Protein AF-A0AAD6WXB7-F1 (afdb_monomer)

pLDDT: mean 74.42, std 23.86, range [28.73, 98.44]

Mean predicted aligned error: 18.91 Å

Sequence (520 aa):
MPKKQAEGVPPKKRGNCSDIVGRRAEHLLAEVDGYCAASTAGATRTWYPEFFQRYWSAFPWNIPLTEDPTEATLAATPADASLTTEEKAKKKKIVEETEAKIKRWLNYQRAHAGNGVNPWSRWLAAELKSPEDERRPRRLLDYQVYMQDEEKNAAVNAALAERYPEKVGASDSIKWHAMIARELLAAEPEEVKDEFRLKGEEEYEEAMEEFRKIDSKGARGEDFDENARAEARARLVATVKPLLLSIRRLTGYQVTLLVGGVINGKVEVRSVHGGTVDGKNEDGPDGEDFTRWDPEGYKPVMKQFMRYIAAANGTPQAVADTSASAASASTSASAAGAGAIPPVAPVAPPPPSLHPLMPPTPAPPLSQPLAVSPPLPPRASSATPPPCDELLNARVGAATADAPAVDGAGGSEIEVDGQGGGDMEVDGQGGGDTEVSARETTPVEFRGLGIGPPLQRALLALTPGSRQLRIRRLERMSAYERTREDNMARNREILASCQVTDEGGGVDEGCAKGHEEEAG

Organism: NCBI:txid1745969

Secondary structure (DSSP, 8-state):
-PPPPPTTS---------S--HHHHHHHHHHHHHHHHHHHTT-HHHHHHHHHHHHHHHS-TTS-TTSPPPHHHHHTPPPGGG--HHHHHHHHHHHHHHHHHHHHHHHHHHHHHHTS--HHHHHHHHHTS-TTTS---PPPPHHHHHHHSHHHHHHHHHHHHHH--S---HHHHHHHHHHHHHHHHHHS-HHHHHHHHHHHHHHHHHHHHHHHHHHHT-SSSTT--HHHHHHHHHHHHHHHHHHHHHHHHHH----EEEEEEEETTEEEEEEEE-S-TT---TT-STT--HHHH-HHHHHHHHHHHHHHHHHHTT-TTGGGT-TTTGGG------------PPPPPPPPPPPPP-PPPPPPPPPPPPPPPPPPPPPPPP-----PPPP--------------------------------PPP--PPP-------------------TTS---HHHHHHHHHS-HHHHHHHHHHHHHS-HHHHHHHHHHHHHHHHHHHTT---TT----------------

Foldseek 3Di:
DDDDDDPPDDPDPPDCPALADDPRVVLLVVCLVVCLLCVVVVNNVVVLVVSVVVVCLLDPLVDDNNDDDDPVNNVVRDDPVPDDPVRVVVSVVSSVVVSVSSVVVSVVVSVVVVPPPLLCVVLCVVVVCPPVNVPQQDQDDLLVLLCVDPVSVVVLVVVCCVVPVDDDPPVVSVVSSSVSSVVVLVPDDPVVSVVSVVVSVVVSVVSNVVVVVVVVVDPPDDPDDVVSVVSNVVCVQVPCLVVQLVVCVVPVDWDKDWDWAQDPNAIDIDIHTVAQPPPPPVDDPRRDGPCVVCVPVVLVVVLVVSCVRCVVVVNNPNSVPCSPPPSPPPDPPDDDDDDDDDDDDDDDDDDDDDDDDDDDDDDDDDDDDDDDDDDDDDDDDDDDDDDDDDDDDYDDDDDDDDDDDDDDDDDDDDDDDDDDDDDDDDDDDDDDDDDDDDDDDDPDDPPPLPADPLVVVVLVPDDPVVSVVVSVVSVPDDPVVRVVSNVVSVVVVVCVVVPVDVVPDDPDPPDDDDDDDDDD

Radius of gyration: 35.31 Å; Cα contacts (8 Å, |Δi|>4): 243; chains: 1; bounding box: 88×90×95 Å

Solvent-accessible surface area (backbone atoms only — not comparable to full-atom values): 34005 Å² total; per-residue (Å²): 132,85,80,82,74,70,91,84,67,77,79,71,80,70,69,89,72,66,64,57,41,65,65,60,37,53,55,52,59,73,42,46,63,59,49,49,51,28,53,74,71,71,39,45,80,67,47,50,60,60,49,49,55,56,46,52,72,76,45,60,81,91,54,58,62,75,54,68,87,47,75,70,57,63,72,66,56,77,57,81,88,76,54,50,75,69,52,50,54,51,49,52,53,49,47,54,55,48,51,55,50,51,52,53,50,52,51,50,47,47,58,49,64,67,52,52,76,52,62,52,55,63,50,48,57,58,62,70,39,40,78,77,68,59,52,70,72,70,68,60,53,49,46,56,49,42,52,68,38,69,70,52,28,51,50,40,52,51,54,44,48,68,78,48,73,62,89,65,54,77,77,54,42,57,56,52,50,54,52,47,28,44,52,53,55,68,71,46,57,70,71,59,50,51,50,33,46,48,50,30,47,50,57,35,51,53,47,42,50,53,49,48,52,52,60,72,66,37,91,69,75,79,82,66,51,70,64,50,49,51,50,35,61,71,45,40,58,76,61,48,34,61,54,32,36,49,50,23,72,73,70,72,48,92,42,71,48,79,49,68,47,74,56,96,89,38,84,47,76,49,78,42,54,36,45,50,87,75,78,70,65,89,84,60,90,89,31,65,37,65,62,75,70,38,55,74,68,40,50,59,55,52,53,53,51,52,48,50,47,28,53,75,69,75,40,74,75,61,66,80,77,52,82,83,65,75,85,75,69,78,74,75,88,68,91,86,87,77,82,90,74,83,88,76,81,89,78,82,82,80,82,87,81,87,76,83,86,77,82,86,81,85,83,86,83,87,79,80,88,82,84,85,80,82,86,84,83,86,82,87,84,87,82,85,83,84,89,83,82,87,85,87,84,89,83,89,84,88,91,87,89,88,84,84,89,83,88,85,86,87,87,87,83,90,87,86,84,88,78,87,80,82,87,77,89,75,90,85,81,81,94,70,96,71,86,82,73,90,70,85,77,72,86,82,76,74,81,85,71,83,65,48,70,48,35,52,53,58,44,68,73,41,56,73,68,60,27,51,55,50,49,62,48,54,72,73,44,54,73,67,57,43,52,51,52,23,50,52,36,41,50,51,53,50,40,61,72,66,66,62,66,80,85,85,69,88,75,82,83,76,76,89,73,85,79,86,81,83,88,134

Structure (mmCIF, N/CA/C/O backbone):
data_AF-A0AAD6WXB7-F1
#
_entry.id   AF-A0AAD6WXB7-F1
#
loop_
_atom_site.group_PDB
_atom_site.id
_atom_site.type_symbol
_atom_site.label_atom_id
_atom_site.label_alt_id
_atom_site.label_comp_id
_atom_site.label_asym_id
_atom_site.label_entity_id
_atom_site.label_seq_id
_atom_site.pdbx_PDB_ins_code
_atom_site.Cartn_x
_atom_site.Cartn_y
_atom_site.Cartn_z
_atom_site.occupancy
_atom_site.B_iso_or_equiv
_atom_site.auth_seq_id
_atom_site.auth_comp_id
_atom_site.auth_asym_id
_atom_site.auth_atom_id
_atom_site.pdbx_PDB_model_num
ATOM 1 N N . MET A 1 1 ? -16.695 -34.970 -0.998 1.00 32.47 1 MET A N 1
ATOM 2 C CA . MET A 1 1 ? -15.417 -35.698 -1.177 1.00 32.47 1 MET A CA 1
ATOM 3 C C . MET A 1 1 ? -14.324 -34.677 -1.489 1.00 32.47 1 MET A C 1
ATOM 5 O O . MET A 1 1 ? -14.364 -34.102 -2.572 1.00 32.47 1 MET A O 1
ATOM 9 N N . PRO A 1 2 ? -13.422 -34.354 -0.548 1.00 39.56 2 PRO A N 1
ATOM 10 C CA . PRO A 1 2 ? -12.332 -33.414 -0.803 1.00 39.56 2 PRO A CA 1
ATOM 11 C C . PRO A 1 2 ? -11.358 -34.012 -1.829 1.00 39.56 2 PRO A C 1
ATOM 13 O O . PRO A 1 2 ? -10.866 -35.125 -1.651 1.00 39.56 2 PRO A O 1
ATOM 16 N N . LYS A 1 3 ? -11.108 -33.291 -2.928 1.00 45.50 3 LYS A N 1
ATOM 17 C CA . LYS A 1 3 ? -10.135 -33.688 -3.956 1.00 45.50 3 LYS A CA 1
ATOM 18 C C . LYS A 1 3 ? -8.733 -33.683 -3.335 1.00 45.50 3 LYS A C 1
ATOM 20 O O . LYS A 1 3 ? -8.285 -32.639 -2.863 1.00 45.50 3 LYS A O 1
ATOM 25 N N . LYS A 1 4 ? -8.055 -34.838 -3.331 1.00 53.69 4 LYS A N 1
ATOM 26 C CA . LYS A 1 4 ? -6.622 -34.939 -3.012 1.00 53.69 4 LYS A CA 1
ATOM 27 C C . LYS A 1 4 ? -5.864 -34.002 -3.956 1.00 53.69 4 LYS A C 1
ATOM 29 O O . LYS A 1 4 ? -5.944 -34.169 -5.170 1.00 53.69 4 LYS A O 1
ATOM 34 N N . GLN A 1 5 ? -5.192 -32.997 -3.402 1.00 48.84 5 GLN A N 1
ATOM 35 C CA . GLN A 1 5 ? -4.272 -32.158 -4.166 1.00 48.84 5 GLN A CA 1
ATOM 36 C C . GLN A 1 5 ? -3.079 -33.014 -4.611 1.00 48.84 5 GLN A C 1
ATOM 38 O O . GLN A 1 5 ? -2.638 -33.882 -3.858 1.00 48.84 5 GLN A O 1
ATOM 43 N N . ALA A 1 6 ? -2.613 -32.796 -5.842 1.00 60.16 6 ALA A N 1
ATOM 44 C CA . ALA A 1 6 ? -1.456 -33.482 -6.402 1.00 60.16 6 ALA A CA 1
ATOM 45 C C . ALA A 1 6 ? -0.204 -33.198 -5.554 1.00 60.16 6 ALA A C 1
ATOM 47 O O . ALA A 1 6 ? 0.068 -32.045 -5.209 1.00 60.16 6 ALA A O 1
ATOM 48 N N . GLU A 1 7 ? 0.534 -34.253 -5.203 1.00 54.84 7 GLU A N 1
ATOM 49 C CA . GLU A 1 7 ? 1.826 -34.154 -4.521 1.00 54.84 7 GLU A CA 1
ATOM 50 C C . GLU A 1 7 ? 2.804 -33.361 -5.401 1.00 54.84 7 GLU A C 1
ATOM 52 O O . GLU A 1 7 ? 3.082 -33.761 -6.527 1.00 54.84 7 GLU A O 1
ATOM 57 N N . GLY A 1 8 ? 3.300 -32.221 -4.907 1.00 72.06 8 GLY A N 1
ATOM 58 C CA . GLY A 1 8 ? 4.375 -31.455 -5.556 1.00 72.06 8 GLY A CA 1
ATOM 59 C C . GLY A 1 8 ? 4.089 -29.976 -5.823 1.00 72.06 8 GLY A C 1
ATOM 60 O O . GLY A 1 8 ? 5.031 -29.219 -6.038 1.00 72.06 8 GLY A O 1
ATOM 61 N N . VAL A 1 9 ? 2.835 -29.517 -5.748 1.00 59.12 9 VAL A N 1
ATOM 62 C CA . VAL A 1 9 ? 2.541 -28.076 -5.845 1.00 59.12 9 VAL A CA 1
ATOM 63 C C . VAL A 1 9 ? 2.716 -27.447 -4.457 1.00 59.12 9 VAL A C 1
ATOM 65 O O . VAL A 1 9 ? 2.014 -27.863 -3.528 1.00 59.12 9 VAL A O 1
ATOM 68 N N . PRO A 1 10 ? 3.620 -26.462 -4.267 1.00 61.06 10 PRO A N 1
ATOM 69 C CA . PRO A 1 10 ? 3.745 -25.775 -2.988 1.00 61.06 10 PRO A CA 1
ATOM 70 C C . PRO A 1 10 ? 2.376 -25.193 -2.615 1.00 61.06 10 PRO A C 1
ATOM 72 O O . PRO A 1 10 ? 1.716 -24.600 -3.475 1.00 61.06 10 PRO A O 1
ATOM 75 N N . PRO A 1 11 ? 1.899 -25.389 -1.371 1.00 60.59 11 PRO A N 1
ATOM 76 C CA . PRO A 1 11 ? 0.558 -24.986 -0.984 1.00 60.59 11 PRO A CA 1
ATOM 77 C C . PRO A 1 11 ? 0.413 -23.491 -1.243 1.00 60.59 11 PRO A C 1
ATOM 79 O O . PRO A 1 11 ? 1.043 -22.671 -0.574 1.00 60.59 11 PRO A O 1
ATOM 82 N N . LYS A 1 12 ? -0.404 -23.143 -2.247 1.00 59.62 12 LYS A N 1
ATOM 83 C CA . LYS A 1 12 ? -0.762 -21.759 -2.562 1.00 59.62 12 LYS A CA 1
ATOM 84 C C . LYS A 1 12 ? -1.171 -21.130 -1.238 1.00 59.62 12 LYS A C 1
ATOM 86 O O . LYS A 1 12 ? -2.080 -21.672 -0.604 1.00 59.62 12 LYS A O 1
ATOM 91 N N . LYS A 1 13 ? -0.454 -20.082 -0.796 1.00 59.47 13 LYS A N 1
ATOM 92 C CA . LYS A 1 13 ? -0.730 -19.343 0.449 1.00 59.47 13 LYS A CA 1
ATOM 93 C C . LYS A 1 13 ? -2.234 -19.122 0.467 1.00 59.47 13 LYS A C 1
ATOM 95 O O . LYS A 1 13 ? -2.740 -18.330 -0.328 1.00 59.47 13 LYS A O 1
ATOM 100 N N . ARG A 1 14 ? -2.960 -19.920 1.259 1.00 51.50 14 ARG A N 1
ATOM 101 C CA . ARG A 1 14 ? -4.409 -19.781 1.327 1.00 51.50 14 ARG A CA 1
ATOM 102 C C . ARG A 1 14 ? -4.585 -18.361 1.828 1.00 51.50 14 ARG A C 1
ATOM 104 O O . ARG A 1 14 ? -4.055 -18.031 2.890 1.00 51.50 14 ARG A O 1
ATOM 111 N N . GLY A 1 15 ? -5.228 -17.510 1.021 1.00 59.44 15 GLY A N 1
ATOM 112 C CA . GLY A 1 15 ? -5.707 -16.224 1.513 1.00 59.44 15 GLY A CA 1
ATOM 113 C C . GLY A 1 15 ? -6.370 -16.492 2.857 1.00 59.44 15 GLY A C 1
ATOM 114 O O . GLY A 1 15 ? -6.921 -17.579 3.033 1.00 59.44 15 GLY A O 1
ATOM 115 N N . ASN A 1 16 ? -6.194 -15.591 3.819 1.00 66.94 16 ASN A N 1
ATOM 116 C CA . ASN A 1 16 ? -6.593 -15.782 5.210 1.00 66.94 16 ASN A CA 1
ATOM 117 C C . ASN A 1 16 ? -8.130 -15.912 5.313 1.00 66.94 16 ASN A C 1
ATOM 119 O O . ASN A 1 16 ? -8.818 -14.990 5.735 1.00 66.94 16 ASN A O 1
ATOM 123 N N . CYS A 1 17 ? -8.681 -17.028 4.835 1.00 63.69 17 CYS A N 1
ATOM 124 C CA . CYS A 1 17 ? -10.083 -17.379 4.880 1.00 63.69 17 CYS A CA 1
ATOM 125 C C . CYS A 1 17 ? -10.345 -17.702 6.336 1.00 63.69 17 CYS A C 1
ATOM 127 O O . CYS A 1 17 ? -9.863 -18.711 6.850 1.00 63.69 17 CYS A O 1
ATOM 129 N N . SER A 1 18 ? -11.026 -16.793 7.016 1.00 80.19 18 SER A N 1
ATOM 130 C CA . SER A 1 18 ? -11.319 -16.972 8.421 1.00 80.19 18 SER A CA 1
ATOM 131 C C . SER A 1 18 ? -12.194 -18.201 8.621 1.00 80.19 18 SER A C 1
ATOM 133 O O . SER A 1 18 ? -13.233 -18.313 7.979 1.00 80.19 18 SER A O 1
ATOM 135 N N . ASP A 1 19 ? -11.829 -19.056 9.576 1.00 90.81 19 ASP A N 1
ATOM 136 C CA . ASP A 1 19 ? -12.651 -20.189 10.038 1.00 90.81 19 ASP A CA 1
ATOM 137 C C . ASP A 1 19 ? -14.009 -19.750 10.637 1.00 90.81 19 ASP A C 1
ATOM 139 O O . ASP A 1 19 ? -14.795 -20.587 11.068 1.00 90.81 19 ASP A O 1
ATOM 143 N N . ILE A 1 20 ? -14.257 -18.439 10.731 1.00 93.38 20 ILE A N 1
ATOM 144 C CA . ILE A 1 20 ? -15.435 -17.829 11.342 1.00 93.38 20 ILE A CA 1
ATOM 145 C C . ILE A 1 20 ? -16.541 -17.742 10.295 1.00 93.38 20 ILE A C 1
ATOM 147 O O . ILE A 1 20 ? -16.416 -17.004 9.317 1.00 93.38 20 ILE A O 1
ATOM 151 N N . VAL A 1 21 ? -17.621 -18.483 10.515 1.00 94.06 21 VAL A N 1
ATOM 152 C CA . VAL A 1 21 ? -18.776 -18.560 9.611 1.00 94.06 21 VAL A CA 1
ATOM 153 C C . VAL A 1 21 ? -20.078 -18.267 10.363 1.00 94.06 21 VAL A C 1
ATOM 155 O O . VAL A 1 21 ? -20.086 -18.182 11.592 1.00 94.06 21 VAL A O 1
ATOM 158 N N . GLY A 1 22 ? -21.169 -18.076 9.617 1.00 94.75 22 GLY A N 1
ATOM 159 C CA . GLY A 1 22 ? -22.526 -18.064 10.166 1.00 94.75 22 GLY A CA 1
ATOM 160 C C . GLY A 1 22 ? -22.833 -16.919 11.136 1.00 94.75 22 GLY A C 1
ATOM 161 O O . GLY A 1 22 ? -22.370 -15.790 10.953 1.00 94.75 22 GLY A O 1
ATOM 162 N N . ARG A 1 23 ? -23.593 -17.216 12.197 1.00 95.75 23 ARG A N 1
ATOM 163 C CA . ARG A 1 23 ? -24.025 -16.239 13.218 1.00 95.75 23 ARG A CA 1
ATOM 164 C C . ARG A 1 23 ? -22.853 -15.579 13.934 1.00 95.75 23 ARG A C 1
ATOM 166 O O . ARG A 1 23 ? -22.944 -14.415 14.322 1.00 95.75 23 ARG A O 1
ATOM 173 N N . ARG A 1 24 ? -21.737 -16.299 14.109 1.00 96.06 24 ARG A N 1
ATOM 174 C CA . ARG A 1 24 ? -20.505 -15.711 14.665 1.00 96.06 24 ARG A CA 1
ATOM 175 C C . ARG A 1 24 ? -19.976 -14.616 13.747 1.00 96.06 24 ARG A C 1
ATOM 177 O O . ARG A 1 24 ? -19.645 -13.541 14.234 1.00 96.06 24 ARG A O 1
ATOM 184 N N . ALA A 1 25 ? -19.911 -14.871 12.440 1.00 95.25 25 ALA A N 1
ATOM 185 C CA . ALA A 1 25 ? -19.443 -13.882 11.472 1.00 95.25 25 ALA A CA 1
ATOM 186 C C . ALA A 1 25 ? -20.367 -12.653 11.423 1.00 95.25 25 ALA A C 1
ATOM 188 O O . ALA A 1 25 ? -19.870 -11.532 11.441 1.00 95.25 25 ALA A O 1
ATOM 189 N N . GLU A 1 26 ? -21.689 -12.849 11.445 1.00 95.81 26 GLU A N 1
ATOM 190 C CA . GLU A 1 26 ? -22.674 -11.756 11.502 1.00 95.81 26 GLU A CA 1
ATOM 191 C C . GLU A 1 26 ? -22.506 -10.888 12.757 1.00 95.81 26 GLU A C 1
ATOM 193 O O . GLU A 1 26 ? -22.468 -9.662 12.664 1.00 95.81 26 GLU A O 1
ATOM 198 N N . HIS A 1 27 ? -22.339 -11.516 13.925 1.00 96.44 27 HIS A N 1
ATOM 199 C CA . HIS A 1 27 ? -22.103 -10.797 15.175 1.00 96.44 27 HIS A CA 1
ATOM 200 C C . HIS A 1 27 ? -20.791 -10.007 15.145 1.00 96.44 27 HIS A C 1
ATOM 202 O O . HIS A 1 27 ? -20.757 -8.854 15.564 1.00 96.44 27 HIS A O 1
ATOM 208 N N . LEU A 1 28 ? -19.711 -10.602 14.624 1.00 96.56 28 LEU A N 1
ATOM 209 C CA . LEU A 1 28 ? -18.445 -9.887 14.493 1.00 96.56 28 LEU A CA 1
ATOM 210 C C . LEU A 1 28 ? -18.544 -8.717 13.510 1.00 96.56 28 LEU A C 1
ATOM 212 O O . LEU A 1 28 ? -17.987 -7.664 13.798 1.00 96.56 28 LEU A O 1
ATOM 216 N N . LEU A 1 29 ? -19.252 -8.879 12.384 1.00 94.38 29 LEU A N 1
ATOM 217 C CA . LEU A 1 29 ? -19.485 -7.809 11.408 1.00 94.38 29 LEU A CA 1
ATOM 218 C C . LEU A 1 29 ? -20.243 -6.630 12.028 1.00 94.38 29 LEU A C 1
ATOM 220 O O . LEU A 1 29 ? -19.854 -5.488 11.800 1.00 94.38 29 LEU A O 1
ATOM 224 N N . ALA A 1 30 ? -21.256 -6.893 12.858 1.00 96.62 30 ALA A N 1
ATOM 225 C CA . ALA A 1 30 ? -21.998 -5.849 13.571 1.00 96.62 30 ALA A CA 1
ATOM 226 C C . ALA A 1 30 ? -21.127 -5.044 14.557 1.00 96.62 30 ALA A C 1
ATOM 228 O O . ALA A 1 30 ? -21.436 -3.897 14.869 1.00 96.62 30 ALA A O 1
ATOM 229 N N . GLU A 1 31 ? -20.025 -5.626 15.033 1.00 97.56 31 GLU A N 1
ATOM 230 C CA . GLU A 1 31 ? -19.101 -5.001 15.986 1.00 97.56 31 GLU A CA 1
ATOM 231 C C . GLU A 1 31 ? -17.878 -4.350 15.307 1.00 97.56 31 GLU A C 1
ATOM 233 O O . GLU A 1 31 ? -17.086 -3.690 15.986 1.00 97.56 31 GLU A O 1
ATOM 238 N N . VAL A 1 32 ? -17.714 -4.481 13.979 1.00 95.12 32 VAL A N 1
ATOM 239 C CA . VAL A 1 32 ? -16.577 -3.893 13.238 1.00 95.12 32 VAL A CA 1
ATOM 240 C C . VAL A 1 32 ? -16.531 -2.374 13.398 1.00 95.12 32 VAL A C 1
ATOM 242 O O . VAL A 1 32 ? -15.456 -1.829 13.646 1.00 95.12 32 VAL A O 1
ATOM 245 N N . ASP A 1 33 ? -17.668 -1.683 13.312 1.00 92.56 33 ASP A N 1
ATOM 246 C CA . ASP A 1 33 ? -17.712 -0.221 13.444 1.00 92.56 33 ASP A CA 1
ATOM 247 C C . ASP A 1 33 ? -17.303 0.232 14.852 1.00 92.56 33 ASP A C 1
ATOM 249 O O . ASP A 1 33 ? -16.493 1.152 15.009 1.00 92.56 33 ASP A O 1
ATOM 253 N N . GLY A 1 34 ? -17.789 -0.471 15.882 1.00 95.56 34 GLY A N 1
ATOM 254 C CA . GLY A 1 34 ? -17.409 -0.233 17.275 1.00 95.56 34 GLY A CA 1
ATOM 255 C C . GLY A 1 34 ? -15.914 -0.457 17.506 1.00 95.56 34 GLY A C 1
ATOM 256 O O . GLY A 1 34 ? -15.245 0.370 18.132 1.00 95.56 34 GLY A O 1
ATOM 257 N N . TYR A 1 35 ? -15.365 -1.527 16.928 1.00 96.94 35 TYR A N 1
ATOM 258 C CA . TYR A 1 35 ? -13.935 -1.814 16.962 1.00 96.94 35 TYR A CA 1
ATOM 259 C C . TYR A 1 35 ? -13.100 -0.730 16.258 1.00 96.94 35 TYR A C 1
ATOM 261 O O . TYR A 1 35 ? -12.104 -0.253 16.807 1.00 96.94 35 TYR A O 1
ATOM 269 N N . CYS A 1 36 ? -13.504 -0.302 15.059 1.00 91.81 36 CYS A N 1
ATOM 270 C CA . CYS A 1 36 ? -12.833 0.750 14.295 1.00 91.81 36 CYS A CA 1
ATOM 271 C C . CYS A 1 36 ? -12.825 2.091 15.044 1.00 91.81 36 CYS A C 1
ATOM 273 O O . CYS A 1 36 ? -11.791 2.772 15.075 1.00 91.81 36 CYS A O 1
ATOM 275 N N . ALA A 1 37 ? -13.938 2.451 15.690 1.00 90.19 37 ALA A N 1
ATOM 276 C CA . ALA A 1 37 ? -14.040 3.646 16.522 1.00 90.19 37 ALA A CA 1
ATOM 277 C C . ALA A 1 37 ? -13.115 3.561 17.747 1.00 90.19 37 ALA A C 1
ATOM 279 O O . ALA A 1 37 ? -12.289 4.453 17.960 1.00 90.19 37 ALA A O 1
ATOM 280 N N . ALA A 1 38 ? -13.171 2.454 18.498 1.00 95.75 38 ALA A N 1
ATOM 281 C CA . ALA A 1 38 ? -12.306 2.226 19.654 1.00 95.75 38 ALA A CA 1
ATOM 282 C C . ALA A 1 38 ? -10.823 2.237 19.267 1.00 95.75 38 ALA A C 1
ATOM 284 O O . ALA A 1 38 ? -9.990 2.797 19.979 1.00 95.75 38 ALA A O 1
ATOM 285 N N . SER A 1 39 ? -10.477 1.661 18.114 1.00 93.81 39 SER A N 1
ATOM 286 C CA . SER A 1 39 ? -9.098 1.628 17.650 1.00 93.81 39 SER A CA 1
ATOM 287 C C . SER A 1 39 ? -8.573 2.975 17.179 1.00 93.81 39 SER A C 1
ATOM 289 O O . SER A 1 39 ? -7.393 3.247 17.391 1.00 93.81 39 SER A O 1
ATOM 291 N N . THR A 1 40 ? -9.413 3.805 16.567 1.00 83.19 40 THR A N 1
ATOM 292 C CA . THR A 1 40 ? -9.057 5.186 16.211 1.00 83.19 40 THR A CA 1
ATOM 293 C C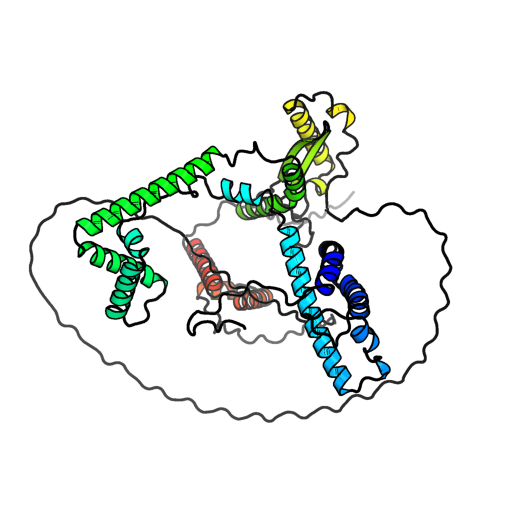 . THR A 1 40 ? -8.867 6.046 17.464 1.00 83.19 40 THR A C 1
ATOM 295 O O . THR A 1 40 ? -7.961 6.870 17.507 1.00 83.19 40 THR A O 1
ATOM 298 N N . ALA A 1 41 ? -9.657 5.804 18.514 1.00 87.81 41 ALA A N 1
ATOM 299 C CA . ALA A 1 41 ? -9.550 6.502 19.796 1.00 87.81 41 ALA A CA 1
ATOM 300 C C . ALA A 1 41 ? -8.429 5.978 20.721 1.00 87.81 41 ALA A C 1
ATOM 302 O O . ALA A 1 41 ? -8.231 6.524 21.803 1.00 87.81 41 ALA A O 1
ATOM 303 N N . GLY A 1 42 ? -7.724 4.900 20.355 1.00 92.25 42 GLY A N 1
ATOM 304 C CA . GLY A 1 42 ? -6.747 4.249 21.241 1.00 92.25 42 GLY A CA 1
ATOM 305 C C . GLY A 1 42 ? -7.369 3.536 22.455 1.00 92.25 42 GLY A C 1
ATOM 306 O O . GLY A 1 42 ? -6.670 3.225 23.415 1.00 92.25 42 GLY A O 1
ATOM 307 N N . ALA A 1 43 ? -8.672 3.247 22.416 1.00 96.81 43 ALA A N 1
ATOM 308 C CA . ALA A 1 43 ? -9.462 2.661 23.501 1.00 96.81 43 ALA A CA 1
ATOM 309 C C . ALA A 1 43 ? -9.725 1.148 23.327 1.00 96.81 43 ALA A C 1
ATOM 311 O O . ALA A 1 43 ? -10.650 0.587 23.913 1.00 96.81 43 ALA A O 1
ATOM 312 N N . THR A 1 44 ? -8.918 0.439 22.529 1.00 96.50 44 THR A N 1
ATOM 313 C CA . THR A 1 44 ? -9.101 -1.010 22.292 1.00 96.50 44 THR A CA 1
ATOM 314 C C . THR A 1 44 ? -8.977 -1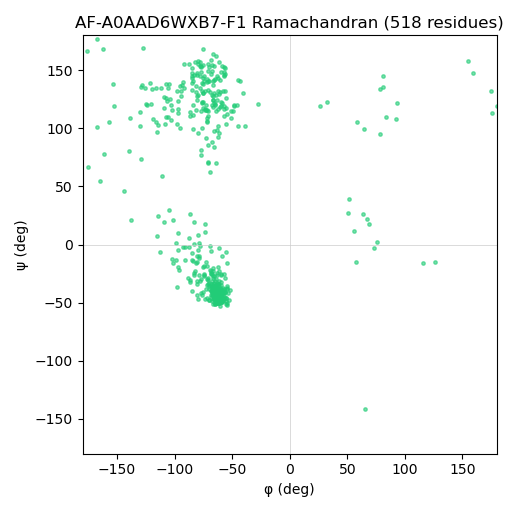.838 23.570 1.00 96.50 44 THR A C 1
ATOM 316 O O . THR A 1 44 ? -9.648 -2.860 23.712 1.00 96.50 44 THR A O 1
ATOM 319 N N . ARG A 1 45 ? -8.152 -1.388 24.526 1.00 96.12 45 ARG A N 1
ATOM 320 C CA . ARG A 1 45 ? -7.908 -2.079 25.800 1.00 96.12 45 ARG A CA 1
ATOM 321 C C . ARG A 1 45 ? -9.159 -2.176 26.676 1.00 96.12 45 ARG A C 1
ATOM 323 O O . ARG A 1 45 ? -9.332 -3.193 27.337 1.00 96.12 45 ARG A O 1
ATOM 330 N N . THR A 1 46 ? -10.010 -1.151 26.683 1.00 97.44 46 THR A N 1
ATOM 331 C CA . THR A 1 46 ? -11.282 -1.149 27.428 1.00 97.44 46 THR A CA 1
ATOM 332 C C . THR A 1 46 ? -12.414 -1.768 26.618 1.00 97.44 46 THR A C 1
ATOM 334 O O . THR A 1 46 ? -13.281 -2.420 27.186 1.00 97.44 46 THR A O 1
ATOM 337 N N . TRP A 1 47 ? -12.365 -1.641 25.290 1.00 97.81 47 TRP A N 1
ATOM 338 C CA . TRP A 1 47 ? -13.376 -2.199 24.395 1.00 97.81 47 TRP A CA 1
ATOM 339 C C . TRP A 1 47 ? -13.372 -3.736 24.356 1.00 97.81 47 TRP A C 1
ATOM 341 O O . TRP A 1 47 ? -14.432 -4.355 24.411 1.00 97.81 47 TRP A O 1
ATOM 351 N N . TYR A 1 48 ? -12.194 -4.377 24.297 1.00 98.06 48 TYR A N 1
ATOM 352 C CA . TYR A 1 48 ? -12.112 -5.840 24.185 1.00 98.06 48 TYR A CA 1
ATOM 353 C C . TYR A 1 48 ? -12.790 -6.598 25.339 1.00 98.06 48 TYR A C 1
ATOM 355 O O . TYR A 1 48 ? -13.524 -7.536 25.036 1.00 98.06 48 TYR A O 1
ATOM 363 N N . PRO A 1 49 ? -12.596 -6.246 26.626 1.00 97.88 49 PRO A N 1
ATOM 364 C CA . PRO A 1 49 ? -13.309 -6.894 27.727 1.00 97.88 49 PRO A CA 1
ATOM 365 C C . PRO A 1 49 ? -14.838 -6.849 27.586 1.00 97.88 49 PRO A C 1
ATOM 367 O O . PRO A 1 49 ? -15.491 -7.880 27.731 1.00 97.88 49 PRO A O 1
ATOM 370 N N . GLU A 1 50 ? -15.406 -5.688 27.246 1.00 97.88 50 GLU A N 1
ATOM 371 C CA . GLU A 1 50 ? -16.857 -5.515 27.066 1.00 97.88 50 GLU A CA 1
ATOM 372 C C . GLU A 1 50 ? -17.378 -6.290 25.851 1.00 97.88 50 GLU A C 1
ATOM 374 O O . GLU A 1 50 ? -18.441 -6.914 25.892 1.00 97.88 50 GLU A O 1
ATOM 379 N N . PHE A 1 51 ? -16.615 -6.279 24.757 1.00 98.06 51 PHE A N 1
ATOM 380 C CA . PHE A 1 51 ? -16.908 -7.061 23.564 1.00 98.06 51 PHE A CA 1
ATOM 381 C C . PHE A 1 51 ? -16.872 -8.567 23.856 1.00 98.06 51 PHE A C 1
ATOM 383 O O . PHE A 1 51 ? -17.844 -9.261 23.566 1.00 98.06 51 PHE A O 1
ATOM 390 N N . PHE A 1 52 ? -15.810 -9.086 24.482 1.00 98.06 52 PHE A N 1
ATOM 391 C CA . PHE A 1 52 ? -15.694 -10.518 24.765 1.00 98.06 52 PHE A CA 1
ATOM 392 C C . PHE A 1 52 ? -16.713 -10.994 25.797 1.00 98.06 52 PHE A C 1
ATOM 394 O O . PHE A 1 52 ? -17.204 -12.113 25.681 1.00 98.06 52 PHE A O 1
ATOM 401 N N . GLN A 1 53 ? -17.116 -10.150 26.750 1.00 97.12 53 GLN A N 1
ATOM 402 C CA . GLN A 1 53 ? -18.221 -10.471 27.651 1.00 97.12 53 GLN A CA 1
ATOM 403 C C . GLN A 1 53 ? -19.534 -10.708 26.882 1.00 97.12 53 GLN A C 1
ATOM 405 O O . GLN A 1 53 ? -20.232 -11.686 27.153 1.00 97.12 53 GLN A O 1
ATOM 410 N N . ARG A 1 54 ? -19.859 -9.846 25.906 1.00 97.38 54 ARG A N 1
ATOM 411 C CA . ARG A 1 54 ? -21.038 -9.999 25.029 1.00 97.38 54 ARG A CA 1
ATOM 412 C C . ARG A 1 54 ? -20.884 -11.163 24.044 1.00 97.38 54 ARG A C 1
ATOM 414 O O . ARG A 1 54 ? -21.846 -11.871 23.769 1.00 97.38 54 ARG A O 1
ATOM 421 N N . TYR A 1 55 ? -19.672 -11.401 23.548 1.00 97.25 55 TYR A N 1
ATOM 422 C CA . TYR A 1 55 ? -19.380 -12.513 22.649 1.00 97.25 55 TYR A CA 1
ATOM 423 C C . TYR A 1 55 ? -19.577 -13.861 23.347 1.00 97.25 55 TYR A C 1
ATOM 425 O O . TYR A 1 55 ? -20.297 -14.723 22.851 1.00 97.25 55 TYR A O 1
ATOM 433 N N . TRP A 1 56 ? -18.977 -14.044 24.525 1.00 96.19 56 TRP A N 1
ATOM 434 C CA . TRP A 1 56 ? -19.037 -15.305 25.263 1.00 96.19 56 TRP A CA 1
ATOM 435 C C . TRP A 1 56 ? -20.417 -15.588 25.873 1.00 96.19 56 TRP A C 1
ATOM 437 O O . TRP A 1 56 ? -20.708 -16.745 26.172 1.00 96.19 56 TRP A O 1
ATOM 447 N N . SER A 1 57 ? -21.286 -14.579 26.020 1.00 94.06 57 SER A N 1
ATOM 448 C CA . SER A 1 57 ? -22.692 -14.800 26.387 1.00 94.06 57 SER A CA 1
ATOM 449 C C . SER A 1 57 ? -23.541 -15.302 25.213 1.00 94.06 57 SER A C 1
ATOM 451 O O . SER A 1 57 ? -24.483 -16.062 25.431 1.00 94.06 57 SER A O 1
ATOM 453 N N . ALA A 1 58 ? -23.195 -14.927 23.977 1.00 95.31 58 ALA A N 1
ATOM 454 C CA . ALA A 1 58 ? -23.865 -15.394 22.763 1.00 95.31 58 ALA A CA 1
ATOM 455 C C . ALA A 1 58 ? -23.295 -16.722 22.229 1.00 95.31 58 ALA A C 1
ATOM 457 O O . ALA A 1 58 ? -24.028 -17.526 21.651 1.00 95.31 58 ALA A O 1
ATOM 458 N N . PHE A 1 59 ? -21.994 -16.961 22.417 1.00 96.38 59 PHE A N 1
ATOM 459 C CA . PHE A 1 59 ? -21.270 -18.078 21.816 1.00 96.38 59 PHE A CA 1
ATOM 460 C C . PHE A 1 59 ? -20.458 -18.858 22.857 1.00 96.38 59 PHE A C 1
ATOM 462 O O . PHE A 1 59 ? -19.360 -18.436 23.212 1.00 96.38 59 PHE A O 1
ATOM 469 N N . PRO A 1 60 ? -20.936 -20.027 23.315 1.00 96.00 60 PRO A N 1
ATOM 470 C CA . PRO A 1 60 ? -20.196 -20.880 24.239 1.00 96.00 60 PRO A CA 1
ATOM 471 C C . PRO A 1 60 ? -18.804 -21.295 23.728 1.00 96.00 60 PRO A C 1
ATOM 473 O O . PRO A 1 60 ? -18.600 -21.551 22.537 1.00 96.00 60 PRO A O 1
ATOM 476 N N . TRP A 1 61 ? -17.843 -21.403 24.653 1.00 96.00 61 TRP A N 1
ATOM 477 C CA . TRP A 1 61 ? -16.436 -21.737 24.372 1.00 96.00 61 TRP A CA 1
ATOM 478 C C . TRP A 1 61 ? -16.212 -23.172 23.887 1.00 96.00 61 TRP A C 1
ATOM 480 O O . TRP A 1 61 ? -15.200 -23.457 23.255 1.00 96.00 61 TRP A O 1
ATOM 490 N N . ASN A 1 62 ? -17.134 -24.082 24.192 1.00 94.81 62 ASN A N 1
ATOM 491 C CA . ASN A 1 62 ? -17.061 -25.491 23.811 1.00 94.81 62 ASN A CA 1
ATOM 492 C C . ASN A 1 62 ? -17.470 -25.745 22.350 1.00 94.81 62 ASN A C 1
ATOM 494 O O . ASN A 1 62 ? -17.279 -26.857 21.863 1.00 94.81 62 ASN A O 1
ATOM 498 N N . ILE A 1 63 ? -18.018 -24.744 21.655 1.00 95.06 63 ILE A N 1
ATOM 499 C CA . ILE A 1 63 ? -18.431 -24.850 20.254 1.00 95.06 63 ILE A CA 1
ATOM 500 C C . ILE A 1 63 ? -17.306 -24.290 19.362 1.00 95.06 63 ILE A C 1
ATOM 502 O O . ILE A 1 63 ? -16.924 -23.129 19.547 1.00 95.06 63 ILE A O 1
ATOM 506 N N . PRO A 1 64 ? -16.776 -25.064 18.394 1.00 95.12 64 PRO A N 1
ATOM 507 C CA . PRO A 1 64 ? -15.752 -24.593 17.459 1.00 95.12 64 PRO A CA 1
ATOM 508 C C . PRO A 1 64 ? -16.186 -23.358 16.653 1.00 95.12 64 PRO A C 1
ATOM 510 O O . PRO A 1 64 ? -17.364 -23.174 16.365 1.00 95.12 64 PRO A O 1
ATOM 513 N N . LEU A 1 65 ? -15.228 -22.532 16.213 1.00 95.00 65 LEU A N 1
ATOM 514 C CA . LEU A 1 65 ? -15.504 -21.339 15.385 1.00 95.00 65 LEU A CA 1
ATOM 515 C C . LEU A 1 65 ? -16.157 -21.655 14.027 1.00 95.00 65 LEU A C 1
ATOM 517 O O . LEU A 1 65 ? -16.800 -20.780 13.453 1.00 95.00 65 LEU A O 1
ATOM 521 N N . THR A 1 66 ? -15.987 -22.885 13.538 1.00 94.75 66 THR A N 1
ATOM 522 C CA . THR A 1 66 ? -16.530 -23.379 12.266 1.00 94.75 66 THR A CA 1
ATOM 523 C C . THR A 1 66 ? -17.998 -23.796 12.347 1.00 94.75 66 THR A C 1
ATOM 525 O O . THR A 1 66 ? -18.590 -24.096 11.313 1.00 94.75 66 THR A O 1
ATOM 528 N N . GLU A 1 67 ? -18.574 -23.868 13.550 1.00 94.44 67 GLU A N 1
ATOM 529 C CA . GLU A 1 67 ? -19.941 -24.334 13.789 1.00 94.44 67 GLU A CA 1
ATOM 530 C C . GLU A 1 67 ? -20.780 -23.253 14.481 1.00 94.44 67 GLU A C 1
ATOM 532 O O . GLU A 1 67 ? -20.329 -22.561 15.402 1.00 94.44 67 GLU A O 1
ATOM 537 N N . ASP A 1 68 ? -22.030 -23.121 14.037 1.00 92.00 68 ASP A N 1
ATOM 538 C CA . ASP A 1 68 ? -22.989 -22.201 14.638 1.00 92.00 68 ASP A CA 1
ATOM 539 C C . ASP A 1 68 ? -23.672 -22.825 15.861 1.00 92.00 68 ASP A C 1
ATOM 541 O O . ASP A 1 68 ? -24.043 -24.004 15.836 1.00 92.00 68 ASP A O 1
ATOM 545 N N . PRO A 1 69 ? -23.905 -22.042 16.930 1.00 91.88 69 PRO A N 1
ATOM 546 C CA . PRO A 1 69 ? -24.647 -22.525 18.082 1.00 91.88 69 PRO A CA 1
ATOM 547 C C . PRO A 1 69 ? -26.109 -22.793 17.705 1.00 91.88 69 PRO A C 1
ATOM 549 O O . PRO A 1 69 ? -26.837 -21.908 17.250 1.00 91.88 69 PRO A O 1
ATOM 552 N N . THR A 1 70 ? -26.560 -24.019 17.954 1.00 92.38 70 THR A N 1
ATOM 553 C CA . THR A 1 70 ? -27.984 -24.377 17.953 1.00 92.38 70 THR A CA 1
ATOM 554 C C . THR A 1 70 ? -28.583 -24.142 19.341 1.00 92.38 70 THR A C 1
ATOM 556 O O . THR A 1 70 ? -27.872 -24.200 20.347 1.00 92.38 70 THR A O 1
ATOM 559 N N . GLU A 1 71 ? -29.897 -23.924 19.436 1.00 90.38 71 GLU A N 1
ATOM 560 C CA . GLU A 1 71 ? -30.585 -23.730 20.728 1.00 90.38 71 GLU A CA 1
ATOM 561 C C . GLU A 1 71 ? -30.329 -24.889 21.707 1.00 90.38 71 GLU A C 1
ATOM 563 O O . GLU A 1 71 ? -30.115 -24.667 22.898 1.00 90.38 71 GLU A O 1
ATOM 568 N N . ALA A 1 72 ? -30.237 -26.118 21.188 1.00 90.94 72 ALA A N 1
ATOM 569 C CA . ALA A 1 72 ? -29.880 -27.297 21.971 1.00 90.94 72 ALA A CA 1
ATOM 570 C C . ALA A 1 72 ? -28.460 -27.207 22.561 1.00 90.94 72 ALA A C 1
ATOM 572 O O . ALA A 1 72 ? -28.258 -27.522 23.732 1.00 90.94 72 ALA A O 1
ATOM 573 N N . THR A 1 73 ? -27.474 -26.743 21.782 1.00 88.44 73 THR A N 1
ATOM 574 C CA . THR A 1 73 ? -26.090 -26.578 22.267 1.00 88.44 73 THR A CA 1
ATOM 575 C C . THR A 1 73 ? -25.944 -25.440 23.277 1.00 88.44 73 THR A C 1
ATOM 577 O O . THR A 1 73 ? -25.166 -25.562 24.222 1.00 88.44 73 THR A O 1
ATOM 580 N N . LEU A 1 74 ? -26.732 -24.369 23.133 1.00 88.44 74 LEU A N 1
ATOM 581 C CA . LEU A 1 74 ? -26.777 -23.277 24.109 1.00 88.44 74 LEU A CA 1
ATOM 582 C C . LEU A 1 74 ? -27.322 -23.775 25.455 1.00 88.44 74 LEU A C 1
ATOM 584 O O . LEU A 1 74 ? -26.707 -23.529 26.490 1.00 88.44 74 LEU A O 1
ATOM 588 N N . ALA A 1 75 ? -28.412 -24.550 25.438 1.00 89.56 75 ALA A N 1
ATOM 589 C CA . ALA A 1 75 ? -29.000 -25.133 26.645 1.00 89.56 75 ALA A CA 1
ATOM 590 C C . ALA A 1 75 ? -28.097 -26.183 27.323 1.00 89.56 75 ALA A C 1
ATOM 592 O O . ALA A 1 75 ? -28.151 -26.351 28.539 1.00 89.56 75 ALA A O 1
ATOM 593 N N . ALA A 1 76 ? -27.255 -26.878 26.552 1.00 88.75 76 ALA A N 1
ATOM 594 C CA . ALA A 1 76 ? -26.350 -27.913 27.050 1.00 88.75 76 ALA A CA 1
ATOM 595 C C . ALA A 1 76 ? -25.025 -27.373 27.622 1.00 88.75 76 ALA A C 1
ATOM 597 O O . ALA A 1 76 ? -24.178 -28.162 28.042 1.00 88.75 76 ALA A O 1
ATOM 598 N N . THR A 1 77 ? -24.807 -26.054 27.626 1.00 87.62 77 THR A N 1
ATOM 599 C CA . THR A 1 77 ? -23.548 -25.475 28.109 1.00 87.62 77 THR A CA 1
ATOM 600 C C . THR A 1 77 ? -23.477 -25.580 29.640 1.00 87.62 77 THR A C 1
ATOM 602 O O . THR A 1 77 ? -24.303 -24.975 30.326 1.00 87.62 77 THR A O 1
ATOM 605 N N . PRO A 1 78 ? -22.518 -26.339 30.208 1.00 86.44 78 PRO A N 1
ATOM 606 C CA . PRO A 1 78 ? -22.409 -26.496 31.654 1.00 86.44 78 PRO A CA 1
ATOM 607 C C . PRO A 1 78 ? -22.043 -25.165 32.322 1.00 86.44 78 PRO A C 1
ATOM 609 O O . PRO A 1 78 ? -21.230 -24.397 31.804 1.00 86.44 78 PRO A O 1
ATOM 612 N N . ALA A 1 79 ? -22.631 -24.902 33.490 1.00 89.62 79 ALA A N 1
ATOM 613 C CA . ALA A 1 79 ? -22.312 -23.719 34.279 1.00 89.62 79 ALA A CA 1
ATOM 614 C C . ALA A 1 79 ? -20.844 -23.751 34.741 1.00 89.62 79 ALA A C 1
ATOM 616 O O . ALA A 1 79 ? -20.320 -24.798 35.115 1.00 89.62 79 ALA A O 1
ATOM 617 N N . ASP A 1 80 ? -20.186 -22.592 34.809 1.00 88.38 80 ASP A N 1
ATOM 618 C CA . ASP A 1 80 ? -18.763 -22.505 35.181 1.00 88.38 80 ASP A CA 1
ATOM 619 C C . ASP A 1 80 ? -18.431 -23.113 36.554 1.00 88.38 80 ASP A C 1
ATOM 621 O O . ASP A 1 80 ? -17.305 -23.560 36.795 1.00 88.38 80 ASP A O 1
ATOM 625 N N . ALA A 1 81 ? -19.421 -23.164 37.447 1.00 90.62 81 ALA A N 1
ATOM 626 C CA . ALA A 1 81 ? -19.300 -23.769 38.766 1.00 90.62 81 ALA A CA 1
ATOM 627 C C . ALA A 1 81 ? -19.119 -25.299 38.725 1.00 90.62 81 ALA A C 1
ATOM 629 O O . ALA A 1 81 ? -18.530 -25.848 39.653 1.00 90.62 81 ALA A O 1
ATOM 630 N N . SER A 1 82 ? -19.585 -25.985 37.673 1.00 91.25 82 SER A N 1
ATOM 631 C CA . SER A 1 82 ? -19.513 -27.450 37.563 1.00 91.25 82 SER A CA 1
ATOM 632 C C . SER A 1 82 ? -18.273 -27.963 36.829 1.00 91.25 82 SER A C 1
ATOM 634 O O . SER A 1 82 ? -18.107 -29.172 36.711 1.00 91.25 82 SER A O 1
ATOM 636 N N . LEU A 1 83 ? -17.409 -27.074 36.327 1.00 92.75 83 LEU A N 1
ATOM 637 C CA . LEU A 1 83 ? -16.219 -27.468 35.573 1.00 92.75 83 LEU A CA 1
ATOM 638 C C . LEU A 1 83 ? -15.130 -28.016 36.502 1.00 92.75 83 LEU A C 1
ATOM 640 O O . LEU A 1 83 ? -14.728 -27.372 37.480 1.00 92.75 83 LEU A O 1
ATOM 644 N N . THR A 1 84 ? -14.595 -29.177 36.140 1.00 95.94 84 THR A N 1
ATOM 645 C CA . THR A 1 84 ? -13.398 -29.754 36.761 1.00 95.94 84 THR A CA 1
ATOM 646 C C . THR A 1 84 ? -12.168 -28.868 36.517 1.00 95.94 84 THR A C 1
ATOM 648 O O . THR A 1 84 ? -12.145 -28.013 35.628 1.00 95.94 84 THR A O 1
ATOM 651 N N . THR A 1 85 ? -11.102 -29.049 37.300 1.00 95.88 85 THR A N 1
ATOM 652 C CA . THR A 1 85 ? -9.834 -28.312 37.128 1.00 95.88 85 THR A CA 1
ATOM 653 C C . THR A 1 85 ? -9.223 -28.501 35.738 1.00 95.88 85 THR A C 1
ATOM 655 O O . THR A 1 85 ? -8.713 -27.540 35.162 1.00 95.88 85 THR A O 1
ATOM 658 N N . GLU A 1 86 ? -9.321 -29.704 35.168 1.00 95.38 86 GLU A N 1
ATOM 659 C CA . GLU A 1 86 ? -8.849 -29.986 33.808 1.00 95.38 86 GLU A CA 1
ATOM 660 C C . GLU A 1 86 ? -9.678 -29.257 32.745 1.00 95.38 86 GLU A C 1
ATOM 662 O O . GLU A 1 86 ? -9.130 -28.697 31.793 1.00 95.38 86 GLU A O 1
ATOM 667 N N . GLU A 1 87 ? -10.999 -29.211 32.914 1.00 94.81 87 GLU A N 1
ATOM 668 C CA . GLU A 1 87 ? -11.883 -28.491 31.998 1.00 94.81 87 GLU A CA 1
ATOM 669 C C . GLU A 1 87 ? -11.683 -26.980 32.082 1.00 94.81 87 GLU A C 1
ATOM 671 O O . GLU A 1 87 ? -11.695 -26.314 31.050 1.00 94.81 87 GLU A O 1
ATOM 676 N N . LYS A 1 88 ? -11.408 -26.430 33.272 1.00 95.19 88 LYS A N 1
ATOM 677 C CA . LYS A 1 88 ? -11.048 -25.011 33.432 1.00 95.19 88 LYS A CA 1
ATOM 678 C C . LYS A 1 88 ? -9.770 -24.657 32.666 1.00 95.19 88 LYS A C 1
ATOM 680 O O . LYS A 1 88 ? -9.719 -23.604 32.030 1.00 95.19 88 LYS A O 1
ATOM 685 N N . ALA A 1 89 ? -8.765 -25.535 32.672 1.00 95.88 89 ALA A N 1
ATOM 686 C CA . ALA A 1 89 ? -7.536 -25.336 31.902 1.00 95.88 89 ALA A CA 1
ATOM 687 C C . ALA A 1 89 ? -7.787 -25.401 30.383 1.00 95.88 89 ALA A C 1
ATOM 689 O O . ALA A 1 89 ? -7.295 -24.549 29.640 1.00 95.88 89 ALA A O 1
ATOM 690 N N . LYS A 1 90 ? -8.605 -26.360 29.921 1.00 94.94 90 LYS A N 1
ATOM 691 C CA . LYS A 1 90 ? -9.019 -26.459 28.508 1.00 94.94 90 LYS A CA 1
ATOM 692 C C . LYS A 1 90 ? -9.819 -25.234 28.066 1.00 94.94 90 LYS A C 1
ATOM 694 O O . LYS A 1 90 ? -9.507 -24.662 27.025 1.00 94.94 90 LYS A O 1
ATOM 699 N N . LYS A 1 91 ? -10.787 -24.797 28.882 1.00 95.62 91 LYS A N 1
ATOM 700 C CA . LYS A 1 91 ? -11.574 -23.580 28.657 1.00 95.62 91 LYS A CA 1
ATOM 701 C C . LYS A 1 91 ? -10.660 -22.377 28.476 1.00 95.62 91 LYS A C 1
ATOM 703 O O . LYS A 1 91 ? -10.780 -21.684 27.474 1.00 95.62 91 LYS A O 1
ATOM 708 N N . LYS A 1 92 ? -9.723 -22.157 29.407 1.00 96.56 92 LYS A N 1
ATOM 709 C CA . LYS A 1 92 ? -8.782 -21.030 29.344 1.00 96.56 92 LYS A CA 1
ATOM 710 C C . LYS A 1 92 ? -8.005 -21.013 28.023 1.00 96.56 92 LYS A C 1
ATOM 712 O O . LYS A 1 92 ? -7.997 -19.992 27.346 1.00 96.56 92 LYS A O 1
ATOM 717 N N . LYS A 1 93 ? -7.433 -22.154 27.623 1.00 97.12 93 LYS A N 1
ATOM 718 C CA . LYS A 1 93 ? -6.670 -22.271 26.373 1.00 97.12 93 LYS A CA 1
ATOM 719 C C . LYS A 1 93 ? -7.525 -21.980 25.133 1.00 97.12 93 LYS A C 1
ATOM 721 O O . LYS A 1 93 ? -7.105 -21.226 24.263 1.00 97.12 93 LYS A O 1
ATOM 726 N N . ILE A 1 94 ? -8.729 -22.552 25.059 1.00 95.94 94 ILE A N 1
ATOM 727 C CA . ILE A 1 94 ? -9.638 -22.354 23.917 1.00 95.94 94 ILE A CA 1
ATOM 728 C C . ILE A 1 94 ? -10.100 -20.898 23.830 1.00 95.94 94 ILE A C 1
ATOM 730 O O . ILE A 1 94 ? -10.155 -20.341 22.732 1.00 95.94 94 ILE A O 1
ATOM 734 N N . VAL A 1 95 ? -10.410 -20.277 24.971 1.00 96.50 95 VAL A N 1
ATOM 735 C CA . VAL A 1 95 ? -10.778 -18.859 25.044 1.00 96.50 95 VAL A CA 1
ATOM 736 C C . VAL A 1 95 ? -9.627 -17.998 24.531 1.00 96.50 95 VAL A C 1
ATOM 738 O O . VAL A 1 95 ? -9.832 -17.254 23.580 1.00 96.50 95 VAL A O 1
ATOM 741 N N . GLU A 1 96 ? -8.408 -18.163 25.050 1.00 97.12 96 GLU A N 1
ATOM 742 C CA . GLU A 1 96 ? -7.230 -17.395 24.613 1.00 97.12 96 GLU A CA 1
ATOM 743 C C . GLU A 1 96 ? -6.962 -17.533 23.101 1.00 97.12 96 GLU A C 1
ATOM 745 O O . GLU A 1 96 ? -6.769 -16.535 22.400 1.00 97.12 96 GLU A O 1
ATOM 750 N N . GLU A 1 97 ? -7.010 -18.757 22.563 1.00 95.94 97 GLU A N 1
ATOM 751 C CA . GLU A 1 97 ? -6.827 -19.013 21.128 1.00 95.94 97 GLU A CA 1
ATOM 752 C C . GLU A 1 97 ? -7.936 -18.376 20.275 1.00 95.94 97 GLU A C 1
ATOM 754 O O . GLU A 1 97 ? -7.665 -17.803 19.211 1.00 95.94 97 GLU A O 1
ATOM 759 N N . THR A 1 98 ? -9.184 -18.450 20.740 1.00 96.31 98 THR A N 1
ATOM 760 C CA . THR A 1 98 ? -10.349 -17.884 20.050 1.00 96.31 98 THR A CA 1
ATOM 761 C C . THR A 1 98 ? -10.310 -16.361 20.059 1.00 96.31 98 THR A C 1
ATOM 763 O O . THR A 1 98 ? -10.476 -15.741 19.008 1.00 96.31 98 THR A O 1
ATOM 766 N N . GLU A 1 99 ? -10.005 -15.746 21.201 1.00 97.19 99 GLU A N 1
ATOM 767 C CA . GLU A 1 99 ? -9.838 -14.299 21.316 1.00 97.19 99 GLU A CA 1
ATOM 768 C C . GLU A 1 99 ? -8.718 -13.800 20.399 1.00 97.19 99 GLU A C 1
ATOM 770 O O . GLU A 1 99 ? -8.904 -12.820 19.679 1.00 97.19 99 GLU A O 1
ATOM 775 N N . ALA A 1 100 ? -7.579 -14.497 20.338 1.00 96.25 100 ALA A N 1
ATOM 776 C CA . ALA A 1 100 ? -6.486 -14.152 19.430 1.00 96.25 100 ALA A CA 1
ATOM 777 C C . ALA A 1 100 ? -6.885 -14.267 17.945 1.00 96.25 100 ALA A C 1
ATOM 779 O O . ALA A 1 100 ? -6.473 -13.447 17.116 1.00 96.25 100 ALA A O 1
ATOM 780 N N . LYS A 1 101 ? -7.691 -15.271 17.573 1.00 95.25 101 LYS A N 1
ATOM 781 C CA . LYS A 1 101 ? -8.249 -15.389 16.214 1.00 95.25 101 LYS A CA 1
ATOM 782 C C . LYS A 1 101 ? -9.210 -14.239 15.897 1.00 95.25 101 LYS A C 1
ATOM 784 O O . LYS A 1 101 ? -9.068 -13.630 14.839 1.00 95.25 101 LYS A O 1
ATOM 789 N N . ILE A 1 102 ? -10.117 -13.894 16.811 1.00 96.38 102 ILE A N 1
ATOM 790 C CA . ILE A 1 102 ? -11.082 -12.798 16.631 1.00 96.38 102 ILE A CA 1
ATOM 791 C C . ILE A 1 102 ? -10.371 -11.443 16.550 1.00 96.38 102 ILE A C 1
ATOM 793 O O . ILE A 1 102 ? -10.665 -10.662 15.653 1.00 96.38 102 ILE A O 1
ATOM 797 N N . LYS A 1 103 ? -9.371 -11.181 17.404 1.00 96.62 103 LYS A N 1
ATOM 798 C CA . LYS A 1 103 ? -8.540 -9.963 17.339 1.00 96.62 103 LYS A CA 1
ATOM 799 C C . LYS A 1 103 ? -7.855 -9.813 15.979 1.00 96.62 103 LYS A C 1
ATOM 801 O O . LYS A 1 103 ? -7.887 -8.739 15.386 1.00 96.62 103 LYS A O 1
ATOM 806 N N . ARG A 1 104 ? -7.258 -10.893 15.453 1.00 95.31 104 ARG A N 1
ATOM 807 C CA . ARG A 1 104 ? -6.658 -10.899 14.105 1.00 95.31 104 ARG A CA 1
ATOM 808 C C . ARG A 1 104 ? -7.697 -10.654 13.014 1.00 95.31 104 ARG A C 1
ATOM 810 O O . ARG A 1 104 ? -7.414 -9.912 12.080 1.00 95.31 104 ARG A O 1
ATOM 817 N N . TRP A 1 105 ? -8.884 -11.241 13.146 1.00 95.12 105 TRP A N 1
ATOM 818 C CA . TRP A 1 105 ? -9.989 -11.034 12.214 1.00 95.12 105 TRP A CA 1
ATOM 819 C C . TRP A 1 105 ? -10.489 -9.585 12.218 1.00 95.12 105 TRP A C 1
ATOM 821 O O . TRP A 1 105 ? -10.605 -8.992 11.155 1.00 95.12 105 TRP A O 1
ATOM 831 N N . LEU A 1 106 ? -10.705 -8.981 13.389 1.00 95.62 106 LEU A N 1
ATOM 832 C CA . LEU A 1 106 ? -11.123 -7.581 13.522 1.00 95.62 106 LEU A CA 1
ATOM 833 C C . LEU A 1 106 ? -10.058 -6.617 12.984 1.00 95.62 106 LEU A C 1
ATOM 835 O O . LEU A 1 106 ? -10.388 -5.685 12.259 1.00 95.62 106 LEU A O 1
ATOM 839 N N . ASN A 1 107 ? -8.775 -6.874 13.258 1.00 93.75 107 ASN A N 1
ATOM 840 C CA . ASN A 1 107 ? -7.665 -6.125 12.658 1.00 93.75 107 ASN A CA 1
ATOM 841 C C . ASN A 1 107 ? -7.663 -6.227 11.127 1.00 93.75 107 ASN A C 1
ATOM 843 O O . ASN A 1 107 ? -7.491 -5.221 10.442 1.00 93.75 107 ASN A O 1
ATOM 847 N N . TYR A 1 108 ? -7.871 -7.433 10.592 1.00 91.94 108 TYR A N 1
ATOM 848 C CA . TYR A 1 108 ? -7.991 -7.660 9.155 1.00 91.94 108 TYR A CA 1
ATOM 849 C C . TYR A 1 108 ? -9.186 -6.895 8.577 1.00 91.94 108 TYR A C 1
ATOM 851 O O . TYR A 1 108 ? -9.022 -6.165 7.604 1.00 91.94 108 TYR A O 1
ATOM 859 N N . GLN A 1 109 ? -10.359 -6.977 9.210 1.00 92.38 109 GLN A N 1
ATOM 860 C CA . GLN A 1 109 ? -11.533 -6.219 8.788 1.00 92.38 109 GLN A CA 1
ATOM 861 C C . GLN A 1 109 ? -11.302 -4.720 8.865 1.00 92.38 109 GLN A C 1
ATOM 863 O O . GLN A 1 109 ? -11.672 -4.028 7.938 1.00 92.38 109 GLN A O 1
ATOM 868 N N . ARG A 1 110 ? -10.637 -4.196 9.895 1.00 90.38 110 ARG A N 1
ATOM 869 C CA . ARG A 1 110 ? -10.282 -2.773 9.969 1.00 90.38 110 ARG A CA 1
ATOM 870 C C . ARG A 1 110 ? -9.351 -2.362 8.831 1.00 90.38 110 ARG A C 1
ATOM 872 O O . ARG A 1 110 ? -9.582 -1.333 8.199 1.00 90.38 110 ARG A O 1
ATOM 879 N N . ALA A 1 111 ? -8.320 -3.163 8.555 1.00 84.25 111 ALA A N 1
ATOM 880 C CA . ALA A 1 111 ? -7.424 -2.924 7.429 1.00 84.25 111 ALA A CA 1
ATOM 881 C C . ALA A 1 111 ? -8.202 -2.923 6.102 1.00 84.25 111 ALA A C 1
ATOM 883 O O . ALA A 1 111 ? -7.979 -2.058 5.264 1.00 84.25 111 ALA A O 1
ATOM 884 N N . HIS A 1 112 ? -9.170 -3.829 5.939 1.00 81.62 112 HIS A N 1
ATOM 885 C CA . HIS A 1 112 ? -9.980 -3.940 4.726 1.00 81.62 112 HIS A CA 1
ATOM 886 C C . HIS A 1 112 ? -11.145 -2.943 4.624 1.00 81.62 112 HIS A C 1
ATOM 888 O O . HIS A 1 112 ? -11.447 -2.487 3.527 1.00 81.62 112 HIS A O 1
ATOM 894 N N . ALA A 1 113 ? -11.744 -2.535 5.738 1.00 76.06 113 ALA A N 1
ATOM 895 C CA . ALA A 1 113 ? -12.755 -1.486 5.820 1.00 76.06 113 ALA A CA 1
ATOM 896 C C . ALA A 1 113 ? -12.129 -0.123 5.490 1.00 76.06 113 ALA A C 1
ATOM 898 O O . ALA A 1 113 ? -12.719 0.681 4.773 1.00 76.06 113 ALA A O 1
ATOM 899 N N . GLY A 1 114 ? -10.876 0.100 5.911 1.00 62.19 114 GLY A N 1
ATOM 900 C CA . GLY A 1 114 ? -10.061 1.224 5.443 1.00 62.19 114 GLY A CA 1
ATOM 901 C C . GLY A 1 114 ? -9.694 1.137 3.955 1.00 62.19 114 GLY A C 1
ATOM 902 O O . GLY A 1 114 ? -9.550 2.175 3.301 1.00 62.19 114 GLY A O 1
ATOM 903 N N . ASN A 1 115 ? -9.624 -0.081 3.406 1.00 53.78 115 ASN A N 1
ATOM 904 C CA . ASN A 1 115 ? -9.379 -0.363 1.988 1.00 53.78 115 ASN A CA 1
ATOM 905 C C . ASN A 1 115 ? -10.637 -0.288 1.107 1.00 53.78 115 ASN A C 1
ATOM 907 O O . ASN A 1 115 ? -10.601 -0.791 -0.018 1.00 53.78 115 ASN A O 1
ATOM 911 N N . GLY A 1 116 ? -11.725 0.369 1.538 1.00 61.72 116 GLY A N 1
ATOM 912 C CA . GLY A 1 116 ? -12.633 0.971 0.555 1.00 61.72 116 GLY A CA 1
ATOM 913 C C . GLY A 1 116 ? -11.762 1.715 -0.457 1.00 61.72 116 GLY A C 1
ATOM 914 O O . GLY A 1 116 ? -10.926 2.511 -0.009 1.00 61.72 116 GLY A O 1
ATOM 915 N N . VAL A 1 117 ? -11.850 1.320 -1.741 1.00 64.75 117 VAL A N 1
ATOM 916 C CA . VAL A 1 117 ? -10.903 1.663 -2.820 1.00 64.75 117 VAL A CA 1
ATOM 917 C C . VAL A 1 117 ? -10.479 3.100 -2.614 1.00 64.75 117 VAL A C 1
ATOM 919 O O . VAL A 1 117 ? -11.284 3.996 -2.839 1.00 64.75 117 VAL A O 1
ATOM 922 N N . ASN A 1 118 ? -9.271 3.318 -2.073 1.00 68.69 118 ASN A N 1
ATOM 923 C CA . ASN A 1 118 ? -8.855 4.669 -1.729 1.00 68.69 118 ASN A CA 1
ATOM 924 C C . ASN A 1 118 ? -8.969 5.459 -3.036 1.00 68.69 118 ASN A C 1
ATOM 926 O O . ASN A 1 118 ? -8.275 5.088 -3.988 1.00 68.69 118 ASN A O 1
ATOM 930 N N . PRO A 1 119 ? -9.838 6.478 -3.131 1.00 73.50 119 PRO A N 1
ATOM 931 C CA . PRO A 1 119 ? -10.073 7.161 -4.399 1.00 73.50 119 PRO A CA 1
ATOM 932 C C . PRO A 1 119 ? -8.772 7.775 -4.927 1.00 73.50 119 PRO A C 1
ATOM 934 O O . PRO A 1 119 ? -8.565 7.875 -6.133 1.00 73.50 119 PRO A O 1
ATOM 937 N N . TRP A 1 120 ? -7.836 8.068 -4.019 1.00 76.88 120 TRP A N 1
ATOM 938 C CA . TRP A 1 120 ? -6.491 8.503 -4.346 1.00 76.88 120 TRP A CA 1
ATOM 939 C C . TRP A 1 120 ? -5.581 7.394 -4.855 1.00 76.88 120 TRP A C 1
ATOM 941 O O . TRP A 1 120 ? -4.665 7.704 -5.589 1.00 76.88 120 TRP A O 1
ATOM 951 N N . SER A 1 121 ? -5.773 6.122 -4.502 1.00 74.81 121 SER A N 1
ATOM 952 C CA . SER A 1 121 ? -4.853 5.048 -4.914 1.00 74.81 121 SER A CA 1
ATOM 953 C C . SER A 1 121 ? -4.772 4.894 -6.430 1.00 74.81 121 SER A C 1
ATOM 955 O O . SER A 1 121 ? -3.674 4.752 -6.953 1.00 74.81 121 SER A O 1
ATOM 957 N N . ARG A 1 122 ? -5.905 4.992 -7.138 1.00 70.38 122 ARG A N 1
ATOM 958 C CA . ARG A 1 122 ? -5.936 4.944 -8.605 1.00 70.38 122 ARG A CA 1
ATOM 959 C C . ARG A 1 122 ? -5.244 6.161 -9.215 1.00 70.38 122 ARG A C 1
ATOM 961 O O . ARG A 1 122 ? -4.455 5.996 -10.133 1.00 70.38 122 ARG A O 1
ATOM 968 N N . TRP A 1 123 ? -5.514 7.353 -8.681 1.00 76.00 123 TRP A N 1
ATOM 969 C CA . TRP A 1 123 ? -4.887 8.588 -9.152 1.00 76.00 123 TRP A CA 1
ATOM 970 C C . TRP A 1 123 ? -3.384 8.619 -8.853 1.00 76.00 123 TRP A C 1
ATOM 972 O O . TRP A 1 123 ? -2.588 8.791 -9.757 1.00 76.00 123 TRP A O 1
ATOM 982 N N . LEU A 1 124 ? -2.977 8.358 -7.610 1.00 77.75 124 LEU A N 1
ATOM 983 C CA . LEU A 1 124 ? -1.577 8.279 -7.193 1.00 77.75 124 LEU A CA 1
ATOM 984 C C . LEU A 1 124 ? -0.823 7.210 -7.984 1.00 77.75 124 LEU A C 1
ATOM 986 O O . LEU A 1 124 ? 0.303 7.454 -8.390 1.00 77.75 124 LEU A O 1
ATOM 990 N N . ALA A 1 125 ? -1.419 6.038 -8.218 1.00 72.19 125 ALA A N 1
ATOM 991 C CA . ALA A 1 125 ? -0.780 5.002 -9.020 1.00 72.19 125 ALA A CA 1
ATOM 992 C C . ALA A 1 125 ? -0.599 5.417 -10.484 1.00 72.19 125 ALA A C 1
ATOM 994 O O . ALA A 1 125 ? 0.390 4.995 -11.062 1.00 72.19 125 ALA A O 1
A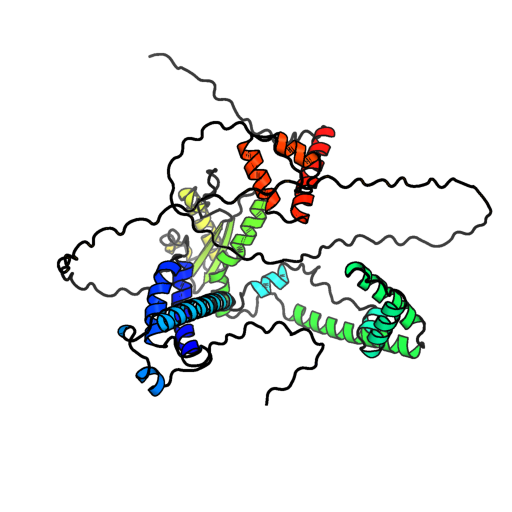TOM 995 N N . ALA A 1 126 ? -1.513 6.208 -11.049 1.00 69.69 126 ALA A N 1
ATOM 996 C CA . ALA A 1 126 ? -1.409 6.710 -12.419 1.00 69.69 126 ALA A CA 1
ATOM 997 C C . ALA A 1 126 ? -0.474 7.930 -12.543 1.00 69.69 126 ALA A C 1
ATOM 999 O O . ALA A 1 126 ? 0.186 8.090 -13.557 1.00 69.69 126 ALA A O 1
ATOM 1000 N N . GLU A 1 127 ? -0.421 8.796 -11.526 1.00 71.31 127 GLU A N 1
ATOM 1001 C CA . GLU A 1 127 ? 0.264 10.094 -11.610 1.00 71.31 127 GLU A CA 1
ATOM 1002 C C . GLU A 1 127 ? 1.682 10.074 -11.008 1.00 71.31 127 GLU A C 1
ATOM 1004 O O . GLU A 1 127 ? 2.575 10.756 -11.504 1.00 71.31 127 GLU A O 1
ATOM 1009 N N . LEU A 1 128 ? 1.909 9.324 -9.914 1.00 69.31 128 LEU A N 1
ATOM 1010 C CA . LEU A 1 128 ? 3.243 9.196 -9.294 1.00 69.31 128 LEU A CA 1
ATOM 1011 C C . LEU A 1 128 ? 4.105 8.142 -9.971 1.00 69.31 128 LEU A C 1
ATOM 1013 O O . LEU A 1 128 ? 5.330 8.237 -9.905 1.00 69.31 128 LEU A O 1
ATOM 1017 N N . LYS A 1 129 ? 3.494 7.133 -10.597 1.00 65.00 129 LYS A N 1
ATOM 1018 C CA . LYS A 1 129 ? 4.217 6.384 -11.616 1.00 65.00 129 LYS A CA 1
ATOM 1019 C C . LYS A 1 129 ? 4.306 7.356 -12.772 1.00 65.00 129 LYS A C 1
ATOM 1021 O O . LYS A 1 129 ? 3.284 7.677 -13.362 1.00 65.00 129 LYS A O 1
ATOM 1026 N N . SER A 1 130 ? 5.491 7.924 -12.980 1.00 50.22 130 SER A N 1
ATOM 1027 C CA . SER A 1 130 ? 5.721 8.892 -14.046 1.00 50.22 130 SER A CA 1
ATOM 1028 C C . SER A 1 130 ? 5.030 8.401 -15.327 1.00 50.22 130 SER A C 1
ATOM 1030 O O . SER A 1 130 ? 5.100 7.203 -15.609 1.00 50.22 130 SER A O 1
ATOM 1032 N N . PRO A 1 131 ? 4.405 9.263 -16.142 1.00 54.25 131 PRO A N 1
ATOM 1033 C CA . PRO A 1 131 ? 3.983 8.867 -17.483 1.00 54.25 131 PRO A CA 1
ATOM 1034 C C . PRO A 1 131 ? 5.147 8.300 -18.326 1.00 54.25 131 PRO A C 1
ATOM 1036 O O . PRO A 1 131 ? 4.918 7.632 -19.329 1.00 54.25 131 PRO A O 1
ATOM 1039 N N . GLU A 1 132 ? 6.403 8.521 -17.916 1.00 53.88 132 GLU A N 1
ATOM 1040 C CA . GLU A 1 132 ? 7.581 7.850 -18.483 1.00 53.88 132 GLU A CA 1
ATOM 1041 C C . GLU A 1 132 ? 7.788 6.409 -17.955 1.00 53.88 132 GLU A C 1
ATOM 1043 O O . GLU A 1 132 ? 8.357 5.571 -18.662 1.00 53.88 132 GLU A O 1
ATOM 1048 N N . ASP A 1 133 ? 7.300 6.102 -16.747 1.00 53.00 133 ASP A N 1
ATOM 1049 C CA . ASP A 1 133 ? 7.394 4.804 -16.060 1.00 53.00 133 ASP A CA 1
ATOM 1050 C C . ASP A 1 133 ? 6.165 3.904 -16.232 1.00 53.00 133 ASP A C 1
ATOM 1052 O O . ASP A 1 133 ? 6.310 2.678 -16.186 1.00 53.00 133 ASP A O 1
ATOM 1056 N N . GLU A 1 134 ? 4.990 4.449 -16.568 1.00 57.12 134 GLU A N 1
ATOM 1057 C CA . GLU A 1 134 ? 4.009 3.720 -17.387 1.00 57.12 134 GLU A CA 1
ATOM 1058 C C . GLU A 1 134 ? 4.572 3.601 -18.806 1.00 57.12 134 GLU A C 1
ATOM 1060 O O . GLU A 1 134 ? 4.064 4.151 -19.781 1.00 57.12 134 GLU A O 1
ATOM 1065 N N . ARG A 1 135 ? 5.713 2.907 -18.898 1.00 63.88 135 ARG A N 1
ATOM 1066 C CA . ARG A 1 135 ? 6.460 2.660 -20.118 1.00 63.88 135 ARG A CA 1
ATOM 1067 C C . ARG A 1 135 ? 5.455 2.113 -21.108 1.00 63.88 135 ARG A C 1
ATOM 1069 O O . ARG A 1 135 ? 5.017 0.973 -20.942 1.00 63.88 135 ARG A O 1
ATOM 1076 N N . ARG A 1 136 ? 5.123 2.927 -22.120 1.00 82.75 136 ARG A N 1
ATOM 1077 C CA . ARG A 1 136 ? 4.469 2.498 -23.359 1.00 82.75 136 ARG A CA 1
ATOM 1078 C C . ARG A 1 136 ? 4.859 1.038 -23.591 1.00 82.75 136 ARG A C 1
ATOM 1080 O O . ARG A 1 136 ? 6.080 0.803 -23.615 1.00 82.75 136 ARG A O 1
ATOM 1087 N N . PRO A 1 137 ? 3.888 0.099 -23.673 1.00 90.38 137 PRO A N 1
ATOM 1088 C CA . PRO A 1 137 ? 4.174 -1.325 -23.758 1.00 90.38 137 PRO A CA 1
ATOM 1089 C C . PRO A 1 137 ? 5.365 -1.542 -24.675 1.00 90.38 137 PRO A C 1
ATOM 1091 O O . PRO A 1 137 ? 5.448 -0.907 -25.728 1.00 90.38 137 PRO A O 1
ATOM 1094 N N . ARG A 1 138 ? 6.354 -2.311 -24.221 1.00 92.25 138 ARG A N 1
ATOM 1095 C CA . ARG A 1 138 ? 7.552 -2.603 -25.010 1.00 92.25 138 ARG A CA 1
ATOM 1096 C C . ARG A 1 138 ? 7.314 -3.907 -25.744 1.00 92.25 138 ARG A C 1
ATOM 1098 O O . ARG A 1 138 ? 6.803 -4.851 -25.150 1.00 92.25 138 ARG A O 1
ATOM 1105 N N . ARG A 1 139 ? 7.708 -3.963 -27.015 1.00 94.69 139 ARG A N 1
ATOM 1106 C CA . ARG A 1 139 ? 7.685 -5.215 -27.771 1.00 94.69 139 ARG A CA 1
ATOM 1107 C C . ARG A 1 139 ? 8.645 -6.188 -27.097 1.00 94.69 139 ARG A C 1
ATOM 1109 O O . ARG A 1 139 ? 9.810 -5.843 -26.881 1.00 94.69 139 ARG A O 1
ATOM 1116 N N . LEU A 1 140 ? 8.139 -7.363 -26.735 1.00 95.19 140 LEU A N 1
ATOM 1117 C CA . LEU A 1 140 ? 8.969 -8.444 -26.225 1.00 95.19 140 LEU A CA 1
ATOM 1118 C C . LEU A 1 140 ? 9.911 -8.913 -27.334 1.00 95.19 140 LEU A C 1
ATOM 1120 O O . LEU A 1 140 ? 9.551 -8.936 -28.509 1.00 95.19 140 LEU A O 1
ATOM 1124 N N . LEU A 1 141 ? 11.139 -9.256 -26.959 1.00 97.19 141 LEU A N 1
ATOM 1125 C CA . LEU A 1 141 ? 12.088 -9.851 -27.895 1.00 97.19 141 LEU A CA 1
ATOM 1126 C C . LEU A 1 141 ? 11.631 -11.275 -28.227 1.00 97.19 141 LEU A C 1
ATOM 1128 O O . LEU A 1 141 ? 11.087 -11.957 -27.362 1.00 97.19 141 LEU A O 1
ATOM 1132 N N . ASP A 1 142 ? 11.918 -11.754 -29.435 1.00 98.06 142 ASP A N 1
ATOM 1133 C CA . ASP A 1 142 ? 11.407 -13.043 -29.927 1.00 98.06 142 ASP A CA 1
ATOM 1134 C C . ASP A 1 142 ? 11.737 -14.217 -28.982 1.00 98.06 142 ASP A C 1
ATOM 1136 O O . ASP A 1 142 ? 10.894 -15.068 -28.713 1.00 98.06 142 ASP A O 1
ATOM 1140 N N . TYR A 1 143 ? 12.929 -14.223 -28.368 1.00 97.75 143 TYR A N 1
ATOM 1141 C CA . TYR A 1 143 ? 13.306 -15.252 -27.387 1.00 97.75 143 TYR A CA 1
ATOM 1142 C C . TYR A 1 143 ? 12.515 -15.170 -26.070 1.00 97.75 143 TYR A C 1
ATOM 1144 O O . TYR A 1 143 ? 12.416 -16.163 -25.356 1.00 97.75 143 TYR A O 1
ATOM 1152 N N . GLN A 1 144 ? 11.982 -13.999 -25.708 1.00 97.62 144 GLN A N 1
ATOM 1153 C CA . GLN A 1 144 ? 11.132 -13.841 -24.525 1.00 97.62 144 GLN A CA 1
ATOM 1154 C C . GLN A 1 144 ? 9.744 -14.416 -24.793 1.00 97.62 144 GLN A C 1
ATOM 1156 O O . GLN A 1 144 ? 9.219 -15.112 -23.931 1.00 97.62 144 GLN A O 1
ATOM 1161 N N . VAL A 1 145 ? 9.196 -14.186 -25.991 1.00 97.88 145 VAL A N 1
ATOM 1162 C CA . VAL A 1 145 ? 7.942 -14.810 -26.445 1.00 97.88 145 VAL A CA 1
ATOM 1163 C C . VAL A 1 145 ? 8.123 -16.330 -26.544 1.00 97.88 145 VAL A C 1
ATOM 1165 O O . VAL A 1 145 ? 7.288 -17.087 -26.058 1.00 97.88 145 VAL A O 1
ATOM 1168 N N . TYR A 1 146 ? 9.272 -16.788 -27.054 1.00 97.81 146 TYR A N 1
ATOM 1169 C CA . TYR A 1 146 ? 9.656 -18.205 -27.071 1.00 97.81 146 TYR A CA 1
ATOM 1170 C C . TYR A 1 146 ? 9.658 -18.837 -25.670 1.00 97.81 146 TYR A C 1
ATOM 1172 O O . TYR A 1 146 ? 9.187 -19.952 -25.492 1.00 97.81 146 TYR A O 1
ATOM 1180 N N . MET A 1 147 ? 10.142 -18.125 -24.647 1.00 97.12 147 MET A N 1
ATOM 1181 C CA . MET A 1 147 ? 10.142 -18.610 -23.259 1.00 97.12 147 MET A CA 1
ATOM 1182 C C . MET A 1 147 ? 8.762 -18.627 -22.586 1.00 97.12 147 MET A C 1
ATOM 1184 O O . MET A 1 147 ? 8.631 -19.218 -21.514 1.00 97.12 147 MET A O 1
ATOM 1188 N N . GLN A 1 148 ? 7.754 -17.956 -23.144 1.00 97.12 148 GLN A N 1
ATOM 1189 C CA . GLN A 1 148 ? 6.392 -17.996 -22.602 1.00 97.12 148 GLN A CA 1
ATOM 1190 C C . GLN A 1 148 ? 5.619 -19.234 -23.060 1.00 97.12 148 GLN A C 1
ATOM 1192 O O . GLN A 1 148 ? 4.676 -19.642 -22.385 1.00 97.12 148 GLN A O 1
ATOM 1197 N N . ASP A 1 149 ? 6.020 -19.838 -24.179 1.00 97.69 149 ASP A N 1
ATOM 1198 C CA . ASP A 1 149 ? 5.443 -21.090 -24.652 1.00 97.69 149 ASP A CA 1
ATOM 1199 C C . ASP A 1 149 ? 5.826 -22.261 -23.731 1.00 97.69 149 ASP A C 1
ATOM 1201 O O . ASP A 1 149 ? 6.992 -22.422 -23.366 1.00 97.69 149 ASP A O 1
ATOM 1205 N N . GLU A 1 150 ? 4.848 -23.076 -23.326 1.00 97.31 150 GLU A N 1
ATOM 1206 C CA . GLU A 1 150 ? 5.053 -24.122 -22.316 1.00 97.31 150 GLU A CA 1
ATOM 1207 C C . GLU A 1 150 ? 6.054 -25.192 -22.774 1.00 97.31 150 GLU A C 1
ATOM 1209 O O . GLU A 1 150 ? 6.912 -25.613 -21.990 1.00 97.31 150 GLU A O 1
ATOM 1214 N N . GLU A 1 151 ? 5.983 -25.608 -24.041 1.00 97.56 151 GLU A N 1
ATOM 1215 C CA . GLU A 1 151 ? 6.845 -26.657 -24.587 1.00 97.56 151 GLU A CA 1
ATOM 1216 C C . GLU A 1 151 ? 8.277 -26.147 -24.749 1.00 97.56 151 GLU A C 1
ATOM 1218 O O . GLU A 1 151 ? 9.242 -26.798 -24.331 1.00 97.56 151 GLU A O 1
ATOM 1223 N N . LYS A 1 152 ? 8.425 -24.941 -25.304 1.00 97.62 152 LYS A N 1
ATOM 1224 C CA . LYS A 1 152 ? 9.739 -24.324 -25.507 1.00 97.62 152 LYS A CA 1
ATOM 1225 C C . LYS A 1 152 ? 10.399 -23.946 -24.184 1.00 97.62 152 LYS A C 1
ATOM 1227 O O . LYS A 1 152 ? 11.591 -24.193 -23.999 1.00 97.62 152 LYS A O 1
ATOM 1232 N N . ASN A 1 153 ? 9.638 -23.443 -23.215 1.00 97.25 153 ASN A N 1
ATOM 1233 C CA . ASN A 1 153 ? 10.147 -23.170 -21.875 1.00 97.25 153 ASN A CA 1
ATOM 1234 C C . ASN A 1 153 ? 10.605 -24.454 -21.169 1.00 97.25 153 ASN A C 1
ATOM 1236 O O . ASN A 1 153 ? 11.653 -24.462 -20.521 1.00 97.25 153 ASN A O 1
ATOM 1240 N N . ALA A 1 154 ? 9.877 -25.567 -21.310 1.00 97.81 154 ALA A N 1
ATOM 1241 C CA . ALA A 1 154 ? 10.315 -26.856 -20.776 1.00 97.81 154 ALA A CA 1
ATOM 1242 C C . ALA A 1 154 ? 11.662 -27.297 -21.381 1.00 97.81 154 ALA A C 1
ATOM 1244 O O . ALA A 1 154 ? 12.543 -27.744 -20.642 1.00 97.81 154 ALA A O 1
ATOM 1245 N N . ALA A 1 155 ? 11.867 -27.091 -22.687 1.00 97.88 155 ALA A N 1
ATOM 1246 C CA . ALA A 1 155 ? 13.143 -27.362 -23.353 1.00 97.88 155 ALA A CA 1
ATOM 1247 C C . ALA A 1 155 ? 14.281 -26.451 -22.853 1.00 97.88 155 ALA A C 1
ATOM 1249 O O . ALA A 1 155 ? 15.378 -26.937 -22.574 1.00 97.88 155 ALA A O 1
ATOM 1250 N N . VAL A 1 156 ? 14.021 -25.151 -22.660 1.00 97.56 156 VAL A N 1
ATOM 1251 C CA . VAL A 1 156 ? 14.992 -24.206 -22.075 1.00 97.56 156 VAL A CA 1
ATOM 1252 C C . VAL A 1 156 ? 15.378 -24.629 -20.653 1.00 97.56 156 VAL A C 1
ATOM 1254 O O . VAL A 1 156 ? 16.562 -24.643 -20.320 1.00 97.56 156 VAL A O 1
ATOM 1257 N N . ASN A 1 157 ? 14.405 -25.005 -19.817 1.00 96.12 157 ASN A N 1
ATOM 1258 C CA . ASN A 1 157 ? 14.647 -25.492 -18.454 1.00 96.12 157 ASN A CA 1
ATOM 1259 C C . ASN A 1 157 ? 15.474 -26.785 -18.443 1.00 96.12 157 ASN A C 1
ATOM 1261 O O . ASN A 1 157 ? 16.395 -26.917 -17.637 1.00 96.12 157 ASN A O 1
ATOM 1265 N N . ALA A 1 158 ? 15.169 -27.725 -19.342 1.00 97.06 158 ALA A N 1
ATOM 1266 C CA . ALA A 1 158 ? 15.920 -28.969 -19.477 1.00 97.06 158 ALA A CA 1
ATOM 1267 C C . ALA A 1 158 ? 17.378 -28.701 -19.886 1.00 97.06 158 ALA A C 1
ATOM 1269 O O . ALA A 1 158 ? 18.297 -29.201 -19.239 1.00 97.06 158 ALA A O 1
ATOM 1270 N N . ALA A 1 159 ? 17.594 -27.844 -20.888 1.00 97.25 159 ALA A N 1
ATOM 1271 C CA . ALA A 1 159 ? 18.930 -27.449 -21.331 1.00 97.25 159 ALA A CA 1
ATOM 1272 C C . ALA A 1 159 ? 19.706 -26.674 -20.250 1.00 97.25 159 ALA A C 1
ATOM 1274 O O . ALA A 1 159 ? 20.922 -26.834 -20.124 1.00 97.25 159 ALA A O 1
ATOM 1275 N N . LEU A 1 160 ? 19.024 -25.856 -19.439 1.00 96.44 160 LEU A N 1
ATOM 1276 C CA . LEU A 1 160 ? 19.646 -25.178 -18.301 1.00 96.44 160 LEU A CA 1
ATOM 1277 C C . LEU A 1 160 ? 20.104 -26.183 -17.241 1.00 96.44 160 LEU A C 1
ATOM 1279 O O . LEU A 1 160 ? 21.247 -26.103 -16.797 1.00 96.44 160 LEU A O 1
ATOM 1283 N N . ALA A 1 161 ? 19.242 -27.132 -16.868 1.00 95.56 161 ALA A N 1
ATOM 1284 C CA . ALA A 1 161 ? 19.563 -28.166 -15.887 1.00 95.56 161 ALA A CA 1
ATOM 1285 C C . ALA A 1 161 ? 20.712 -29.079 -16.350 1.00 95.56 161 ALA A C 1
ATOM 1287 O O . ALA A 1 161 ? 21.516 -29.518 -15.530 1.00 95.56 161 ALA A O 1
ATOM 1288 N N . GLU A 1 162 ? 20.808 -29.339 -17.656 1.00 96.56 162 GLU A N 1
ATOM 1289 C CA . GLU A 1 162 ? 21.898 -30.114 -18.251 1.00 96.56 162 GLU A CA 1
ATOM 1290 C C . GLU A 1 162 ? 23.235 -29.359 -18.221 1.00 96.56 162 GLU A C 1
ATOM 1292 O O . GLU A 1 162 ? 24.252 -29.913 -17.803 1.00 96.56 162 GLU A O 1
ATOM 1297 N N . ARG A 1 163 ? 23.252 -28.087 -18.642 1.00 96.75 163 ARG A N 1
ATOM 1298 C CA . ARG A 1 163 ? 24.490 -27.293 -18.744 1.00 96.75 163 ARG A CA 1
ATOM 1299 C C . ARG A 1 163 ? 24.986 -26.760 -17.403 1.00 96.75 163 ARG A C 1
ATOM 1301 O O . ARG A 1 163 ? 26.191 -26.592 -17.222 1.00 96.75 163 ARG A O 1
ATOM 1308 N N . TYR A 1 164 ? 24.069 -26.483 -16.481 1.00 94.12 164 TYR A N 1
ATOM 1309 C CA . TYR A 1 164 ? 24.352 -25.897 -15.174 1.00 94.12 164 TYR A CA 1
ATOM 1310 C C . TYR A 1 164 ? 23.690 -26.739 -14.073 1.00 94.12 164 TYR A C 1
ATOM 1312 O O . TYR A 1 164 ? 22.686 -26.328 -13.491 1.00 94.12 164 TYR A O 1
ATOM 1320 N N . PRO A 1 165 ? 24.241 -27.932 -13.774 1.00 88.56 165 PRO A N 1
ATOM 1321 C CA . PRO A 1 165 ? 23.681 -28.824 -12.758 1.00 88.56 165 PRO A CA 1
ATOM 1322 C C . PRO A 1 165 ? 23.849 -28.279 -11.330 1.00 88.56 165 PRO A C 1
ATOM 1324 O O . PRO A 1 165 ? 23.122 -28.672 -10.415 1.00 88.56 165 PRO A O 1
ATOM 1327 N N . GLU A 1 166 ? 24.808 -27.374 -11.116 1.00 91.00 166 GLU A N 1
ATOM 1328 C CA . GLU A 1 166 ? 24.956 -26.655 -9.853 1.00 91.00 166 GLU A CA 1
ATOM 1329 C C . GLU A 1 166 ? 23.888 -25.565 -9.729 1.00 91.00 166 GLU A C 1
ATOM 1331 O O . GLU A 1 166 ? 23.530 -24.915 -10.708 1.00 91.00 166 GLU A O 1
ATOM 1336 N N . LYS A 1 167 ? 23.373 -25.348 -8.510 1.00 80.25 167 LYS A N 1
ATOM 1337 C CA . LYS A 1 167 ? 22.338 -24.340 -8.246 1.00 80.25 167 LYS A CA 1
ATOM 1338 C C . LYS A 1 167 ? 22.854 -22.945 -8.589 1.00 80.25 167 LYS A C 1
ATOM 1340 O O . LYS A 1 167 ? 23.485 -22.286 -7.765 1.00 80.25 167 LYS A O 1
ATOM 1345 N N . VAL A 1 168 ? 22.533 -22.498 -9.795 1.00 83.62 168 VAL A N 1
ATOM 1346 C CA . VAL A 1 168 ? 22.718 -21.124 -10.239 1.00 83.62 168 VAL A CA 1
ATOM 1347 C C . VAL A 1 168 ? 21.939 -20.209 -9.291 1.00 83.62 168 VAL A C 1
ATOM 1349 O O . VAL A 1 168 ? 20.780 -20.478 -8.964 1.00 83.62 168 VAL A O 1
ATOM 1352 N N . GLY A 1 169 ? 22.574 -19.136 -8.814 1.00 88.25 169 GLY A N 1
ATOM 1353 C CA . GLY A 1 169 ? 21.889 -18.134 -8.000 1.00 88.25 169 GLY A CA 1
ATOM 1354 C C . GLY A 1 169 ? 20.686 -17.549 -8.748 1.00 88.25 169 GLY A C 1
ATOM 1355 O O . GLY A 1 169 ? 20.716 -17.422 -9.970 1.00 88.25 169 GLY A O 1
ATOM 1356 N N . ALA A 1 170 ? 19.630 -17.166 -8.023 1.00 84.25 170 ALA A N 1
ATOM 1357 C CA . ALA A 1 170 ? 18.394 -16.658 -8.631 1.00 84.25 170 ALA A CA 1
ATOM 1358 C C . ALA A 1 170 ? 18.647 -15.513 -9.637 1.00 84.25 170 ALA A C 1
ATOM 1360 O O . ALA A 1 170 ? 18.061 -15.513 -10.715 1.00 84.25 170 ALA A O 1
ATOM 1361 N N . SER A 1 171 ? 19.592 -14.614 -9.333 1.00 82.88 171 SER A N 1
ATOM 1362 C CA . SER A 1 171 ? 19.998 -13.513 -10.222 1.00 82.88 171 SER A CA 1
ATOM 1363 C C . SER A 1 171 ? 20.600 -14.002 -11.550 1.00 82.88 171 SER A C 1
ATOM 1365 O O . SER A 1 171 ? 20.189 -13.573 -12.627 1.00 82.88 171 SER A O 1
ATOM 1367 N N . ASP A 1 172 ? 21.526 -14.963 -11.497 1.00 91.38 172 ASP A N 1
ATOM 1368 C CA . ASP A 1 172 ? 22.197 -15.475 -12.696 1.00 91.38 172 ASP A CA 1
ATOM 1369 C C . ASP A 1 172 ? 21.285 -16.389 -13.523 1.00 91.38 172 ASP A C 1
ATOM 1371 O O . ASP A 1 172 ? 21.446 -16.481 -14.741 1.00 91.38 172 ASP A O 1
ATOM 1375 N N . SER A 1 173 ? 20.296 -17.032 -12.889 1.00 90.00 173 SER A N 1
ATOM 1376 C CA . SER A 1 173 ? 19.374 -17.950 -13.566 1.00 90.00 173 SER A CA 1
ATOM 1377 C C . SER A 1 173 ? 18.647 -17.279 -14.734 1.00 90.00 173 SER A C 1
ATOM 1379 O O . SER A 1 173 ? 18.584 -17.848 -15.821 1.00 90.00 173 SER A O 1
ATOM 1381 N N . ILE A 1 174 ? 18.209 -16.026 -14.565 1.00 92.75 174 ILE A N 1
ATOM 1382 C CA . ILE A 1 174 ? 17.502 -15.255 -15.597 1.00 92.75 174 ILE A CA 1
ATOM 1383 C C . ILE A 1 174 ? 18.411 -15.013 -16.807 1.00 92.75 174 ILE A C 1
ATOM 1385 O O . ILE A 1 174 ? 17.993 -15.172 -17.956 1.00 92.75 174 ILE A O 1
ATOM 1389 N N . LYS A 1 175 ? 19.677 -14.661 -16.557 1.00 95.12 175 LYS A N 1
ATOM 1390 C CA . LYS A 1 175 ? 20.667 -14.422 -17.611 1.00 95.12 175 LYS A CA 1
ATOM 1391 C C . LYS A 1 175 ? 20.933 -15.693 -18.417 1.00 95.12 175 LYS A C 1
ATOM 1393 O O . LYS A 1 175 ? 20.957 -15.634 -19.647 1.00 95.12 175 LYS A O 1
ATOM 1398 N N . TRP A 1 176 ? 21.109 -16.831 -17.745 1.00 95.94 176 TRP A N 1
ATOM 1399 C CA . TRP A 1 176 ? 21.357 -18.109 -18.416 1.00 95.94 176 TRP A CA 1
ATOM 1400 C C . TRP A 1 176 ? 20.126 -18.627 -19.160 1.00 95.94 176 TRP A C 1
ATOM 1402 O O . TRP A 1 176 ? 20.266 -19.091 -20.288 1.00 95.94 176 TRP A O 1
ATOM 1412 N N . HIS A 1 177 ? 18.924 -18.456 -18.602 1.00 96.00 177 HIS A N 1
ATOM 1413 C CA . HIS A 1 177 ? 17.667 -18.729 -19.301 1.00 96.00 177 HIS A CA 1
ATOM 1414 C C . HIS A 1 177 ? 17.566 -17.956 -20.615 1.00 96.00 177 HIS A C 1
ATOM 1416 O O . HIS A 1 177 ? 17.335 -18.553 -21.664 1.00 96.00 177 HIS A O 1
ATOM 1422 N N . ALA A 1 178 ? 17.793 -16.640 -20.574 1.00 97.06 178 ALA A N 1
ATOM 1423 C CA . ALA A 1 178 ? 17.739 -15.802 -21.765 1.00 97.06 178 ALA A CA 1
ATOM 1424 C C . ALA A 1 178 ? 18.795 -16.208 -22.807 1.00 97.06 178 ALA A C 1
ATOM 1426 O O . ALA A 1 178 ? 18.517 -16.189 -24.003 1.00 97.06 178 ALA A O 1
ATOM 1427 N N . MET A 1 179 ? 19.999 -16.587 -22.369 1.00 97.56 179 MET A N 1
ATOM 1428 C CA . MET A 1 179 ? 21.058 -17.057 -23.265 1.00 97.56 179 MET A CA 1
ATOM 1429 C C . MET A 1 179 ? 20.678 -18.376 -23.954 1.00 97.56 179 MET A C 1
ATOM 1431 O O . MET A 1 179 ? 20.739 -18.457 -25.177 1.00 97.56 179 MET A O 1
ATOM 1435 N N . ILE A 1 180 ? 20.229 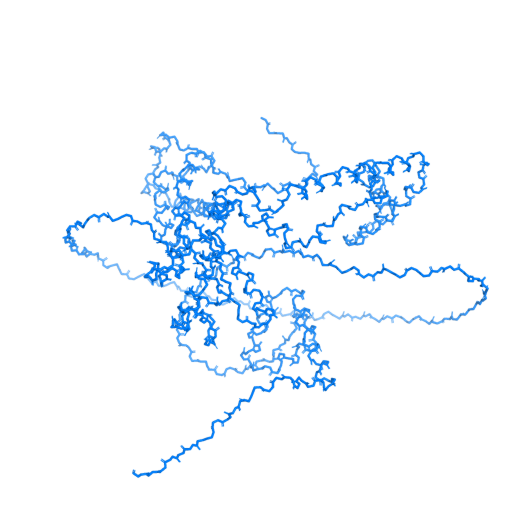-19.376 -23.190 1.00 98.06 180 ILE A N 1
ATOM 1436 C CA . ILE A 1 180 ? 19.824 -20.685 -23.723 1.00 98.06 180 ILE A CA 1
ATOM 1437 C C . ILE A 1 180 ? 18.614 -20.545 -24.647 1.00 98.06 180 ILE A C 1
ATOM 1439 O O . ILE A 1 180 ? 18.598 -21.145 -25.716 1.00 98.06 180 ILE A O 1
ATOM 1443 N N . ALA A 1 181 ? 17.631 -19.719 -24.285 1.00 98.06 181 ALA A N 1
ATOM 1444 C CA . ALA A 1 181 ? 16.475 -19.457 -25.137 1.00 98.06 181 ALA A CA 1
ATOM 1445 C C . ALA A 1 181 ? 16.876 -18.848 -26.487 1.00 98.06 181 ALA A C 1
ATOM 1447 O O . ALA A 1 181 ? 16.354 -19.262 -27.516 1.00 98.06 181 ALA A O 1
ATOM 1448 N N . ARG A 1 182 ? 17.837 -17.912 -26.509 1.00 98.38 182 ARG A N 1
ATOM 1449 C CA . ARG A 1 182 ? 18.370 -17.352 -27.764 1.00 98.38 182 ARG A CA 1
ATOM 1450 C C . ARG A 1 182 ? 19.063 -18.409 -28.617 1.00 98.38 182 ARG A C 1
ATOM 1452 O O . ARG A 1 182 ? 18.889 -18.401 -29.829 1.00 98.38 182 ARG A O 1
ATOM 1459 N N . GLU A 1 183 ? 19.840 -19.297 -28.004 1.00 98.12 183 GLU A N 1
ATOM 1460 C CA . GLU A 1 183 ? 20.519 -20.379 -28.723 1.00 98.12 183 GLU A CA 1
ATOM 1461 C C . GLU A 1 183 ? 19.535 -21.399 -29.300 1.00 98.12 183 GLU A C 1
ATOM 1463 O O . GLU A 1 183 ? 19.652 -21.756 -30.472 1.00 98.12 183 GLU A O 1
ATOM 1468 N N . LEU A 1 184 ? 18.557 -21.842 -28.500 1.00 98.19 184 LEU A N 1
ATOM 1469 C CA . LEU A 1 184 ? 17.529 -22.777 -28.952 1.00 98.19 184 LEU A CA 1
ATOM 1470 C C . LEU A 1 184 ? 16.694 -22.154 -30.070 1.00 98.19 184 LEU A C 1
ATOM 1472 O O . LEU A 1 184 ? 16.599 -22.754 -31.134 1.00 98.19 184 LEU A O 1
ATOM 1476 N N . LEU A 1 185 ? 16.209 -20.920 -29.896 1.00 98.12 185 LEU A N 1
ATOM 1477 C CA . LEU A 1 185 ? 15.482 -20.198 -30.942 1.00 98.12 185 LEU A CA 1
ATOM 1478 C C . LEU A 1 185 ? 16.321 -20.029 -32.218 1.00 98.12 185 LEU A C 1
ATOM 1480 O O . LEU A 1 185 ? 15.791 -20.167 -33.313 1.00 98.12 185 LEU A O 1
ATOM 1484 N N . ALA A 1 186 ? 17.629 -19.766 -32.115 1.00 98.19 186 ALA A N 1
ATOM 1485 C CA . ALA A 1 186 ? 18.505 -19.644 -33.281 1.00 98.19 186 ALA A CA 1
ATOM 1486 C C . ALA A 1 186 ? 18.653 -20.960 -34.069 1.00 98.19 186 ALA A C 1
ATOM 1488 O O . ALA A 1 186 ? 18.822 -20.910 -35.291 1.00 98.19 186 ALA A O 1
ATOM 1489 N N . ALA A 1 187 ? 18.573 -22.106 -33.385 1.00 98.19 187 ALA A N 1
ATOM 1490 C CA . ALA A 1 187 ? 18.640 -23.440 -33.979 1.00 98.19 187 ALA A CA 1
ATOM 1491 C C . ALA A 1 187 ? 17.307 -23.918 -34.586 1.00 98.19 187 ALA A C 1
ATOM 1493 O O . ALA A 1 187 ? 17.310 -24.870 -35.367 1.00 98.19 187 ALA A O 1
ATOM 1494 N N . GLU A 1 188 ? 16.186 -23.273 -34.253 1.00 98.25 188 GLU A N 1
ATOM 1495 C CA . GLU A 1 188 ? 14.878 -23.596 -34.827 1.00 98.25 188 GLU A CA 1
ATOM 1496 C C . GLU A 1 188 ? 14.808 -23.250 -36.331 1.00 98.25 188 GLU A C 1
ATOM 1498 O O . GLU A 1 188 ? 15.522 -22.353 -36.809 1.00 98.25 188 GLU A O 1
ATOM 1503 N N . PRO A 1 189 ? 13.929 -23.927 -37.093 1.00 98.44 189 PRO A N 1
ATOM 1504 C CA . PRO A 1 189 ? 13.615 -23.557 -38.470 1.00 98.44 189 PRO A CA 1
ATOM 1505 C C . PRO A 1 189 ? 13.117 -22.110 -38.586 1.00 98.44 189 PRO A C 1
ATOM 1507 O O . PRO A 1 189 ? 12.490 -21.582 -37.667 1.00 98.44 189 PRO A O 1
ATOM 1510 N N . GLU A 1 190 ? 13.341 -21.484 -39.744 1.00 97.75 190 GLU A N 1
ATOM 1511 C CA . GLU A 1 190 ? 12.933 -20.089 -39.983 1.00 97.75 190 GLU A CA 1
ATOM 1512 C C . GLU A 1 190 ? 11.416 -19.887 -39.837 1.00 97.75 190 GLU A C 1
ATOM 1514 O O . GLU A 1 190 ? 10.984 -18.885 -39.280 1.00 97.75 190 GLU A O 1
ATOM 1519 N N . GLU A 1 191 ? 10.618 -20.888 -40.219 1.00 97.88 191 GLU A N 1
ATOM 1520 C CA . GLU A 1 191 ? 9.156 -20.884 -40.065 1.00 97.88 191 GLU A CA 1
ATOM 1521 C C . GLU A 1 191 ? 8.723 -20.701 -38.599 1.00 97.88 191 GLU A C 1
ATOM 1523 O O . GLU A 1 191 ? 7.812 -19.930 -38.310 1.00 97.88 191 GLU A O 1
ATOM 1528 N N . VAL A 1 192 ? 9.415 -21.361 -37.663 1.00 97.56 192 VAL A N 1
ATOM 1529 C CA . VAL A 1 192 ? 9.125 -21.270 -36.223 1.00 97.56 192 VAL A CA 1
ATOM 1530 C C . VAL A 1 192 ? 9.559 -19.909 -35.677 1.00 97.56 192 VAL A C 1
ATOM 1532 O O . VAL A 1 192 ? 8.865 -19.310 -34.860 1.00 97.56 192 VAL A O 1
ATOM 1535 N N . LYS A 1 193 ? 10.696 -19.376 -36.140 1.00 97.81 193 LYS A N 1
ATOM 1536 C CA . LYS A 1 193 ? 11.148 -18.029 -35.753 1.00 97.81 193 LYS A CA 1
ATOM 1537 C C . LYS A 1 193 ? 10.158 -16.958 -36.203 1.00 97.81 193 LYS A C 1
ATOM 1539 O O . LYS A 1 193 ? 9.846 -16.056 -35.426 1.00 97.81 193 LYS A O 1
ATOM 1544 N N . ASP A 1 194 ? 9.650 -17.080 -37.428 1.00 97.94 194 ASP A N 1
ATOM 1545 C CA . ASP A 1 194 ? 8.641 -16.181 -37.982 1.00 97.94 194 ASP A CA 1
ATOM 1546 C C . ASP A 1 194 ? 7.333 -16.223 -37.185 1.00 97.94 194 ASP A C 1
ATOM 1548 O O . ASP A 1 194 ? 6.757 -15.168 -36.916 1.00 97.94 194 ASP A O 1
ATOM 1552 N N . GLU A 1 195 ? 6.905 -17.407 -36.741 1.00 97.56 195 GLU A N 1
ATOM 1553 C CA . GLU A 1 195 ? 5.735 -17.575 -35.873 1.00 97.56 195 GLU A CA 1
ATOM 1554 C C . GLU A 1 195 ? 5.886 -16.807 -34.550 1.00 97.56 195 GLU A C 1
ATOM 1556 O O . GLU A 1 195 ? 5.011 -16.018 -34.186 1.00 97.56 195 GLU A O 1
ATOM 1561 N N . PHE A 1 196 ? 7.015 -16.957 -33.849 1.00 97.31 196 PHE A N 1
ATOM 1562 C CA . PHE A 1 196 ? 7.252 -16.234 -32.592 1.00 97.31 196 PHE A CA 1
ATOM 1563 C C . PHE A 1 196 ? 7.396 -14.724 -32.792 1.00 97.31 196 PHE A C 1
ATOM 1565 O O . PHE A 1 196 ? 6.958 -13.946 -31.941 1.00 97.31 196 PHE A O 1
ATOM 1572 N N . ARG A 1 197 ? 7.969 -14.297 -33.923 1.00 97.69 197 ARG A N 1
ATOM 1573 C CA . ARG A 1 197 ? 8.056 -12.881 -34.290 1.00 97.69 197 ARG A CA 1
ATOM 1574 C C . ARG A 1 197 ? 6.669 -12.275 -34.503 1.00 97.69 197 ARG A C 1
ATOM 1576 O O . ARG A 1 197 ? 6.427 -11.176 -34.006 1.00 97.69 197 ARG A O 1
ATOM 1583 N N . LEU A 1 198 ? 5.778 -12.986 -35.202 1.00 97.62 198 LEU A N 1
ATOM 1584 C 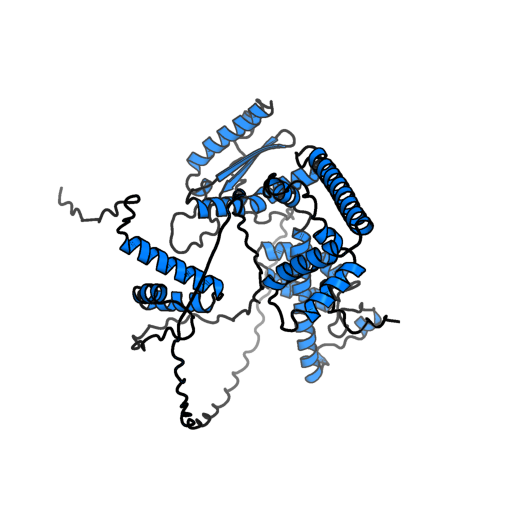CA . LEU A 1 198 ? 4.392 -12.567 -35.427 1.00 97.62 198 LEU A CA 1
ATOM 1585 C C . LEU A 1 198 ? 3.610 -12.525 -34.111 1.00 97.62 198 LEU A C 1
ATOM 1587 O O . LEU A 1 198 ? 2.994 -11.512 -33.800 1.00 97.62 198 LEU A O 1
ATOM 1591 N N . LYS A 1 199 ? 3.719 -13.571 -33.286 1.00 96.75 199 LYS A N 1
ATOM 1592 C CA . LYS A 1 199 ? 3.080 -13.619 -31.964 1.00 96.75 199 LYS A CA 1
ATOM 1593 C C . LYS A 1 199 ? 3.516 -12.452 -31.071 1.00 96.75 199 LYS A C 1
ATOM 1595 O O . LYS A 1 199 ? 2.687 -11.812 -30.434 1.00 96.75 199 LYS A O 1
ATOM 1600 N N . GLY A 1 200 ? 4.808 -12.116 -31.081 1.00 96.12 200 GLY A N 1
ATOM 1601 C CA . GLY A 1 200 ? 5.331 -10.952 -30.361 1.00 96.12 200 GLY A CA 1
ATOM 1602 C C . GLY A 1 200 ? 4.829 -9.603 -30.890 1.00 96.12 200 GLY A C 1
ATOM 1603 O O . GLY A 1 200 ? 4.779 -8.636 -30.130 1.00 96.12 200 GLY A O 1
ATOM 1604 N N . GLU A 1 201 ? 4.466 -9.510 -32.174 1.00 97.25 201 GLU A N 1
ATOM 1605 C CA . GLU A 1 201 ? 3.827 -8.324 -32.763 1.00 97.25 201 GLU A CA 1
ATOM 1606 C C . GLU A 1 201 ? 2.354 -8.219 -32.373 1.00 97.25 201 GLU A C 1
ATOM 1608 O O . GLU A 1 201 ? 1.924 -7.136 -31.980 1.00 97.25 201 GLU A O 1
ATOM 1613 N N . GLU A 1 202 ? 1.616 -9.328 -32.413 1.00 97.25 202 GLU A N 1
ATOM 1614 C CA . GLU A 1 202 ? 0.206 -9.390 -32.014 1.00 97.25 202 GLU A CA 1
ATOM 1615 C C . GLU A 1 202 ? 0.025 -9.037 -30.529 1.00 97.25 202 GLU A C 1
ATOM 1617 O O . GLU A 1 202 ? -0.751 -8.139 -30.202 1.00 97.25 202 GLU A O 1
ATOM 1622 N N . GLU A 1 203 ? 0.806 -9.653 -29.631 1.00 95.44 203 GLU A N 1
ATOM 1623 C CA . GLU A 1 203 ? 0.780 -9.343 -28.190 1.00 95.44 203 GLU A CA 1
ATOM 1624 C C . GLU A 1 203 ? 1.150 -7.877 -27.916 1.00 95.44 203 GLU A C 1
ATOM 1626 O O . GLU A 1 203 ? 0.584 -7.219 -27.038 1.00 95.44 203 GLU A O 1
ATOM 1631 N N . TYR A 1 204 ? 2.103 -7.337 -28.682 1.00 96.31 204 TYR A N 1
ATOM 1632 C CA . TYR A 1 204 ? 2.486 -5.934 -28.583 1.00 96.31 204 TYR A CA 1
ATOM 1633 C C . TYR A 1 204 ? 1.367 -4.995 -29.041 1.00 96.31 204 TYR A C 1
ATOM 1635 O O . TYR A 1 204 ? 1.130 -3.970 -28.398 1.00 96.31 204 TYR A O 1
ATOM 1643 N N . GLU A 1 205 ? 0.699 -5.312 -30.149 1.00 96.62 205 GLU A N 1
ATOM 1644 C CA . GLU A 1 205 ? -0.403 -4.515 -30.678 1.00 96.62 205 GLU A CA 1
ATOM 1645 C C . GLU A 1 205 ? -1.599 -4.525 -29.720 1.00 96.62 205 GLU A C 1
ATOM 1647 O O . GLU A 1 205 ? -2.115 -3.453 -29.398 1.00 96.62 205 GLU A O 1
ATOM 1652 N N . GLU A 1 206 ? -1.955 -5.687 -29.167 1.00 95.31 206 GLU A N 1
ATOM 1653 C CA . GLU A 1 206 ? -3.003 -5.817 -28.150 1.00 95.31 206 GLU A CA 1
ATOM 1654 C C . GLU A 1 206 ? -2.675 -4.989 -26.897 1.00 95.31 206 GLU A C 1
ATOM 1656 O O . GLU A 1 206 ? -3.477 -4.150 -26.473 1.00 95.31 206 GLU A O 1
ATOM 1661 N N . ALA A 1 207 ? -1.459 -5.123 -26.356 1.00 91.81 207 ALA A N 1
ATOM 1662 C CA . ALA A 1 207 ? -1.022 -4.336 -25.204 1.00 91.81 207 ALA A CA 1
ATOM 1663 C C . ALA A 1 207 ? -1.023 -2.825 -25.501 1.00 91.81 207 ALA A C 1
ATOM 1665 O O . ALA A 1 207 ? -1.401 -2.010 -24.655 1.00 91.81 207 ALA A O 1
ATOM 1666 N N . MET A 1 208 ? -0.627 -2.423 -26.713 1.00 93.12 208 MET A N 1
ATOM 1667 C CA . MET A 1 208 ? -0.683 -1.030 -27.162 1.00 93.12 208 MET A CA 1
ATOM 1668 C C . MET A 1 208 ? -2.119 -0.518 -27.298 1.00 93.12 208 MET A C 1
ATOM 1670 O O . MET A 1 208 ? -2.371 0.652 -27.001 1.00 93.12 208 MET A O 1
ATOM 1674 N N . GLU A 1 209 ? -3.068 -1.343 -27.738 1.00 92.75 209 GLU A N 1
ATOM 1675 C CA . GLU A 1 209 ? -4.483 -0.981 -27.761 1.00 92.75 209 GLU A CA 1
ATOM 1676 C C . GLU A 1 209 ? -5.058 -0.812 -26.357 1.00 92.75 209 GLU A C 1
ATOM 1678 O O . GLU A 1 209 ? -5.795 0.146 -26.117 1.00 92.75 209 GLU A O 1
ATOM 1683 N N . GLU A 1 210 ? -4.735 -1.708 -25.425 1.00 85.69 210 GLU A N 1
ATOM 1684 C CA . GLU A 1 210 ? -5.132 -1.574 -24.021 1.00 85.69 210 GLU A CA 1
ATOM 1685 C C . GLU A 1 210 ? -4.560 -0.304 -23.404 1.00 85.69 210 GLU A C 1
ATOM 1687 O O . GLU A 1 210 ? -5.296 0.476 -22.797 1.00 85.69 210 GLU A O 1
ATOM 1692 N N . PHE A 1 211 ? -3.277 -0.040 -23.646 1.00 85.50 211 PHE A N 1
ATOM 1693 C CA . PHE A 1 211 ? -2.625 1.188 -23.216 1.00 85.50 211 PHE A CA 1
ATOM 1694 C C . PHE A 1 211 ? -3.323 2.423 -23.793 1.00 85.50 211 PHE A C 1
ATOM 1696 O O . PHE A 1 211 ? -3.687 3.324 -23.044 1.00 85.50 211 PHE A O 1
ATOM 1703 N N . ARG A 1 212 ? -3.626 2.443 -25.101 1.00 85.62 212 ARG A N 1
ATOM 1704 C CA . ARG A 1 212 ? -4.402 3.532 -25.724 1.00 85.62 212 ARG A CA 1
ATOM 1705 C C . ARG A 1 212 ? -5.794 3.666 -25.110 1.00 85.62 212 ARG A C 1
ATOM 1707 O O . ARG A 1 212 ? -6.272 4.785 -24.952 1.00 85.62 212 ARG A O 1
ATOM 1714 N N . LYS A 1 213 ? -6.473 2.565 -24.770 1.00 83.19 213 LYS A N 1
ATOM 1715 C CA . LYS A 1 213 ? -7.788 2.589 -24.102 1.00 83.19 213 LYS A CA 1
ATOM 1716 C C . LYS A 1 213 ? -7.685 3.170 -22.690 1.00 83.19 213 LYS A C 1
ATOM 1718 O O . LYS A 1 213 ? -8.589 3.895 -22.294 1.00 83.19 213 LYS A O 1
ATOM 1723 N N . ILE A 1 214 ? -6.622 2.874 -21.943 1.00 76.81 214 ILE A N 1
ATOM 1724 C CA . ILE A 1 214 ? -6.378 3.427 -20.601 1.00 76.81 214 ILE A CA 1
ATOM 1725 C C . ILE A 1 214 ? -6.037 4.920 -20.689 1.00 76.81 214 ILE A C 1
ATOM 1727 O O . ILE A 1 214 ? -6.661 5.723 -19.996 1.00 76.81 214 ILE A O 1
ATOM 1731 N N . ASP A 1 215 ? -5.127 5.289 -21.591 1.00 77.00 215 ASP A N 1
ATOM 1732 C CA . ASP A 1 215 ? -4.681 6.667 -21.822 1.00 77.00 215 ASP A CA 1
ATOM 1733 C C . ASP A 1 215 ? -5.840 7.560 -22.308 1.00 77.00 215 ASP A C 1
ATOM 1735 O O . ASP A 1 215 ? -6.106 8.626 -21.753 1.00 77.00 215 ASP A O 1
ATOM 1739 N N . SER A 1 216 ? -6.635 7.073 -23.271 1.00 72.19 216 SER A N 1
ATOM 1740 C CA . SER A 1 216 ? -7.807 7.797 -23.794 1.00 72.19 216 SER A CA 1
ATOM 1741 C C . SER A 1 216 ? -8.982 7.878 -22.820 1.00 72.19 216 SER A C 1
ATOM 1743 O O . SER A 1 216 ? -9.713 8.866 -22.845 1.00 72.19 216 SER A O 1
ATOM 1745 N N . LYS A 1 217 ? -9.169 6.880 -21.944 1.00 64.50 217 LYS A N 1
ATOM 1746 C CA . LYS A 1 217 ? -10.182 6.925 -20.873 1.00 64.50 217 LYS A CA 1
ATOM 1747 C C . LYS A 1 217 ? -9.767 7.784 -19.685 1.00 64.50 217 LYS A C 1
ATOM 1749 O O . LYS A 1 217 ? -10.554 7.909 -18.756 1.00 64.50 217 LYS A O 1
ATOM 1754 N N . GLY A 1 218 ? -8.566 8.359 -19.724 1.00 54.41 218 GLY A N 1
ATOM 1755 C CA . GLY A 1 218 ? -8.155 9.476 -18.897 1.00 54.41 218 GLY A CA 1
ATOM 1756 C C . GLY A 1 218 ? -8.251 9.212 -17.397 1.00 54.41 218 GLY A C 1
ATOM 1757 O O . GLY A 1 218 ? -9.284 9.408 -16.765 1.00 54.41 218 GLY A O 1
ATOM 1758 N N . ALA A 1 219 ? -7.098 9.009 -16.765 1.00 52.88 219 ALA A N 1
ATOM 1759 C CA . ALA A 1 219 ? -6.909 9.382 -15.359 1.00 52.88 219 ALA A CA 1
ATOM 1760 C C . ALA A 1 219 ? -7.229 10.879 -15.081 1.00 52.88 219 ALA A C 1
ATOM 1762 O O . ALA A 1 219 ? -7.278 11.314 -13.930 1.00 52.88 219 ALA A O 1
ATOM 1763 N N . ARG A 1 220 ? -7.507 11.667 -16.131 1.00 55.84 220 ARG A N 1
ATOM 1764 C CA . ARG A 1 220 ? -7.976 13.053 -16.110 1.00 55.84 220 ARG A CA 1
ATOM 1765 C C . ARG A 1 220 ? -9.427 13.173 -15.634 1.00 55.84 220 ARG A C 1
ATOM 1767 O O . ARG A 1 220 ? -10.294 13.504 -16.421 1.00 55.84 220 ARG A O 1
ATOM 1774 N N . GLY A 1 221 ? -9.666 12.936 -14.344 1.00 55.47 221 GLY A N 1
ATOM 1775 C CA . GLY A 1 221 ? -10.609 13.676 -13.478 1.00 55.47 221 GLY A CA 1
ATOM 1776 C C . GLY A 1 221 ? -12.110 13.799 -13.814 1.00 55.47 221 GLY A C 1
ATOM 1777 O O . GLY A 1 221 ? -12.875 14.194 -12.927 1.00 55.47 221 GLY A O 1
ATOM 1778 N N . GLU A 1 222 ? -12.563 13.499 -15.028 1.00 59.22 222 GLU A N 1
ATOM 1779 C CA . GLU A 1 222 ? -13.888 13.901 -15.514 1.00 59.22 222 GLU A CA 1
ATOM 1780 C C . GLU A 1 222 ? -15.002 12.943 -15.062 1.00 59.22 222 GLU A C 1
ATOM 1782 O O . GLU A 1 222 ? -16.112 13.407 -14.808 1.00 59.22 222 GLU A O 1
ATOM 1787 N N . ASP A 1 223 ? -14.679 11.680 -14.756 1.00 65.81 223 ASP A N 1
ATOM 1788 C CA . ASP A 1 223 ? -15.671 10.635 -14.439 1.00 65.81 223 ASP A CA 1
ATOM 1789 C C . ASP A 1 223 ? -15.705 10.185 -12.963 1.00 65.81 223 ASP A C 1
ATOM 1791 O O . ASP A 1 223 ? -16.209 9.107 -12.641 1.00 65.81 223 ASP A O 1
ATOM 1795 N N . PHE A 1 224 ? -15.171 10.974 -12.025 1.00 77.50 224 PHE A N 1
ATOM 1796 C CA . PHE A 1 224 ? -15.395 10.671 -10.605 1.00 77.50 224 PHE A CA 1
ATOM 1797 C C . PHE A 1 224 ? -16.809 11.084 -10.200 1.00 77.50 224 PHE A C 1
ATOM 1799 O O . PHE A 1 224 ? -17.158 12.265 -10.291 1.00 77.50 224 PHE A O 1
ATOM 1806 N N . ASP A 1 225 ? -17.598 10.128 -9.708 1.00 85.19 225 ASP A N 1
ATOM 1807 C CA . ASP A 1 225 ? -18.896 10.418 -9.110 1.00 85.19 225 ASP A CA 1
ATOM 1808 C C . ASP A 1 225 ? -18.744 11.319 -7.867 1.00 85.19 225 ASP A C 1
ATOM 1810 O O . ASP A 1 225 ? -17.680 11.423 -7.245 1.00 85.19 225 ASP A O 1
ATOM 1814 N N . GLU A 1 226 ? -19.813 12.031 -7.500 1.00 88.12 226 GLU A N 1
ATOM 1815 C CA . GLU A 1 226 ? -19.742 12.982 -6.383 1.00 88.12 226 GLU A CA 1
ATOM 1816 C C . GLU A 1 226 ? -19.440 12.280 -5.048 1.00 88.12 226 GLU A C 1
ATOM 1818 O O . GLU A 1 226 ? -18.815 12.871 -4.167 1.00 88.12 226 GLU A O 1
ATOM 1823 N N . ASN A 1 227 ? -19.802 10.999 -4.921 1.00 84.56 227 ASN A N 1
ATOM 1824 C CA . ASN A 1 227 ? -19.477 10.182 -3.756 1.00 84.56 227 ASN A CA 1
ATOM 1825 C C . ASN A 1 227 ? -17.967 9.916 -3.646 1.00 84.56 227 ASN A C 1
ATOM 1827 O O . ASN A 1 227 ? -17.391 10.178 -2.588 1.00 84.56 227 ASN A O 1
ATOM 1831 N N . ALA A 1 228 ? -17.296 9.487 -4.721 1.00 83.25 228 ALA A N 1
ATOM 1832 C CA . ALA A 1 228 ? -15.847 9.300 -4.730 1.00 83.25 228 ALA A CA 1
ATOM 1833 C C . ALA A 1 228 ? -15.113 10.627 -4.526 1.00 83.25 228 ALA A C 1
ATOM 1835 O O . ALA A 1 228 ? -14.106 10.667 -3.819 1.00 83.25 228 ALA A O 1
ATOM 1836 N N . ARG A 1 229 ? -15.626 11.737 -5.079 1.00 88.19 229 ARG A N 1
ATOM 1837 C CA . ARG A 1 229 ? -15.079 13.079 -4.815 1.00 88.19 229 ARG A CA 1
ATOM 1838 C C . ARG A 1 229 ? -15.219 13.460 -3.343 1.00 88.19 229 ARG A C 1
ATOM 1840 O O . ARG A 1 229 ? -14.260 13.953 -2.750 1.00 88.19 229 ARG A O 1
ATOM 1847 N N . ALA A 1 230 ? -16.376 13.219 -2.729 1.00 88.94 230 ALA A N 1
ATOM 1848 C CA . ALA A 1 230 ? -16.597 13.471 -1.308 1.00 88.94 230 ALA A CA 1
ATOM 1849 C C . ALA A 1 230 ? -15.664 12.630 -0.425 1.00 88.94 230 ALA A C 1
ATOM 1851 O O . ALA A 1 230 ? -15.046 13.164 0.500 1.00 88.94 230 ALA A O 1
ATOM 1852 N N . GLU A 1 231 ? -15.495 11.349 -0.748 1.00 85.75 231 GLU A N 1
ATOM 1853 C CA . GLU A 1 231 ? -14.568 10.459 -0.052 1.00 85.75 231 GLU A CA 1
ATOM 1854 C C . GLU A 1 231 ? -13.106 10.886 -0.246 1.00 85.75 231 GLU A C 1
ATOM 1856 O O . GLU A 1 231 ? -12.340 10.927 0.720 1.00 85.75 231 GLU A O 1
ATOM 1861 N N . ALA A 1 232 ? -12.717 11.294 -1.458 1.00 89.31 232 ALA A N 1
ATOM 1862 C CA . ALA A 1 232 ? -11.383 11.814 -1.738 1.00 89.31 232 ALA A CA 1
ATOM 1863 C C . ALA A 1 232 ? -11.097 13.064 -0.902 1.00 89.31 232 ALA A C 1
ATOM 1865 O O . ALA A 1 232 ? -10.054 13.146 -0.250 1.00 89.31 232 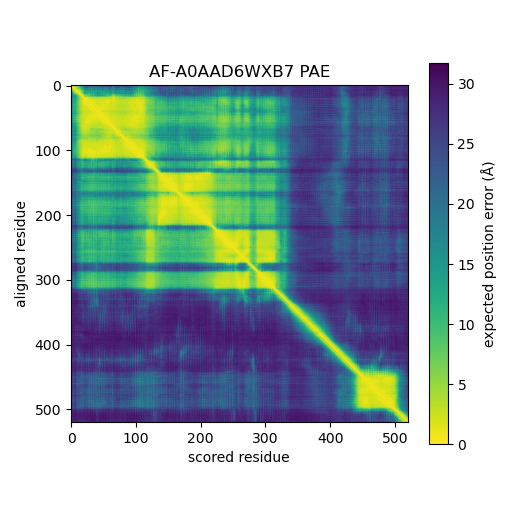ALA A O 1
ATOM 1866 N N . ARG A 1 233 ? -12.054 13.998 -0.827 1.00 91.12 233 ARG A N 1
ATOM 1867 C CA . ARG A 1 233 ? -11.956 15.176 0.045 1.00 91.12 233 ARG A CA 1
ATOM 1868 C C . ARG A 1 233 ? -11.800 14.767 1.508 1.00 91.12 233 ARG A C 1
ATOM 1870 O O . ARG A 1 233 ? -10.908 15.286 2.179 1.00 91.12 233 ARG A O 1
ATOM 1877 N N . ALA A 1 234 ? -12.609 13.824 1.997 1.00 87.44 234 ALA A N 1
ATOM 1878 C CA . ALA A 1 234 ? -12.535 13.321 3.369 1.00 87.44 234 ALA A CA 1
ATOM 1879 C C . ALA A 1 234 ? -11.165 12.696 3.695 1.00 87.44 234 ALA A C 1
ATOM 1881 O O . ALA A 1 234 ? -10.602 12.984 4.751 1.00 87.44 234 ALA A O 1
ATOM 1882 N N . ARG A 1 235 ? -10.592 11.918 2.766 1.00 87.44 235 ARG A N 1
ATOM 1883 C CA . ARG A 1 235 ? -9.300 11.223 2.921 1.00 87.44 235 ARG A CA 1
ATOM 1884 C C . ARG A 1 235 ? -8.070 12.054 2.527 1.00 87.44 235 ARG A C 1
ATOM 1886 O O . ARG A 1 235 ? -6.947 11.572 2.689 1.00 87.44 235 ARG A O 1
ATOM 1893 N N . LEU A 1 236 ? -8.247 13.288 2.044 1.00 90.75 236 LEU A N 1
ATOM 1894 C CA . LEU A 1 236 ? -7.164 14.150 1.548 1.00 90.75 236 LEU A CA 1
ATOM 1895 C C . LEU A 1 236 ? -6.022 14.293 2.566 1.00 90.75 236 LEU A C 1
ATOM 1897 O O . LEU A 1 236 ? -4.859 14.096 2.226 1.00 90.75 236 LEU A O 1
ATOM 1901 N N . VAL A 1 237 ? -6.352 14.584 3.830 1.00 88.75 237 VAL A N 1
ATOM 1902 C CA . VAL A 1 237 ? -5.356 14.797 4.895 1.00 88.75 237 VAL A CA 1
ATOM 1903 C C . VAL A 1 237 ? -4.527 13.534 5.130 1.00 88.75 237 VAL A C 1
ATOM 1905 O O . VAL A 1 237 ? -3.300 13.599 5.131 1.00 88.75 237 VAL A O 1
ATOM 1908 N N . ALA A 1 238 ? -5.185 12.381 5.292 1.00 84.81 238 ALA A N 1
ATOM 1909 C CA . ALA A 1 238 ? -4.520 11.102 5.540 1.00 84.81 238 ALA A CA 1
ATOM 1910 C C . ALA A 1 238 ? -3.618 10.676 4.371 1.00 84.81 238 ALA A C 1
ATOM 1912 O O . ALA A 1 238 ? -2.571 10.072 4.586 1.00 84.81 238 ALA A O 1
ATOM 1913 N N . THR A 1 239 ? -4.011 11.027 3.147 1.00 87.62 239 THR A N 1
ATOM 1914 C CA . THR A 1 239 ? -3.292 10.659 1.925 1.00 87.62 239 THR A CA 1
ATOM 1915 C C . THR A 1 239 ? -2.086 11.561 1.671 1.00 87.62 239 THR A C 1
ATOM 1917 O O . THR A 1 239 ? -0.999 11.077 1.370 1.00 87.62 239 THR A O 1
ATOM 1920 N N . VAL A 1 240 ? -2.259 12.879 1.792 1.00 91.06 240 VAL A N 1
ATOM 1921 C CA . VAL A 1 240 ? -1.239 13.850 1.373 1.00 91.06 240 VAL A CA 1
ATOM 1922 C C . VAL A 1 240 ? -0.237 14.157 2.483 1.00 91.06 240 VAL A C 1
ATOM 1924 O O . VAL A 1 240 ? 0.925 14.440 2.202 1.00 91.06 240 VAL A O 1
ATOM 1927 N N . LYS A 1 241 ? -0.627 14.057 3.759 1.00 89.00 241 LYS A N 1
ATOM 1928 C CA . LYS A 1 241 ? 0.279 14.354 4.879 1.00 89.00 241 LYS A CA 1
ATOM 1929 C C . LYS A 1 241 ? 1.573 13.515 4.862 1.00 89.00 241 LYS A C 1
ATOM 1931 O O . LYS A 1 241 ? 2.633 14.117 5.039 1.00 89.00 241 LYS A O 1
ATOM 1936 N N . PRO A 1 242 ? 1.555 12.188 4.604 1.00 85.81 242 PRO A N 1
ATOM 1937 C CA . PRO A 1 242 ? 2.783 11.406 4.441 1.00 85.81 242 PRO A CA 1
ATOM 1938 C C . PRO A 1 242 ? 3.698 11.933 3.328 1.00 85.81 242 PRO A C 1
ATOM 1940 O O . PRO A 1 242 ? 4.912 11.973 3.513 1.00 85.81 242 PRO A O 1
ATOM 1943 N N . LEU A 1 243 ? 3.132 12.395 2.207 1.00 87.75 243 LEU A N 1
ATOM 1944 C CA . LEU A 1 243 ? 3.897 12.988 1.108 1.00 87.75 243 LEU A CA 1
ATOM 1945 C C . LEU A 1 243 ? 4.566 14.301 1.538 1.00 87.75 243 LEU A C 1
ATOM 1947 O O . LEU A 1 243 ? 5.763 14.470 1.322 1.00 87.75 243 LEU A O 1
ATOM 1951 N N . LEU A 1 244 ? 3.833 15.201 2.204 1.00 91.50 244 LEU A N 1
ATOM 1952 C CA . LEU A 1 244 ? 4.403 16.459 2.711 1.00 91.50 244 LEU A CA 1
ATOM 1953 C C . LEU A 1 244 ? 5.518 16.210 3.735 1.00 91.50 244 LEU A C 1
ATOM 1955 O O . LEU A 1 244 ? 6.529 16.910 3.723 1.00 91.50 244 LEU A O 1
ATOM 1959 N N . LEU A 1 245 ? 5.361 15.195 4.592 1.00 86.25 245 LEU A N 1
ATOM 1960 C CA . LEU A 1 245 ? 6.401 14.768 5.531 1.00 86.25 245 LEU A CA 1
ATOM 1961 C C . LEU A 1 245 ? 7.646 14.246 4.805 1.00 86.25 245 LEU A C 1
ATOM 1963 O O . LEU A 1 245 ? 8.761 14.561 5.217 1.00 86.25 245 LEU A O 1
ATOM 1967 N N . SER A 1 246 ? 7.478 13.477 3.728 1.00 83.19 246 SER A N 1
ATOM 1968 C CA . SER A 1 246 ? 8.594 13.011 2.898 1.00 83.19 246 SER A CA 1
ATOM 1969 C C . SER A 1 246 ? 9.321 14.168 2.217 1.00 83.19 246 SER A C 1
ATOM 1971 O O . SER A 1 246 ? 10.547 14.212 2.277 1.00 83.19 246 SER A O 1
ATOM 1973 N N . ILE A 1 247 ? 8.590 15.137 1.648 1.00 88.38 247 ILE A N 1
ATOM 1974 C CA . ILE A 1 247 ? 9.188 16.342 1.052 1.00 88.38 247 ILE A CA 1
ATOM 1975 C C . ILE A 1 247 ? 9.972 17.106 2.118 1.00 88.38 247 ILE A C 1
ATOM 1977 O O . ILE A 1 247 ? 11.144 17.383 1.907 1.00 88.38 247 ILE A O 1
ATOM 1981 N N . ARG A 1 248 ? 9.380 17.358 3.294 1.00 87.50 248 ARG A N 1
ATOM 1982 C CA . ARG A 1 248 ? 10.072 18.009 4.417 1.00 87.50 248 ARG A CA 1
ATOM 1983 C C . ARG A 1 248 ? 11.349 17.272 4.818 1.00 87.50 248 ARG A C 1
ATOM 1985 O O . ARG A 1 248 ? 12.372 17.909 5.024 1.00 87.50 248 ARG A O 1
ATOM 1992 N N . ARG A 1 249 ? 11.309 15.942 4.948 1.00 81.88 249 ARG A N 1
ATOM 1993 C CA . ARG A 1 249 ? 12.497 15.140 5.299 1.00 81.88 249 ARG A CA 1
ATOM 1994 C C . ARG A 1 249 ? 13.587 15.225 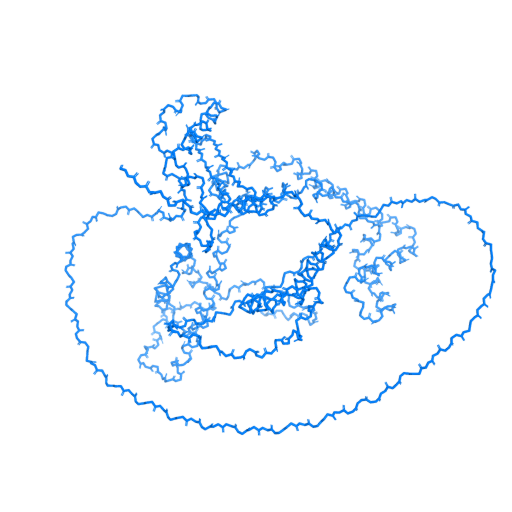4.238 1.00 81.88 249 ARG A C 1
ATOM 1996 O O . ARG A 1 249 ? 14.760 15.191 4.587 1.00 81.88 249 ARG A O 1
ATOM 2003 N N . LEU A 1 250 ? 13.196 15.294 2.968 1.00 85.00 250 LEU A N 1
ATOM 2004 C CA . LEU A 1 250 ? 14.122 15.352 1.847 1.00 85.00 250 LEU A CA 1
ATOM 2005 C C . LEU A 1 250 ? 14.745 16.744 1.683 1.00 85.00 250 LEU A C 1
ATOM 2007 O O . LEU A 1 250 ? 15.936 16.843 1.418 1.00 85.00 250 LEU A O 1
ATOM 2011 N N . THR A 1 251 ? 13.951 17.807 1.827 1.00 91.25 251 THR A N 1
ATOM 2012 C CA . THR A 1 251 ? 14.370 19.185 1.518 1.00 91.25 251 THR A CA 1
ATOM 2013 C C . THR A 1 251 ? 14.734 20.012 2.748 1.00 91.25 251 THR A C 1
ATOM 2015 O O . THR A 1 251 ? 15.324 21.077 2.612 1.00 91.25 251 THR A O 1
ATOM 2018 N N . GLY A 1 252 ? 14.343 19.572 3.945 1.00 84.25 252 GLY A N 1
ATOM 2019 C CA . GLY A 1 252 ? 14.414 20.364 5.174 1.00 84.25 252 GLY A CA 1
ATOM 2020 C C . GLY A 1 252 ? 13.361 21.476 5.267 1.00 84.25 252 GLY A C 1
ATOM 2021 O O . GLY A 1 252 ? 13.281 22.151 6.290 1.00 84.25 252 GLY A O 1
ATOM 2022 N N . TYR A 1 253 ? 12.529 21.683 4.239 1.00 89.00 253 TYR A N 1
ATOM 2023 C CA . TYR A 1 253 ? 11.558 22.778 4.217 1.00 89.00 253 TYR A CA 1
ATOM 2024 C C . TYR A 1 253 ? 10.297 22.465 5.016 1.00 89.00 253 TYR A C 1
ATOM 2026 O O . TYR A 1 253 ? 9.804 21.337 5.040 1.00 89.00 253 TYR A O 1
ATOM 2034 N N . GLN A 1 254 ? 9.711 23.502 5.612 1.00 87.50 254 GLN A N 1
ATOM 2035 C CA . GLN A 1 254 ? 8.363 23.424 6.161 1.00 87.50 254 GLN A CA 1
ATOM 2036 C C . GLN A 1 254 ? 7.356 23.500 5.015 1.00 87.50 254 GLN A C 1
ATOM 2038 O O . GLN A 1 254 ? 7.255 24.511 4.323 1.00 87.50 254 GLN A O 1
ATOM 2043 N N . VAL A 1 255 ? 6.613 22.415 4.800 1.00 92.19 255 VAL A N 1
ATOM 2044 C CA . VAL A 1 255 ? 5.670 22.306 3.682 1.00 92.19 255 VAL A CA 1
ATOM 2045 C C . VAL A 1 255 ? 4.239 22.344 4.202 1.00 92.19 255 VAL A C 1
ATOM 2047 O O . VAL A 1 255 ? 3.853 21.560 5.072 1.00 92.19 255 VAL A O 1
ATOM 2050 N N . THR A 1 256 ? 3.439 23.246 3.641 1.00 93.31 256 THR A N 1
ATOM 2051 C CA . THR A 1 256 ? 1.995 23.336 3.870 1.00 93.31 256 THR A CA 1
ATOM 2052 C C . THR A 1 256 ? 1.278 23.291 2.530 1.00 93.31 256 THR A C 1
ATOM 2054 O O . THR A 1 256 ? 1.664 23.986 1.595 1.00 93.31 256 THR A O 1
ATOM 2057 N N . LEU A 1 257 ? 0.214 22.498 2.452 1.00 95.38 257 LEU A N 1
ATOM 2058 C CA . LEU A 1 257 ? -0.696 22.457 1.318 1.00 95.38 257 LEU A CA 1
ATOM 2059 C C . LEU A 1 257 ? -2.021 23.124 1.702 1.00 95.38 257 LEU A C 1
ATOM 2061 O O . LEU A 1 257 ? -2.654 22.726 2.679 1.00 95.38 257 LEU A O 1
ATOM 2065 N N . LEU A 1 258 ? -2.454 24.103 0.908 1.00 95.94 258 LEU A N 1
ATOM 2066 C CA . LEU A 1 258 ? -3.789 24.695 0.989 1.00 95.94 258 LEU A CA 1
ATOM 2067 C C . LEU A 1 258 ? -4.616 24.207 -0.202 1.00 95.94 258 LEU A C 1
ATOM 2069 O O . LEU A 1 258 ? -4.216 24.386 -1.350 1.00 95.94 258 LEU A O 1
ATOM 2073 N N . VAL A 1 259 ? -5.767 23.594 0.069 1.00 95.75 259 VAL A N 1
ATOM 2074 C CA . VAL A 1 259 ? -6.692 23.095 -0.958 1.00 95.75 259 VAL A CA 1
ATOM 2075 C C . VAL A 1 259 ? -8.077 23.640 -0.670 1.00 95.75 259 VAL A C 1
ATOM 2077 O O . VAL A 1 259 ? -8.518 23.630 0.476 1.00 95.75 259 VAL A O 1
ATOM 2080 N N . GLY A 1 260 ? -8.798 24.087 -1.691 1.00 94.12 260 GLY A N 1
ATOM 2081 C CA . GLY A 1 260 ? -10.192 24.458 -1.509 1.00 94.12 260 GLY A CA 1
ATOM 2082 C C . GLY A 1 260 ? -10.976 24.535 -2.808 1.00 94.12 260 GLY A C 1
ATOM 2083 O O . GLY A 1 260 ? -10.412 24.480 -3.898 1.00 94.12 260 GLY A O 1
ATOM 2084 N N . GLY A 1 261 ? -12.292 24.629 -2.661 1.00 94.06 261 GLY A N 1
ATOM 2085 C CA . GLY A 1 261 ? -13.254 24.631 -3.758 1.00 94.06 261 GLY A CA 1
ATOM 2086 C C . GLY A 1 261 ? -14.641 25.057 -3.286 1.00 94.06 261 GLY A C 1
ATOM 2087 O O . GLY A 1 261 ? -14.855 25.302 -2.098 1.00 94.06 261 GLY A O 1
ATOM 2088 N N . VAL A 1 262 ? -15.584 25.159 -4.222 1.00 92.69 262 VAL A N 1
ATOM 2089 C CA . VAL A 1 262 ? -16.990 25.448 -3.915 1.00 92.69 262 VAL A CA 1
ATOM 2090 C C . VAL A 1 262 ? -17.768 24.137 -3.881 1.00 92.69 262 VAL A C 1
ATOM 2092 O O . VAL A 1 262 ? -17.879 23.452 -4.893 1.00 92.69 262 VAL A O 1
ATOM 2095 N N . ILE A 1 263 ? -18.310 23.786 -2.717 1.00 91.38 263 ILE A N 1
ATOM 2096 C CA . ILE A 1 263 ? -19.085 22.561 -2.493 1.00 91.38 263 ILE A CA 1
ATOM 2097 C C . ILE A 1 263 ? -20.469 22.987 -2.020 1.00 91.38 263 ILE A C 1
ATOM 2099 O O . ILE A 1 263 ? -20.603 23.697 -1.024 1.00 91.38 263 ILE A O 1
ATOM 2103 N N . ASN A 1 264 ? -21.513 22.604 -2.760 1.00 90.69 264 ASN A N 1
ATOM 2104 C CA . ASN A 1 264 ? -22.899 22.991 -2.463 1.00 90.69 264 ASN A CA 1
ATOM 2105 C C . ASN A 1 264 ? -23.078 24.515 -2.274 1.00 90.69 264 ASN A C 1
ATOM 2107 O O . ASN A 1 264 ? -23.785 24.966 -1.374 1.00 90.69 264 ASN A O 1
ATOM 2111 N N . GLY A 1 265 ? -22.383 25.316 -3.091 1.00 89.56 265 GLY A N 1
ATOM 2112 C CA . GLY A 1 265 ? -22.426 26.783 -3.035 1.00 89.56 265 GLY A CA 1
ATOM 2113 C C . GLY A 1 265 ? -21.639 27.423 -1.884 1.00 89.56 265 GLY A C 1
ATOM 2114 O O . GLY A 1 265 ? -21.645 28.646 -1.762 1.00 89.56 265 GLY A O 1
ATOM 2115 N N . LYS A 1 266 ? -20.946 26.636 -1.051 1.00 91.81 266 LYS A N 1
ATOM 2116 C CA . LYS A 1 266 ? -20.093 27.132 0.038 1.00 91.81 266 LYS A CA 1
ATOM 2117 C C . LYS A 1 266 ? -18.620 26.951 -0.306 1.00 91.81 266 LYS A C 1
ATOM 2119 O O . LYS A 1 266 ? -18.223 25.914 -0.827 1.00 91.81 266 LYS A O 1
ATOM 2124 N N . VAL A 1 267 ? -17.810 27.961 0.003 1.00 92.31 267 VAL A N 1
ATOM 2125 C CA . VAL A 1 267 ? -16.351 27.871 -0.116 1.00 92.31 267 VAL A CA 1
ATOM 2126 C C . VAL A 1 267 ? -15.829 27.037 1.047 1.00 92.31 267 VAL A C 1
ATOM 2128 O O . VAL A 1 267 ? -15.975 27.427 2.205 1.00 92.31 267 VAL A O 1
ATOM 2131 N N . GLU A 1 268 ? -15.207 25.906 0.738 1.00 92.88 268 GLU A N 1
ATOM 2132 C CA . GLU A 1 268 ? -14.512 25.072 1.714 1.00 92.88 268 GLU A CA 1
ATOM 2133 C C . GLU A 1 268 ? -13.009 25.115 1.449 1.00 92.88 268 GLU A C 1
ATOM 2135 O O . GLU A 1 268 ? -12.560 24.980 0.309 1.00 92.88 268 GLU A O 1
ATOM 2140 N N . VAL A 1 269 ? -12.224 25.282 2.515 1.00 94.19 269 VAL A N 1
ATOM 2141 C CA . VAL A 1 269 ? -10.760 25.240 2.465 1.00 94.19 269 VAL A CA 1
ATOM 2142 C C . VAL A 1 269 ? -10.250 24.286 3.529 1.00 94.19 269 VAL A C 1
ATOM 2144 O O . VAL A 1 269 ? -10.694 24.322 4.674 1.00 94.19 269 VAL A O 1
ATOM 2147 N N . ARG A 1 270 ? -9.289 23.451 3.146 1.00 93.12 270 ARG A N 1
ATOM 2148 C CA . ARG A 1 270 ? -8.537 22.566 4.028 1.00 93.12 270 ARG A CA 1
ATOM 2149 C C . ARG A 1 270 ? -7.057 22.917 3.937 1.00 93.12 270 ARG A C 1
ATOM 2151 O O . ARG A 1 270 ? -6.520 23.069 2.839 1.00 93.12 270 ARG A O 1
ATOM 2158 N N . SER A 1 271 ? -6.403 23.015 5.086 1.00 93.62 271 SER A N 1
ATOM 2159 C CA . SER A 1 271 ? -4.948 23.092 5.180 1.00 93.62 271 SER A CA 1
ATOM 2160 C C . SER A 1 271 ? -4.390 21.751 5.652 1.00 93.62 271 SER A C 1
ATOM 2162 O O . SER A 1 271 ? -4.945 21.099 6.538 1.00 93.62 271 SER A O 1
ATOM 2164 N N . VAL A 1 272 ? -3.292 21.316 5.042 1.00 92.50 272 VAL A N 1
ATOM 2165 C CA . VAL A 1 272 ? -2.545 20.125 5.449 1.00 92.50 272 VAL A CA 1
ATOM 2166 C C . VAL A 1 272 ? -1.106 20.542 5.687 1.00 92.50 272 VAL A C 1
ATOM 2168 O O . VAL A 1 272 ? -0.443 21.050 4.786 1.00 92.50 272 VAL A O 1
ATOM 2171 N N . HIS A 1 273 ? -0.614 20.324 6.900 1.00 91.00 273 HIS A N 1
ATOM 2172 C CA . HIS A 1 273 ? 0.742 20.695 7.291 1.00 91.00 273 HIS A CA 1
ATOM 2173 C C . HIS A 1 273 ? 1.619 19.442 7.385 1.00 91.00 273 HIS A C 1
ATOM 2175 O O . HIS A 1 273 ? 1.222 18.448 7.998 1.00 91.00 273 HIS A O 1
ATOM 2181 N N . GLY A 1 274 ? 2.835 19.502 6.834 1.00 86.00 274 GLY A N 1
ATOM 2182 C CA . GLY A 1 274 ? 3.896 18.501 7.030 1.00 86.00 274 GLY A CA 1
ATOM 2183 C C . GLY A 1 274 ? 4.554 18.560 8.422 1.00 86.00 274 GLY A C 1
ATOM 2184 O O . GLY A 1 274 ? 5.667 18.068 8.607 1.00 86.00 274 GLY A O 1
ATOM 2185 N N . GLY A 1 275 ? 3.900 19.207 9.391 1.00 75.44 275 GLY A N 1
ATOM 2186 C CA . GLY A 1 275 ? 4.317 19.313 10.790 1.00 75.44 275 GLY A CA 1
ATOM 2187 C C . GLY A 1 275 ? 3.979 18.061 11.607 1.00 75.44 275 GLY A C 1
ATOM 2188 O O . GLY A 1 275 ? 3.048 17.311 11.281 1.00 75.44 275 GLY A O 1
ATOM 2189 N N . THR A 1 276 ? 4.726 17.830 12.687 1.00 61.53 276 THR A N 1
ATOM 2190 C CA . THR A 1 276 ? 4.488 16.709 13.604 1.00 61.53 276 THR A CA 1
ATOM 2191 C C . THR A 1 276 ? 3.417 17.127 14.608 1.00 61.53 276 THR A C 1
ATOM 2193 O O . THR A 1 276 ? 3.701 17.806 15.583 1.00 61.53 276 THR A O 1
ATOM 2196 N N . VAL A 1 277 ? 2.168 16.716 14.385 1.00 53.62 277 VAL A N 1
ATOM 2197 C CA . VAL A 1 277 ? 1.043 17.084 15.276 1.00 53.62 277 VAL A CA 1
ATOM 2198 C C . VAL A 1 277 ? 1.181 16.459 16.673 1.00 53.62 277 VAL A C 1
ATOM 2200 O O . VAL A 1 277 ? 0.604 16.971 17.630 1.00 53.62 277 VAL A O 1
ATOM 2203 N N . ASP A 1 278 ? 1.977 15.396 16.809 1.00 51.84 278 ASP A N 1
ATOM 2204 C CA . ASP A 1 278 ? 1.980 14.565 18.014 1.00 51.84 278 ASP A CA 1
ATOM 2205 C C . ASP A 1 278 ? 2.916 15.033 19.131 1.00 51.84 278 ASP A C 1
ATOM 2207 O O . ASP A 1 278 ? 3.027 14.325 20.125 1.00 51.84 278 ASP A O 1
ATOM 2211 N N . GLY A 1 279 ? 3.578 16.193 19.014 1.00 47.91 279 GLY A N 1
ATOM 2212 C CA . GLY A 1 279 ? 4.296 16.825 20.139 1.00 47.91 279 GLY A CA 1
ATOM 2213 C C . GLY A 1 279 ? 5.357 15.955 20.839 1.00 47.91 279 GLY A C 1
ATOM 2214 O O . GLY A 1 279 ? 5.822 16.309 21.913 1.00 47.91 279 GLY A O 1
ATOM 2215 N N . LYS A 1 280 ? 5.725 14.809 20.253 1.00 49.38 280 LYS A N 1
ATOM 2216 C CA . LYS A 1 280 ? 6.632 13.793 20.810 1.00 49.38 280 LYS A CA 1
ATOM 2217 C C . LYS A 1 280 ? 7.925 13.658 20.010 1.00 49.38 280 LYS A C 1
ATOM 2219 O O . LYS A 1 280 ? 8.570 12.615 20.036 1.00 49.38 280 LYS A O 1
ATOM 2224 N N . ASN A 1 281 ? 8.320 14.705 19.292 1.00 47.50 281 ASN A N 1
ATOM 2225 C CA . ASN A 1 281 ? 9.749 14.882 19.081 1.00 47.50 281 ASN A CA 1
ATOM 2226 C C . ASN A 1 281 ? 10.271 15.422 20.413 1.00 47.50 281 ASN A C 1
ATOM 2228 O O . ASN A 1 281 ? 10.054 16.589 20.716 1.00 47.50 281 ASN A O 1
ATOM 2232 N N . GLU A 1 282 ? 10.853 14.533 21.218 1.00 46.88 282 GLU A N 1
ATOM 2233 C CA . GLU A 1 282 ? 11.239 14.773 22.614 1.00 46.88 282 GLU A CA 1
ATOM 2234 C C . GLU A 1 282 ? 12.233 15.935 22.805 1.00 46.88 282 GLU A C 1
ATOM 2236 O O . GLU A 1 282 ? 12.384 16.382 23.933 1.00 46.88 282 GLU A O 1
ATOM 2241 N N . ASP A 1 283 ? 12.825 16.504 21.745 1.00 48.00 283 ASP A N 1
ATOM 2242 C CA . ASP A 1 283 ? 13.951 17.438 21.895 1.00 48.00 283 ASP A CA 1
ATOM 2243 C C . ASP A 1 283 ? 13.928 18.699 20.996 1.00 48.00 283 ASP A C 1
ATOM 2245 O O . ASP A 1 283 ? 14.981 19.296 20.784 1.00 48.00 283 ASP A O 1
ATOM 2249 N N . GLY A 1 284 ? 12.788 19.158 20.444 1.00 51.16 284 GLY A N 1
ATOM 2250 C CA . GLY A 1 284 ? 12.816 20.389 19.625 1.00 51.16 284 GLY A CA 1
ATOM 2251 C C . GLY A 1 284 ? 11.522 21.220 19.532 1.00 51.16 284 GLY A C 1
ATOM 2252 O O . GLY A 1 284 ? 10.457 20.641 19.311 1.00 51.16 284 GLY A O 1
ATOM 2253 N N . PRO A 1 285 ? 11.600 22.570 19.607 1.00 53.88 285 PRO A N 1
ATOM 2254 C CA . PRO A 1 285 ? 10.461 23.493 19.453 1.00 53.88 285 PRO A CA 1
ATOM 2255 C C . PRO A 1 285 ? 9.866 23.554 18.026 1.00 53.88 285 PRO A C 1
ATOM 2257 O O . PRO A 1 285 ? 8.811 24.146 17.818 1.00 53.88 285 PRO A O 1
ATOM 2260 N N . ASP A 1 286 ? 10.475 22.887 17.039 1.00 52.94 286 ASP A N 1
ATOM 2261 C CA . ASP A 1 286 ? 10.143 22.988 15.601 1.00 52.94 286 ASP A CA 1
ATOM 2262 C C . ASP A 1 286 ? 9.011 22.046 15.122 1.00 52.94 286 ASP A C 1
ATOM 2264 O O . ASP A 1 286 ? 8.963 21.599 13.961 1.00 52.94 286 ASP A O 1
ATOM 2268 N N . GLY A 1 287 ? 8.121 21.665 16.041 1.00 58.34 287 GLY A N 1
ATOM 2269 C CA . GLY A 1 287 ? 7.060 20.681 15.810 1.00 58.34 287 GLY A CA 1
ATOM 2270 C C . GLY A 1 287 ? 5.686 21.261 15.472 1.00 58.34 287 GLY A C 1
ATOM 2271 O O . GLY A 1 287 ? 4.853 20.535 14.927 1.00 58.34 287 GLY A O 1
ATOM 2272 N N . GLU A 1 288 ? 5.436 22.533 15.784 1.00 66.50 288 GLU A N 1
ATOM 2273 C CA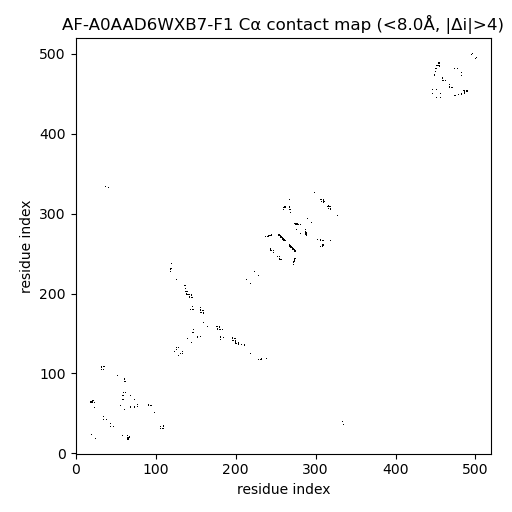 . GLU A 1 288 ? 4.094 23.111 15.705 1.00 66.50 288 GLU A CA 1
ATOM 2274 C C . GLU A 1 288 ? 3.649 23.370 14.257 1.00 66.50 288 GLU A C 1
ATOM 2276 O O . GLU A 1 288 ? 4.429 23.766 13.391 1.00 66.50 288 GLU A O 1
ATOM 2281 N N . ASP A 1 289 ? 2.373 23.101 13.965 1.00 79.81 289 ASP A N 1
ATOM 2282 C CA . ASP A 1 289 ? 1.780 23.475 12.683 1.00 79.81 289 ASP A CA 1
ATOM 2283 C C . ASP A 1 289 ? 1.594 25.003 12.596 1.00 79.81 289 ASP A C 1
ATOM 2285 O O . ASP A 1 289 ? 1.479 25.689 13.611 1.00 79.81 289 ASP A O 1
ATOM 2289 N N . PHE A 1 290 ? 1.546 25.553 11.376 1.00 85.94 290 PHE A N 1
ATOM 2290 C CA . PHE A 1 290 ? 1.434 27.005 11.160 1.00 85.94 290 PHE A CA 1
ATOM 2291 C C . PHE A 1 290 ? 0.209 27.616 11.867 1.00 85.94 290 PHE A C 1
ATOM 2293 O O . PHE A 1 290 ? 0.240 28.769 12.284 1.00 85.94 290 PHE A O 1
ATOM 2300 N N . THR A 1 291 ? -0.860 26.832 12.047 1.00 88.25 291 THR A N 1
ATOM 2301 C CA . THR A 1 291 ? -2.090 27.299 12.699 1.00 88.25 291 THR A CA 1
ATOM 2302 C C . THR A 1 291 ? -1.933 27.511 14.198 1.00 88.25 291 THR A C 1
ATOM 2304 O O . THR A 1 291 ? -2.573 28.404 14.750 1.00 88.25 291 THR A O 1
ATOM 2307 N N . ARG A 1 292 ? -1.103 26.691 14.849 1.00 86.69 292 ARG A N 1
ATOM 2308 C CA . ARG A 1 292 ? -0.787 26.784 16.276 1.00 86.69 292 ARG A CA 1
ATOM 2309 C C . ARG A 1 292 ? 0.338 27.772 16.534 1.00 86.69 292 ARG A C 1
ATOM 2311 O O . ARG A 1 292 ? 0.236 28.535 17.486 1.00 86.69 292 ARG A O 1
ATOM 2318 N N . TRP A 1 293 ? 1.343 27.774 15.661 1.00 87.56 293 TRP A N 1
ATOM 2319 C CA . TRP A 1 293 ? 2.510 28.637 15.793 1.00 87.56 293 TRP A CA 1
ATOM 2320 C C . TRP A 1 293 ? 2.157 30.126 15.639 1.00 87.56 293 TRP A C 1
ATOM 2322 O O . TRP A 1 293 ? 2.580 30.938 16.456 1.00 87.56 293 TRP A O 1
ATOM 2332 N N . ASP A 1 294 ? 1.344 30.491 14.637 1.00 90.38 294 ASP A N 1
ATOM 2333 C CA . ASP A 1 294 ? 0.888 31.875 14.429 1.00 90.38 294 ASP A CA 1
ATOM 2334 C C . ASP A 1 294 ? -0.596 31.931 14.011 1.00 90.38 294 ASP A C 1
ATOM 2336 O O . ASP A 1 294 ? -0.938 32.074 12.828 1.00 90.38 294 ASP A O 1
ATOM 2340 N N . PRO A 1 295 ? -1.526 31.832 14.978 1.00 91.75 295 PRO A N 1
ATOM 2341 C CA . PRO A 1 295 ? -2.956 31.875 14.692 1.00 91.75 295 PRO A CA 1
ATOM 2342 C C . PRO A 1 295 ? -3.422 33.240 14.164 1.00 91.75 295 PRO A C 1
ATOM 2344 O O . PRO A 1 295 ? -4.479 33.316 13.526 1.00 91.75 295 PRO A O 1
ATOM 2347 N N . GLU A 1 296 ? -2.690 34.327 14.431 1.00 94.19 296 GLU A N 1
ATOM 2348 C CA . GLU A 1 296 ? -3.048 35.668 13.965 1.00 94.19 296 GLU A CA 1
ATOM 2349 C C . GLU A 1 296 ? -2.633 35.887 12.511 1.00 94.19 296 GLU A C 1
ATOM 2351 O O . GLU A 1 296 ? -3.457 36.366 11.729 1.00 94.19 296 GLU A O 1
ATOM 2356 N N . GLY A 1 297 ? -1.429 35.461 12.122 1.00 92.75 297 GLY A N 1
ATOM 2357 C CA . GLY A 1 297 ? -0.944 35.492 10.742 1.00 92.75 297 GLY A CA 1
ATOM 2358 C C . GLY A 1 297 ? -1.557 34.416 9.844 1.00 92.75 297 GLY A C 1
ATOM 2359 O O . GLY A 1 297 ? -1.721 34.633 8.641 1.00 92.75 297 GLY A O 1
ATOM 2360 N N . TYR A 1 298 ? -2.024 33.296 10.400 1.00 92.69 298 TYR A N 1
ATOM 2361 C CA . TYR A 1 298 ? -2.726 32.269 9.625 1.00 92.69 298 TYR A CA 1
ATOM 2362 C C . TYR A 1 298 ? -4.092 32.742 9.086 1.00 92.69 298 TYR A C 1
ATOM 2364 O O . TYR A 1 298 ? -4.455 32.482 7.932 1.00 92.69 298 TYR A O 1
ATOM 2372 N N . LYS A 1 299 ? -4.860 33.492 9.888 1.00 93.44 299 LYS A N 1
ATOM 2373 C CA . LYS A 1 299 ? -6.190 34.015 9.510 1.00 93.44 299 LYS A CA 1
ATOM 2374 C C . LYS A 1 299 ? -6.200 34.837 8.207 1.00 93.44 299 LYS A C 1
ATOM 2376 O O . LYS A 1 299 ? -7.054 34.555 7.357 1.00 93.44 299 LYS A O 1
ATOM 2381 N N . PRO A 1 300 ? -5.327 35.845 7.997 1.00 95.81 300 PRO A N 1
ATOM 2382 C CA . PRO A 1 300 ? -5.316 36.623 6.762 1.00 95.81 300 PRO A CA 1
ATOM 2383 C C . PRO A 1 300 ? -4.918 35.781 5.545 1.00 95.81 300 PRO A C 1
ATOM 2385 O O . PRO A 1 300 ? -5.518 35.971 4.486 1.00 95.81 300 PRO A O 1
ATOM 2388 N N . VAL A 1 301 ? -4.004 34.813 5.693 1.00 95.75 301 VAL A N 1
ATOM 2389 C CA . VAL A 1 301 ? -3.637 33.876 4.614 1.00 95.75 301 VAL A CA 1
ATOM 2390 C C . VAL A 1 301 ? -4.861 33.080 4.164 1.00 95.75 301 VAL A C 1
ATOM 2392 O O . VAL A 1 301 ? -5.203 33.073 2.980 1.00 95.75 301 VAL A O 1
ATOM 2395 N N . MET A 1 302 ? -5.596 32.495 5.113 1.00 95.00 302 MET A N 1
ATOM 2396 C CA . MET A 1 302 ? -6.815 31.740 4.813 1.00 95.00 302 MET A CA 1
ATOM 2397 C C . MET A 1 302 ? -7.912 32.609 4.206 1.00 95.00 302 MET A C 1
ATOM 2399 O O . MET A 1 302 ? -8.569 32.200 3.249 1.00 95.00 302 MET A O 1
ATOM 2403 N N . LYS A 1 303 ? -8.096 33.833 4.713 1.00 94.69 303 LYS A N 1
ATOM 2404 C CA . LYS A 1 303 ? -9.057 34.793 4.156 1.00 94.69 303 LYS A CA 1
ATOM 2405 C C . LYS A 1 303 ? -8.737 35.133 2.703 1.00 94.69 303 LYS A C 1
ATOM 2407 O O . LYS A 1 303 ? -9.645 35.180 1.874 1.00 94.69 303 LYS A O 1
ATOM 2412 N N . GLN A 1 304 ? -7.465 35.363 2.391 1.00 96.00 304 GLN A N 1
ATOM 2413 C CA . GLN A 1 304 ? -7.039 35.679 1.034 1.00 96.00 304 GLN A CA 1
ATOM 2414 C C . GLN A 1 304 ? -7.202 34.476 0.098 1.00 96.00 304 GLN A C 1
ATOM 2416 O O . GLN A 1 304 ? -7.689 34.638 -1.020 1.00 96.00 304 GLN A O 1
ATOM 2421 N N . PHE A 1 305 ? -6.894 33.267 0.569 1.00 96.25 305 PHE A N 1
ATOM 2422 C CA . PHE A 1 305 ? -7.082 32.047 -0.214 1.00 96.25 305 PHE A CA 1
ATOM 2423 C C . PHE A 1 305 ? -8.568 31.726 -0.468 1.00 96.25 305 PHE A C 1
ATOM 2425 O O . PHE A 1 305 ? -8.947 31.400 -1.591 1.00 96.25 305 PHE A O 1
ATOM 2432 N N . MET A 1 306 ? -9.446 31.921 0.525 1.00 94.44 306 MET A N 1
ATOM 2433 C CA . MET A 1 306 ? -10.903 31.807 0.344 1.00 94.44 306 MET A CA 1
ATOM 2434 C C . MET A 1 306 ? -11.439 32.798 -0.698 1.00 94.44 306 MET A C 1
ATOM 2436 O O . MET A 1 306 ? -12.263 32.429 -1.534 1.00 94.44 306 MET A O 1
ATOM 2440 N N . ARG A 1 307 ? -10.955 34.050 -0.682 1.00 93.75 307 ARG A N 1
ATOM 2441 C CA . ARG A 1 307 ? -11.303 35.058 -1.699 1.00 93.75 307 ARG A CA 1
ATOM 2442 C C . ARG A 1 307 ? -10.874 34.627 -3.096 1.00 93.75 307 ARG A C 1
ATOM 2444 O O . ARG A 1 307 ? -11.655 34.774 -4.031 1.00 93.75 307 ARG A O 1
ATOM 2451 N N . TYR A 1 308 ? -9.664 34.083 -3.221 1.00 95.25 308 TYR A N 1
ATOM 2452 C CA . TYR A 1 308 ? -9.162 33.537 -4.478 1.00 95.25 308 TYR A CA 1
ATOM 2453 C C . TYR A 1 308 ? -10.074 32.425 -5.018 1.00 95.25 308 TYR A C 1
ATOM 2455 O O . TYR A 1 308 ? -10.507 32.508 -6.164 1.00 95.25 308 TYR A O 1
ATOM 2463 N N . ILE A 1 309 ? -10.454 31.445 -4.188 1.00 95.19 309 ILE A N 1
ATOM 2464 C CA . ILE A 1 309 ? -11.346 30.345 -4.600 1.00 95.19 309 ILE A CA 1
ATOM 2465 C C . ILE A 1 309 ? -12.708 30.872 -5.055 1.00 95.19 309 ILE A C 1
ATOM 2467 O O . ILE A 1 309 ? -13.215 30.458 -6.097 1.00 95.19 309 ILE A O 1
ATOM 2471 N N . ALA A 1 310 ? -13.300 31.797 -4.302 1.00 91.75 310 ALA A N 1
ATOM 2472 C CA . ALA A 1 310 ? -14.598 32.367 -4.641 1.00 91.75 310 ALA A CA 1
ATOM 2473 C C . ALA A 1 310 ? -14.573 33.157 -5.957 1.00 91.75 310 ALA A C 1
ATOM 2475 O O . ALA A 1 310 ? -15.509 33.063 -6.750 1.00 91.75 310 ALA A O 1
ATOM 2476 N N . ALA A 1 311 ? -13.499 33.914 -6.198 1.00 91.38 311 ALA A N 1
ATOM 2477 C CA . ALA A 1 311 ? -13.295 34.631 -7.450 1.00 91.38 311 ALA A CA 1
ATOM 2478 C C . ALA A 1 311 ? -13.106 33.658 -8.626 1.00 91.38 311 ALA A C 1
ATOM 2480 O O . ALA A 1 311 ? -13.746 33.827 -9.661 1.00 91.38 311 ALA A O 1
ATOM 2481 N N . ALA A 1 312 ? -12.293 32.611 -8.448 1.00 92.69 312 ALA A N 1
ATOM 2482 C CA . ALA A 1 312 ? -12.024 31.606 -9.477 1.00 92.69 312 ALA A CA 1
ATOM 2483 C C . ALA A 1 312 ? -13.270 30.794 -9.877 1.00 92.69 312 ALA A C 1
ATOM 2485 O O . ALA A 1 312 ? -13.386 30.379 -11.024 1.00 92.69 312 ALA A O 1
ATOM 2486 N N . ASN A 1 313 ? -14.217 30.596 -8.954 1.00 90.75 313 ASN A N 1
ATOM 2487 C CA . ASN A 1 313 ? -15.452 29.840 -9.195 1.00 90.75 313 ASN A CA 1
ATOM 2488 C C . ASN A 1 313 ? -16.663 30.727 -9.545 1.00 90.75 313 ASN A C 1
ATOM 2490 O O . ASN A 1 313 ? -17.791 30.242 -9.571 1.00 90.75 313 ASN A O 1
ATOM 2494 N N . GLY A 1 314 ? -16.465 32.029 -9.794 1.00 87.00 314 GLY A N 1
ATOM 2495 C CA . GLY A 1 314 ? -17.556 32.927 -10.188 1.00 87.00 314 GLY A CA 1
ATOM 2496 C C . GLY A 1 314 ? -18.602 33.171 -9.092 1.00 87.00 314 GLY A C 1
ATOM 2497 O O . GLY A 1 314 ? -19.720 33.583 -9.391 1.00 87.00 314 GLY A O 1
ATOM 2498 N N . THR A 1 315 ? -18.246 32.968 -7.819 1.00 76.56 315 THR A N 1
ATOM 2499 C CA . THR A 1 315 ? -19.096 33.241 -6.649 1.00 76.56 315 THR A CA 1
ATOM 2500 C C . THR A 1 315 ? -18.561 34.432 -5.838 1.00 76.56 315 THR A C 1
ATOM 2502 O O . THR A 1 315 ? -18.249 34.275 -4.653 1.00 76.56 315 THR A O 1
ATOM 2505 N N . PRO A 1 316 ? -18.429 35.643 -6.420 1.00 63.34 316 PRO A N 1
ATOM 2506 C CA . PRO A 1 316 ? -17.796 36.784 -5.750 1.00 63.34 316 PRO A CA 1
ATOM 2507 C C . PRO A 1 316 ? -18.538 37.238 -4.481 1.00 63.34 316 PRO A C 1
ATOM 2509 O O . PRO A 1 316 ? -17.945 37.887 -3.622 1.00 63.34 316 PRO A O 1
ATOM 2512 N N . GLN A 1 317 ? -19.815 36.872 -4.331 1.00 59.38 317 GLN A N 1
ATOM 2513 C CA . GLN A 1 317 ? -20.687 37.349 -3.257 1.00 59.38 317 GLN A CA 1
ATOM 2514 C C . GLN A 1 317 ? -20.680 36.467 -1.993 1.00 59.38 317 GLN A C 1
ATOM 2516 O O . GLN A 1 317 ? -21.104 36.923 -0.938 1.00 59.38 317 GLN A O 1
ATOM 2521 N N . ALA A 1 318 ? -20.140 35.242 -2.050 1.00 55.56 318 ALA A N 1
ATOM 2522 C CA . ALA A 1 318 ? -20.166 34.308 -0.916 1.00 55.56 318 ALA A CA 1
ATOM 2523 C C . ALA A 1 318 ? -19.167 34.654 0.212 1.00 55.56 318 ALA A C 1
ATOM 2525 O O . ALA A 1 318 ? -19.334 34.206 1.342 1.00 55.56 318 ALA A O 1
ATOM 2526 N N . VAL A 1 319 ? -18.132 35.459 -0.063 1.00 55.28 319 VAL A N 1
ATOM 2527 C CA . VAL A 1 319 ? -16.991 35.666 0.859 1.00 55.28 319 VAL A CA 1
ATOM 2528 C C . VAL A 1 319 ? -17.240 36.728 1.932 1.00 55.28 319 VAL A C 1
ATOM 2530 O O . VAL A 1 319 ? -16.467 36.825 2.886 1.00 55.28 319 VAL A O 1
ATOM 2533 N N . ALA A 1 320 ? -18.287 37.543 1.782 1.00 56.31 320 ALA A N 1
ATOM 2534 C CA . ALA A 1 320 ? -18.636 38.559 2.773 1.00 56.31 320 ALA A CA 1
ATOM 2535 C C . ALA A 1 320 ? -19.227 37.937 4.053 1.00 56.31 320 ALA A C 1
ATOM 2537 O O . ALA A 1 320 ? -18.968 38.448 5.140 1.00 56.31 320 ALA A O 1
ATOM 2538 N N . ASP A 1 321 ? -19.904 36.788 3.938 1.00 55.81 321 ASP A N 1
ATOM 2539 C CA . ASP A 1 321 ? -20.701 36.218 5.034 1.00 55.81 321 ASP A CA 1
ATOM 2540 C C . ASP A 1 321 ? -20.022 35.044 5.770 1.00 55.81 321 ASP A C 1
ATOM 2542 O O . ASP A 1 321 ? -20.453 34.648 6.850 1.00 55.81 321 ASP A O 1
ATOM 2546 N N . THR A 1 322 ? -18.931 34.474 5.240 1.00 55.34 322 THR A N 1
ATOM 2547 C CA . THR A 1 322 ? -18.308 33.253 5.808 1.00 55.34 322 THR A CA 1
ATOM 2548 C C . THR A 1 322 ? -17.218 33.510 6.859 1.00 55.34 322 THR A C 1
ATOM 2550 O O . THR A 1 322 ? -16.674 32.559 7.425 1.00 55.34 322 THR A O 1
ATOM 2553 N N . SER A 1 323 ? -16.876 34.770 7.165 1.00 48.72 323 SER A N 1
ATOM 2554 C CA . SER A 1 323 ? -15.693 35.095 7.987 1.00 48.72 323 SER A CA 1
ATOM 2555 C C . SER A 1 323 ? -15.789 34.704 9.471 1.00 48.72 323 SER A C 1
ATOM 2557 O O . SER A 1 323 ? -14.827 34.925 10.203 1.00 48.72 323 SER A O 1
ATOM 2559 N N . ALA A 1 324 ? -16.906 34.129 9.925 1.00 46.31 324 ALA A N 1
ATOM 2560 C CA . ALA A 1 324 ? -17.113 33.727 11.318 1.00 46.31 324 ALA A CA 1
ATOM 2561 C C . ALA A 1 324 ? -16.878 32.226 11.601 1.00 46.31 324 ALA A C 1
ATOM 2563 O O . ALA A 1 324 ? -16.757 31.858 12.763 1.00 46.31 324 ALA A O 1
ATOM 2564 N N . SER A 1 325 ? -16.776 31.352 10.584 1.00 46.16 325 SER A N 1
ATOM 2565 C CA . SER A 1 325 ? -16.769 29.885 10.797 1.00 46.16 325 SER A CA 1
ATOM 2566 C C . SER A 1 325 ? -15.447 29.168 10.472 1.00 46.16 325 SER A C 1
ATOM 2568 O O . SER A 1 325 ? -15.319 27.976 10.746 1.00 46.16 325 SER A O 1
ATOM 2570 N N . ALA A 1 326 ? -14.452 29.855 9.902 1.00 46.50 326 ALA A N 1
ATOM 2571 C CA . ALA A 1 326 ? -13.220 29.223 9.408 1.00 46.50 326 ALA A CA 1
ATOM 2572 C C . ALA A 1 326 ? -12.184 28.872 10.502 1.00 46.50 326 ALA A C 1
ATOM 2574 O O . ALA A 1 326 ? -11.229 28.153 10.227 1.00 46.50 326 ALA A O 1
ATOM 2575 N N . ALA A 1 327 ? -12.355 29.352 11.739 1.00 44.94 327 ALA A N 1
ATOM 2576 C CA . ALA A 1 327 ? -11.367 29.172 12.809 1.00 44.94 327 ALA A CA 1
ATOM 2577 C C . ALA A 1 327 ? -11.484 27.841 13.585 1.00 44.94 327 ALA A C 1
ATOM 2579 O O . ALA A 1 327 ? -10.611 27.548 14.394 1.00 44.94 327 ALA A O 1
ATOM 2580 N N . SER A 1 328 ? -12.521 27.026 13.348 1.00 42.69 328 SER A N 1
ATOM 2581 C CA . SER A 1 328 ? -12.787 25.812 14.150 1.00 42.69 328 SER A CA 1
ATOM 2582 C C . SER A 1 328 ? -12.676 24.488 13.388 1.00 42.69 328 SER A C 1
ATOM 2584 O O . SER A 1 328 ? -12.986 23.444 13.948 1.00 42.69 328 SER A O 1
ATOM 2586 N N . ALA A 1 329 ? -12.210 24.499 12.136 1.00 42.47 329 ALA A N 1
ATOM 2587 C CA . ALA A 1 329 ? -12.013 23.283 11.340 1.00 42.47 329 ALA A CA 1
ATOM 2588 C C . ALA A 1 329 ? -10.532 22.870 11.214 1.00 42.47 329 ALA A C 1
ATOM 2590 O O . ALA A 1 329 ? -10.151 22.245 10.224 1.00 42.47 329 ALA A O 1
ATOM 2591 N N . SER A 1 330 ? -9.687 23.176 12.212 1.00 42.28 330 SER A N 1
ATOM 2592 C CA . SER A 1 330 ? -8.437 22.429 12.395 1.00 42.28 330 SER A CA 1
ATOM 2593 C C . SER A 1 330 ? -8.806 21.031 12.899 1.00 42.28 330 SER A C 1
ATOM 2595 O O . SER A 1 330 ? -8.912 20.755 14.089 1.00 42.28 330 SER A O 1
ATOM 2597 N N . THR A 1 331 ? -9.104 20.127 11.969 1.00 41.47 331 THR A N 1
ATOM 2598 C CA . THR A 1 331 ? -9.385 18.729 12.291 1.00 41.47 331 THR A CA 1
ATOM 2599 C C . THR A 1 331 ? -8.115 18.054 12.808 1.00 41.47 331 THR A C 1
ATOM 2601 O O . THR A 1 331 ? -7.389 17.406 12.055 1.00 41.47 331 THR A O 1
ATOM 2604 N N . SER A 1 332 ? -7.883 18.129 14.118 1.00 38.34 332 SER A N 1
ATOM 2605 C CA . SER A 1 332 ? -7.637 16.906 14.872 1.00 38.34 332 SER A CA 1
ATOM 2606 C C . SER A 1 332 ? -8.913 16.074 14.742 1.00 38.34 332 SER A C 1
ATOM 2608 O O . SER A 1 332 ? -9.943 16.385 15.333 1.00 38.34 332 SER A O 1
ATOM 2610 N N . ALA A 1 333 ? -8.891 15.063 13.875 1.00 36.78 333 ALA A N 1
ATOM 2611 C CA . ALA A 1 333 ? -9.990 14.117 13.746 1.00 36.78 333 ALA A CA 1
ATOM 2612 C C . ALA A 1 333 ? -10.103 13.296 15.045 1.00 36.78 333 ALA A C 1
ATOM 2614 O O . ALA A 1 333 ? -9.553 12.206 15.154 1.00 36.78 333 ALA A O 1
ATOM 2615 N N . SER A 1 334 ? -10.789 13.856 16.041 1.00 32.94 334 SER A N 1
ATOM 2616 C CA . SER A 1 334 ? -11.394 13.131 17.151 1.00 32.94 334 SER A CA 1
ATOM 2617 C C . SER A 1 334 ? -12.894 13.075 16.876 1.00 32.94 334 SER A C 1
ATOM 2619 O O . SER A 1 334 ? -13.519 14.092 16.573 1.00 32.94 334 SER A O 1
ATOM 2621 N N . ALA A 1 335 ? -13.440 11.863 16.872 1.00 35.03 335 ALA A N 1
ATOM 2622 C CA . ALA A 1 335 ? -14.787 11.546 16.424 1.00 35.03 335 ALA A CA 1
ATOM 2623 C C . ALA A 1 335 ? -15.868 12.340 17.183 1.00 35.03 335 ALA A C 1
ATOM 2625 O O . ALA A 1 335 ? -16.034 12.179 18.389 1.00 35.03 335 ALA A O 1
ATOM 2626 N N . ALA A 1 336 ? -16.649 13.146 16.460 1.00 32.16 336 ALA A N 1
ATOM 2627 C CA . ALA A 1 336 ? -17.898 13.724 16.943 1.00 32.16 336 ALA A CA 1
ATOM 2628 C C . ALA A 1 336 ? -19.066 13.038 16.224 1.00 32.16 336 ALA A C 1
ATOM 2630 O O . ALA A 1 336 ? -19.345 13.302 15.056 1.00 32.16 336 ALA A O 1
ATOM 2631 N N . GLY A 1 337 ? -19.729 12.134 16.940 1.00 31.92 337 GLY A N 1
ATOM 2632 C CA . GLY A 1 337 ? -20.931 11.441 16.499 1.00 31.92 337 GLY A CA 1
ATOM 2633 C C . GLY A 1 337 ? -21.666 10.857 17.698 1.00 31.92 337 GLY A C 1
ATOM 2634 O O . GLY A 1 337 ? -21.552 9.671 17.971 1.00 31.92 337 GLY A O 1
ATOM 2635 N N . ALA A 1 338 ? -22.399 11.693 18.434 1.00 34.69 338 ALA A N 1
ATOM 2636 C CA . ALA A 1 338 ? -23.437 11.240 19.355 1.00 34.69 338 ALA A CA 1
ATOM 2637 C C . ALA A 1 338 ? -24.485 12.348 19.503 1.00 34.69 338 ALA A C 1
ATOM 2639 O O . ALA A 1 338 ? -24.173 13.469 19.906 1.00 34.69 338 ALA A O 1
ATOM 2640 N N . GLY A 1 339 ? -25.721 12.033 19.118 1.00 32.22 339 GLY A N 1
ATOM 2641 C CA . GLY A 1 339 ? -26.869 12.915 19.274 1.00 32.22 339 GLY A CA 1
ATOM 2642 C C . GLY A 1 339 ? -27.151 13.204 20.747 1.00 32.22 339 GLY A C 1
ATOM 2643 O O . GLY A 1 339 ? -27.002 12.341 21.611 1.00 32.22 339 GLY A O 1
ATOM 2644 N N . ALA A 1 340 ? -27.561 14.439 21.019 1.00 29.42 340 ALA A N 1
ATOM 2645 C CA . ALA A 1 340 ? -27.962 14.893 22.337 1.00 29.42 340 ALA A CA 1
ATOM 2646 C C . ALA A 1 340 ? -29.215 14.136 22.816 1.00 29.42 340 ALA A C 1
ATOM 2648 O O . ALA A 1 340 ? -30.298 14.285 22.252 1.00 29.42 340 ALA A O 1
ATOM 2649 N N . ILE A 1 341 ? -29.059 13.343 23.877 1.00 37.38 341 ILE A N 1
ATOM 2650 C CA . ILE A 1 341 ? -30.154 12.815 24.701 1.00 37.38 341 ILE A CA 1
ATOM 2651 C C . ILE A 1 341 ? -30.379 13.821 25.849 1.00 37.38 341 ILE A C 1
ATOM 2653 O O . ILE A 1 341 ? -29.396 14.291 26.428 1.00 37.38 341 ILE A O 1
ATOM 2657 N N . PRO A 1 342 ? -31.630 14.195 26.185 1.00 39.62 342 PRO A N 1
ATOM 2658 C CA . PRO A 1 342 ? -31.913 15.140 27.267 1.00 39.62 342 PRO A CA 1
ATOM 2659 C C . PRO A 1 342 ? -31.516 14.592 28.655 1.00 39.62 342 PRO A C 1
ATOM 2661 O O . PRO A 1 342 ? -31.501 13.376 28.860 1.00 39.62 342 PRO A O 1
ATOM 2664 N N . PRO A 1 343 ? -31.205 15.474 29.626 1.00 39.97 343 PRO A N 1
ATOM 2665 C CA . PRO A 1 343 ? -30.607 15.089 30.901 1.00 39.97 343 PRO A CA 1
ATOM 2666 C C . PRO A 1 343 ? -31.609 14.372 31.817 1.00 39.97 343 PRO A C 1
ATOM 2668 O O . PRO A 1 343 ? -32.624 14.939 32.221 1.00 39.97 343 PRO A O 1
ATOM 2671 N N . VAL A 1 344 ? -31.287 13.131 32.186 1.00 41.53 344 VAL A N 1
ATOM 2672 C CA . VAL A 1 344 ? -31.942 12.392 33.275 1.00 41.53 344 VAL A CA 1
ATOM 2673 C C . VAL A 1 344 ? -31.277 12.781 34.599 1.00 41.53 344 VAL A C 1
ATOM 2675 O O . VAL A 1 344 ? -30.053 12.841 34.699 1.00 41.53 344 VAL A O 1
ATOM 2678 N N . ALA A 1 345 ? -32.101 13.080 35.605 1.00 43.34 345 ALA A N 1
ATOM 2679 C CA . ALA A 1 345 ? -31.688 13.516 36.937 1.00 43.34 345 ALA A CA 1
ATOM 2680 C C . ALA A 1 345 ? -30.791 12.482 37.662 1.00 43.34 345 ALA A C 1
ATOM 2682 O O . ALA A 1 345 ? -30.969 11.275 37.473 1.00 43.34 345 ALA A O 1
ATOM 2683 N N . PRO A 1 346 ? -29.850 12.929 38.518 1.00 41.97 346 PRO A N 1
ATOM 2684 C CA . PRO A 1 346 ? -28.886 12.051 39.173 1.00 41.97 346 PRO A CA 1
ATOM 2685 C C . PRO A 1 346 ? -29.554 11.186 40.250 1.00 41.97 346 PRO A C 1
ATOM 2687 O O . PRO A 1 346 ? -30.039 11.687 41.265 1.00 41.97 346 PRO A O 1
ATOM 2690 N N . VAL A 1 347 ? -29.543 9.870 40.039 1.00 47.50 347 VAL A N 1
ATOM 2691 C CA . VAL A 1 347 ? -29.837 8.874 41.075 1.00 47.50 347 VAL A CA 1
ATOM 2692 C C . VAL A 1 347 ? -28.582 8.685 41.929 1.00 47.50 347 VAL A C 1
ATOM 2694 O O . VAL A 1 347 ? -27.489 8.471 41.408 1.00 47.50 347 VAL A O 1
ATOM 2697 N N . ALA A 1 348 ? -28.748 8.808 43.246 1.00 49.28 348 ALA A N 1
ATOM 2698 C CA . ALA A 1 348 ? -27.682 8.689 44.233 1.00 49.28 348 ALA A CA 1
ATOM 2699 C C . ALA A 1 348 ? -27.012 7.296 44.208 1.00 49.28 348 ALA A C 1
ATOM 2701 O O . ALA A 1 348 ? -27.710 6.288 44.060 1.00 49.28 348 ALA A O 1
ATOM 2702 N N . PRO A 1 349 ? -25.680 7.214 44.386 1.00 52.75 349 PRO A N 1
ATOM 2703 C CA . PRO A 1 349 ? -24.969 5.942 44.419 1.00 52.75 349 PRO A CA 1
ATOM 2704 C C . PRO A 1 349 ? -25.291 5.150 45.702 1.00 52.75 349 PRO A C 1
ATOM 2706 O O . PRO A 1 349 ? -25.374 5.744 46.782 1.00 52.75 349 PRO A O 1
ATOM 2709 N N . PRO A 1 350 ? -25.442 3.815 45.624 1.00 59.28 350 PRO A N 1
ATOM 2710 C CA . PRO A 1 350 ? -25.552 2.973 46.808 1.00 59.28 350 PRO A CA 1
ATOM 2711 C C . PRO A 1 350 ? -24.210 2.891 47.565 1.00 59.28 350 PRO A C 1
ATOM 2713 O O . PRO A 1 350 ? -23.143 3.027 46.960 1.00 59.28 350 PRO A O 1
ATOM 2716 N N . PRO A 1 351 ? -24.245 2.664 48.891 1.00 51.47 351 PRO A N 1
ATOM 2717 C CA . PRO A 1 351 ? -23.052 2.630 49.731 1.00 51.47 351 PRO A CA 1
ATOM 2718 C C . PRO A 1 351 ? -22.146 1.420 49.423 1.00 51.47 351 PRO A C 1
ATOM 2720 O O . PRO A 1 351 ? -22.641 0.348 49.060 1.00 51.47 351 PRO A O 1
ATOM 2723 N N . PRO A 1 352 ? -20.817 1.559 49.599 1.00 48.06 352 PRO A N 1
ATOM 2724 C CA . PRO A 1 352 ? -19.862 0.492 49.329 1.00 48.06 352 PRO A CA 1
ATOM 2725 C C . PRO A 1 352 ? -20.042 -0.675 50.306 1.00 48.06 352 PRO A C 1
ATOM 2727 O O . PRO A 1 352 ? -20.036 -0.509 51.526 1.00 48.06 352 PRO A O 1
ATOM 2730 N N . SER A 1 353 ? -20.181 -1.875 49.744 1.00 43.78 353 SER A N 1
ATOM 2731 C CA . SER A 1 353 ? -20.213 -3.130 50.494 1.00 43.78 353 SER A CA 1
ATOM 2732 C C . SER A 1 353 ? -18.800 -3.503 50.946 1.00 43.78 353 SER A C 1
ATOM 2734 O O . SER A 1 353 ? -17.886 -3.635 50.134 1.00 43.78 353 SER A O 1
ATOM 2736 N N . LEU A 1 354 ? -18.628 -3.658 52.259 1.00 35.34 354 LEU A N 1
ATOM 2737 C CA . LEU A 1 354 ? -17.394 -4.094 52.909 1.00 35.34 354 LEU A CA 1
ATOM 2738 C C . LEU A 1 354 ? -17.149 -5.584 52.624 1.00 35.34 354 LEU A C 1
ATOM 2740 O O . LEU A 1 354 ? -17.864 -6.441 53.141 1.00 35.34 354 LEU A O 1
ATOM 2744 N N . HIS A 1 355 ? -16.126 -5.899 51.829 1.00 45.38 355 HIS A N 1
ATOM 2745 C CA . HIS A 1 355 ? -15.615 -7.265 51.701 1.00 45.38 355 HIS A CA 1
ATOM 2746 C C . HIS A 1 355 ? -14.591 -7.572 52.814 1.00 45.38 355 HIS A C 1
ATOM 2748 O O . HIS A 1 355 ? -13.758 -6.714 53.119 1.00 45.38 355 HIS A O 1
ATOM 2754 N N . PRO A 1 356 ? -14.607 -8.779 53.417 1.00 42.50 356 PRO A N 1
ATOM 2755 C CA . PRO A 1 356 ? -13.629 -9.177 54.429 1.00 42.50 356 PRO A CA 1
ATOM 2756 C C . PRO A 1 356 ? -12.239 -9.419 53.823 1.00 42.50 356 PRO A C 1
ATOM 2758 O O . PRO A 1 356 ? -12.094 -10.136 52.834 1.00 42.50 356 PRO A O 1
ATOM 2761 N N . LEU A 1 357 ? -11.217 -8.849 54.466 1.00 38.38 357 LEU A N 1
ATOM 2762 C CA . LEU A 1 357 ? -9.795 -9.083 54.207 1.00 38.38 357 LEU A CA 1
ATOM 2763 C C . LEU A 1 357 ? -9.432 -10.563 54.416 1.00 38.38 357 LEU A C 1
ATOM 2765 O O . LEU A 1 357 ? -9.596 -11.097 55.513 1.00 38.38 357 LEU A O 1
ATOM 2769 N N . MET A 1 358 ? -8.891 -11.209 53.380 1.00 50.56 358 MET A N 1
ATOM 2770 C CA . MET A 1 358 ? -8.202 -12.496 53.511 1.00 50.56 358 MET A CA 1
ATOM 2771 C C . MET A 1 358 ? -6.735 -12.291 53.939 1.00 50.56 358 MET A C 1
ATOM 2773 O O . MET A 1 358 ? -6.113 -11.311 53.523 1.00 50.56 358 MET A O 1
ATOM 2777 N N . PRO A 1 359 ? -6.162 -13.206 54.744 1.00 55.28 359 PRO A N 1
ATOM 2778 C CA . PRO A 1 359 ? -4.770 -13.134 55.185 1.00 55.28 359 PRO A CA 1
ATOM 2779 C C . PRO A 1 359 ? -3.768 -13.536 54.079 1.00 55.28 359 PRO A C 1
ATOM 2781 O O . PRO A 1 359 ? -4.111 -14.310 53.180 1.00 55.28 359 PRO A O 1
ATOM 2784 N N . PRO A 1 360 ? -2.515 -13.041 54.146 1.00 44.06 360 PRO A N 1
ATOM 2785 C CA . PRO A 1 360 ? -1.492 -13.285 53.133 1.00 44.06 360 PRO A CA 1
ATOM 2786 C C . PRO A 1 360 ? -0.982 -14.734 53.144 1.00 44.06 360 PRO A C 1
ATOM 2788 O O . PRO A 1 360 ? -0.780 -15.345 54.192 1.00 44.06 360 PRO A O 1
ATOM 2791 N N . THR A 1 361 ? -0.752 -15.268 51.943 1.00 51.72 361 THR A N 1
ATOM 2792 C CA . THR A 1 361 ? -0.183 -16.604 51.692 1.00 51.72 361 THR A CA 1
ATOM 2793 C C . THR A 1 361 ? 1.351 -16.559 51.814 1.00 51.72 361 THR A C 1
ATOM 2795 O O . THR A 1 361 ? 1.952 -15.614 51.300 1.00 51.72 361 THR A O 1
ATOM 2798 N N . PRO A 1 362 ? 2.012 -17.537 52.467 1.00 43.62 362 PRO A N 1
ATOM 2799 C CA . PRO A 1 362 ? 3.466 -17.540 52.629 1.00 43.62 362 PRO A CA 1
ATOM 2800 C C . PRO A 1 362 ? 4.210 -17.903 51.334 1.00 43.62 362 PRO A C 1
ATOM 2802 O O . PRO A 1 362 ? 3.761 -18.733 50.542 1.00 43.62 362 PRO A O 1
ATOM 2805 N N . ALA A 1 363 ? 5.372 -17.272 51.149 1.00 47.28 363 ALA A N 1
ATOM 2806 C CA . ALA A 1 363 ? 6.266 -17.439 50.006 1.00 47.28 363 ALA A CA 1
ATOM 2807 C C . ALA A 1 363 ? 6.945 -18.830 49.965 1.00 47.28 363 ALA A C 1
ATOM 2809 O O . ALA A 1 363 ? 7.275 -19.378 51.020 1.00 47.28 363 ALA A O 1
ATOM 2810 N N . PRO A 1 364 ? 7.203 -19.394 48.768 1.00 52.78 364 PRO A N 1
ATOM 2811 C CA . PRO A 1 364 ? 7.926 -20.656 48.617 1.00 52.78 364 PRO A CA 1
ATOM 2812 C C . PRO A 1 364 ? 9.453 -20.483 48.783 1.00 52.78 364 PRO A C 1
ATOM 2814 O O . PRO A 1 364 ? 9.984 -19.401 48.519 1.00 52.78 364 PRO A O 1
ATOM 2817 N N . PRO A 1 365 ? 10.182 -21.539 49.198 1.00 47.72 365 PRO A N 1
ATOM 2818 C CA . PRO A 1 365 ? 11.616 -21.466 49.458 1.00 47.72 365 PRO A CA 1
ATOM 2819 C C . PRO A 1 365 ? 12.468 -21.482 48.178 1.00 47.72 365 PRO A C 1
ATOM 2821 O O . PRO A 1 365 ? 12.170 -22.161 47.195 1.00 47.72 365 PRO A O 1
ATOM 2824 N N . LEU A 1 366 ? 13.573 -20.736 48.251 1.00 40.03 366 LEU A N 1
ATOM 2825 C CA . LEU A 1 366 ? 14.650 -20.621 47.266 1.00 40.03 366 LEU A CA 1
ATOM 2826 C C . LEU A 1 366 ? 15.261 -21.985 46.907 1.00 40.03 366 LEU A C 1
ATOM 2828 O O . LEU A 1 366 ? 15.730 -22.720 47.776 1.00 40.03 366 LEU A O 1
ATOM 2832 N N . SER A 1 367 ? 15.300 -22.283 45.608 1.00 43.59 367 SER A N 1
ATOM 2833 C CA . SER A 1 367 ? 16.025 -23.426 45.043 1.00 43.59 367 SER A CA 1
ATOM 2834 C C . SER A 1 367 ? 17.501 -23.086 44.799 1.00 43.59 367 SER A C 1
ATOM 2836 O O . SER A 1 367 ? 17.848 -21.965 44.432 1.00 43.59 367 SER A O 1
ATOM 2838 N N . GLN A 1 368 ? 18.349 -24.082 45.045 1.00 47.03 368 GLN A N 1
ATOM 2839 C CA . GLN A 1 368 ? 19.814 -24.057 45.057 1.00 47.03 368 GLN A CA 1
ATOM 2840 C C . GLN A 1 368 ? 20.453 -23.844 43.665 1.00 47.03 368 GLN A C 1
ATOM 2842 O O . GLN A 1 368 ? 19.821 -24.142 42.650 1.00 47.03 368 GLN A O 1
ATOM 2847 N N . PRO A 1 369 ? 21.719 -23.378 43.595 1.00 43.19 369 PRO A N 1
ATOM 2848 C CA . PRO A 1 369 ? 22.424 -23.147 42.335 1.00 43.19 369 PRO A CA 1
ATOM 2849 C C . PRO A 1 369 ? 22.949 -24.446 41.699 1.00 43.19 369 PRO A C 1
ATOM 2851 O O . PRO A 1 369 ? 23.566 -25.282 42.359 1.00 43.19 369 PRO A O 1
ATOM 2854 N N . LEU A 1 370 ? 22.729 -24.582 40.387 1.00 40.88 370 LEU A N 1
ATOM 2855 C CA . LEU A 1 370 ? 23.260 -25.656 39.545 1.00 40.88 370 LEU A CA 1
ATOM 2856 C C . LEU A 1 370 ? 24.769 -25.495 39.303 1.00 40.88 370 LEU A C 1
ATOM 2858 O O . LEU A 1 370 ? 25.274 -24.396 39.078 1.00 40.88 370 LEU A O 1
ATOM 2862 N N . ALA A 1 371 ? 25.466 -26.630 39.336 1.00 39.62 371 ALA A N 1
ATOM 2863 C CA . ALA A 1 371 ? 26.905 -26.763 39.168 1.00 39.62 371 ALA A CA 1
ATOM 2864 C C . ALA A 1 371 ? 27.385 -26.409 37.747 1.00 39.62 371 ALA A C 1
ATOM 2866 O O . ALA A 1 371 ? 26.806 -26.821 36.741 1.00 39.62 371 ALA A O 1
ATOM 2867 N N . VAL A 1 372 ? 28.496 -25.675 37.695 1.00 40.66 372 VAL A N 1
ATOM 2868 C CA . VAL A 1 372 ? 29.238 -25.279 36.493 1.00 40.66 372 VAL A CA 1
ATOM 2869 C C . VAL A 1 372 ? 30.035 -26.473 35.955 1.00 40.66 372 VAL A C 1
ATOM 2871 O O . VAL A 1 372 ? 30.767 -27.119 36.701 1.00 40.66 372 VAL A O 1
ATOM 2874 N N . SER A 1 373 ? 29.911 -26.756 34.655 1.00 51.28 373 SER A N 1
ATOM 2875 C CA . SER A 1 373 ? 30.752 -27.736 33.948 1.00 51.28 373 SER A CA 1
ATOM 2876 C C . SER A 1 373 ? 32.070 -27.102 33.465 1.00 51.28 373 SER A C 1
ATOM 2878 O O . SER A 1 373 ? 32.061 -25.932 33.077 1.00 51.28 373 SER A O 1
ATOM 2880 N N . PRO A 1 374 ? 33.198 -27.841 33.464 1.00 57.22 374 PRO A N 1
ATOM 2881 C CA . PRO A 1 374 ? 34.509 -27.321 33.069 1.00 57.22 374 PRO A CA 1
ATOM 2882 C C . PRO A 1 374 ? 34.702 -27.247 31.537 1.00 57.22 374 PRO A C 1
ATOM 2884 O O . PRO A 1 374 ? 34.030 -27.967 30.793 1.00 57.22 374 PRO A O 1
ATOM 2887 N N . PRO A 1 375 ? 35.632 -26.399 31.050 1.00 44.81 375 PRO A N 1
ATOM 2888 C CA . PRO A 1 375 ? 35.841 -26.147 29.626 1.00 44.81 375 PRO A CA 1
ATOM 2889 C C . PRO A 1 375 ? 36.691 -27.228 28.937 1.00 44.81 375 PRO A C 1
ATOM 2891 O O . PRO A 1 375 ? 37.637 -27.770 29.508 1.00 44.81 375 PRO A O 1
ATOM 2894 N N . LEU A 1 376 ? 36.365 -27.499 27.670 1.00 49.72 376 LEU A N 1
ATOM 2895 C CA . LEU A 1 376 ? 37.119 -28.371 26.761 1.00 49.72 376 LEU A CA 1
ATOM 2896 C C . LEU A 1 376 ? 38.385 -27.674 26.210 1.00 49.72 376 LEU A C 1
ATOM 2898 O O . LEU A 1 376 ? 38.362 -26.460 25.995 1.00 49.72 376 LEU A O 1
ATOM 2902 N N . PRO A 1 377 ? 39.473 -28.422 25.932 1.00 55.72 377 PRO A N 1
ATOM 2903 C CA . PRO A 1 377 ? 40.725 -27.873 25.411 1.00 55.72 377 PRO A CA 1
ATOM 2904 C C . PRO A 1 377 ? 40.679 -27.555 23.900 1.00 55.72 377 PRO A C 1
ATOM 2906 O O . PRO A 1 377 ? 39.883 -28.140 23.158 1.00 55.72 377 PRO A O 1
ATOM 2909 N N . PRO A 1 378 ? 41.553 -26.646 23.420 1.00 45.78 378 PRO A N 1
ATOM 2910 C CA . PRO A 1 378 ? 41.550 -26.160 22.044 1.00 45.78 378 PRO A CA 1
ATOM 2911 C C . PRO A 1 378 ? 42.112 -27.179 21.045 1.00 45.78 378 PRO A C 1
ATOM 2913 O O . PRO A 1 378 ? 43.135 -27.828 21.265 1.00 45.78 378 PRO A O 1
ATOM 2916 N N . ARG A 1 379 ? 41.433 -27.270 19.900 1.00 39.09 379 ARG A N 1
ATOM 2917 C CA . ARG A 1 379 ? 41.780 -28.111 18.753 1.00 39.09 379 ARG A CA 1
ATOM 2918 C C . ARG A 1 379 ? 42.846 -27.401 17.908 1.00 39.09 379 ARG A C 1
ATOM 2920 O O . ARG A 1 379 ? 42.585 -26.336 17.357 1.00 39.09 379 ARG A O 1
ATOM 2927 N N . ALA A 1 380 ? 44.038 -27.986 17.819 1.00 35.75 380 ALA A N 1
ATOM 2928 C CA . ALA A 1 380 ? 45.104 -27.527 16.934 1.00 35.75 380 ALA A CA 1
ATOM 2929 C C . ALA A 1 380 ? 44.710 -27.748 15.462 1.00 35.75 380 ALA A C 1
ATOM 2931 O O . ALA A 1 380 ? 44.335 -28.858 15.085 1.00 35.75 380 ALA A O 1
ATOM 2932 N N . SER A 1 381 ? 44.811 -26.701 14.641 1.00 39.41 381 SER A N 1
ATOM 2933 C CA . SER A 1 381 ? 44.685 -26.781 13.183 1.00 39.41 381 SER A CA 1
ATOM 2934 C C . SER A 1 381 ? 46.019 -26.385 12.561 1.00 39.41 381 SER A C 1
ATOM 2936 O O . SER A 1 381 ? 46.394 -25.215 12.562 1.00 39.41 381 SER A O 1
ATOM 2938 N N . SER A 1 382 ? 46.747 -27.378 12.062 1.00 35.56 382 SER A N 1
ATOM 2939 C CA . SER A 1 382 ? 47.914 -27.222 11.198 1.00 35.56 382 SER A CA 1
ATOM 2940 C C . SER A 1 382 ? 47.493 -27.517 9.759 1.00 35.56 382 SER A C 1
ATOM 2942 O O . SER A 1 382 ? 47.133 -28.655 9.461 1.00 35.56 382 SER A O 1
ATOM 2944 N N . ALA A 1 383 ? 47.559 -26.530 8.871 1.00 39.50 383 ALA A N 1
ATOM 2945 C CA . ALA A 1 383 ? 47.604 -26.765 7.430 1.00 39.50 383 ALA A CA 1
ATOM 2946 C C . ALA A 1 383 ? 48.225 -25.556 6.718 1.00 39.50 383 ALA A C 1
ATOM 2948 O O . ALA A 1 383 ? 47.616 -24.497 6.589 1.00 39.50 383 ALA A O 1
ATOM 2949 N N . THR A 1 384 ? 49.467 -25.748 6.291 1.00 39.81 384 THR A N 1
ATOM 2950 C CA . THR A 1 384 ? 50.243 -24.904 5.380 1.00 39.81 384 THR A CA 1
ATOM 2951 C C . THR A 1 384 ? 49.762 -25.132 3.937 1.00 39.81 384 THR A C 1
ATOM 2953 O O . THR A 1 384 ? 49.556 -26.292 3.575 1.00 39.81 384 THR A O 1
ATOM 2956 N N . PRO A 1 385 ? 49.614 -24.102 3.085 1.00 44.97 385 PRO A N 1
ATOM 2957 C CA . PRO A 1 385 ? 49.422 -24.295 1.647 1.00 44.97 385 PRO A CA 1
ATOM 2958 C C . PRO A 1 385 ? 50.775 -24.453 0.917 1.00 44.97 385 PRO A C 1
ATOM 2960 O O . PRO A 1 385 ? 51.760 -23.838 1.338 1.00 44.97 385 PRO A O 1
ATOM 2963 N N . PRO A 1 386 ? 50.860 -25.248 -0.168 1.00 51.56 386 PRO A N 1
ATOM 2964 C CA . PRO A 1 386 ? 52.053 -25.310 -1.007 1.00 51.56 386 PRO A CA 1
ATOM 2965 C C . PRO A 1 386 ? 52.099 -24.158 -2.034 1.00 51.56 386 PRO A C 1
ATOM 2967 O O . PRO A 1 386 ? 51.051 -23.610 -2.387 1.00 51.56 386 PRO A O 1
ATOM 2970 N N . PRO A 1 387 ? 53.298 -23.806 -2.537 1.00 44.78 387 PRO A N 1
ATOM 2971 C CA . PRO A 1 387 ? 53.486 -22.804 -3.579 1.00 44.78 387 PRO A CA 1
ATOM 2972 C C . PRO A 1 387 ? 53.308 -23.428 -4.972 1.00 44.78 387 PRO A C 1
ATOM 2974 O O . PRO A 1 387 ? 53.585 -24.611 -5.173 1.00 44.78 387 PRO A O 1
ATOM 2977 N N . CYS A 1 388 ? 52.879 -22.632 -5.948 1.00 36.06 388 CYS A N 1
ATOM 2978 C CA . CYS A 1 388 ? 52.994 -22.973 -7.364 1.00 36.06 388 CYS A CA 1
ATOM 2979 C C . CYS A 1 388 ? 53.618 -21.791 -8.106 1.00 36.06 388 CYS A C 1
ATOM 2981 O O . CYS A 1 388 ? 53.023 -20.715 -8.184 1.00 36.06 388 CYS A O 1
ATOM 2983 N N . ASP A 1 389 ? 54.826 -22.038 -8.605 1.00 36.91 389 ASP A N 1
ATOM 2984 C CA . ASP A 1 389 ? 55.614 -21.178 -9.478 1.00 36.91 389 ASP A CA 1
ATOM 2985 C C . ASP A 1 389 ? 55.056 -21.167 -10.912 1.00 36.91 389 ASP A C 1
ATOM 2987 O O . ASP A 1 389 ? 54.725 -22.199 -11.495 1.00 36.91 389 ASP A O 1
ATOM 2991 N N . GLU A 1 390 ? 54.916 -19.955 -11.446 1.00 36.66 390 GLU A N 1
ATOM 2992 C CA . GLU A 1 390 ? 55.631 -19.424 -12.616 1.00 36.66 390 GLU A CA 1
ATOM 2993 C C . GLU A 1 390 ? 56.167 -20.412 -13.683 1.00 36.66 390 GLU A C 1
ATOM 2995 O O . GLU A 1 390 ? 57.079 -21.177 -13.401 1.00 36.66 390 GLU A O 1
ATOM 3000 N N . LEU A 1 391 ? 55.692 -20.300 -14.942 1.00 39.31 391 LEU A N 1
ATOM 3001 C CA . LEU A 1 391 ? 56.517 -20.328 -16.175 1.00 39.31 391 LEU A CA 1
ATOM 3002 C C . LEU A 1 391 ? 55.728 -19.874 -17.440 1.00 39.31 391 LEU A C 1
ATOM 3004 O O . LEU A 1 391 ? 54.936 -20.607 -18.021 1.00 39.31 391 LEU A O 1
ATOM 3008 N N . LEU A 1 392 ? 55.975 -18.618 -17.831 1.00 37.47 392 LEU A N 1
ATOM 3009 C CA . LEU A 1 392 ? 56.365 -18.071 -19.152 1.00 37.47 392 LEU A CA 1
ATOM 3010 C C . LEU A 1 392 ? 55.900 -18.688 -20.511 1.00 37.47 392 LEU A C 1
ATOM 3012 O O . LEU A 1 392 ? 56.362 -19.741 -20.934 1.00 37.47 392 LEU A O 1
ATOM 3016 N N . ASN A 1 393 ? 55.241 -17.805 -21.288 1.00 36.91 393 ASN A N 1
ATOM 3017 C CA . ASN A 1 393 ? 55.606 -17.268 -22.628 1.00 36.91 393 ASN A CA 1
ATOM 3018 C C . ASN A 1 393 ? 55.147 -17.856 -23.994 1.00 36.91 393 ASN A C 1
ATOM 3020 O O . ASN A 1 393 ? 55.631 -18.883 -24.450 1.00 36.91 393 ASN A O 1
ATOM 3024 N N . ALA A 1 394 ? 54.482 -16.934 -24.734 1.00 36.72 394 ALA A N 1
ATOM 3025 C CA . ALA A 1 394 ? 54.701 -16.487 -26.137 1.00 36.72 394 ALA A CA 1
ATOM 3026 C C . ALA A 1 394 ? 54.120 -17.364 -27.290 1.00 36.72 394 ALA A C 1
ATOM 3028 O O . ALA A 1 394 ? 54.132 -18.577 -27.193 1.00 36.72 394 ALA A O 1
ATOM 3029 N N . ARG A 1 395 ? 53.628 -16.874 -28.452 1.00 35.12 395 ARG A N 1
ATOM 3030 C CA . ARG A 1 395 ? 53.673 -15.568 -29.160 1.00 35.12 395 ARG A CA 1
ATOM 3031 C C . ARG A 1 395 ? 52.808 -15.622 -30.464 1.00 35.12 395 ARG A C 1
ATOM 3033 O O . ARG A 1 395 ? 52.613 -16.713 -30.981 1.00 35.12 395 ARG A O 1
ATOM 3040 N N . VAL A 1 396 ? 52.520 -14.443 -31.060 1.00 32.97 396 VAL A N 1
ATOM 3041 C CA . VAL A 1 396 ? 52.089 -14.126 -32.470 1.00 32.97 396 VAL A CA 1
ATOM 3042 C C . VAL A 1 396 ? 50.600 -14.374 -32.814 1.00 32.97 396 VAL A C 1
ATOM 3044 O O . VAL A 1 396 ? 50.098 -15.436 -32.501 1.00 32.97 396 VAL A O 1
ATOM 3047 N N . GLY A 1 397 ? 49.804 -13.520 -33.484 1.00 32.34 397 GLY A N 1
ATOM 3048 C CA . GLY A 1 397 ? 49.940 -12.209 -34.149 1.00 32.34 397 GLY A CA 1
ATOM 3049 C C . GLY A 1 397 ? 48.856 -12.047 -35.256 1.00 32.34 397 GLY A C 1
ATOM 3050 O O . GLY A 1 397 ? 48.391 -13.058 -35.768 1.00 32.34 397 GLY A O 1
ATOM 3051 N N . ALA A 1 398 ? 48.542 -10.794 -35.646 1.00 30.86 398 ALA A N 1
ATOM 3052 C CA . ALA A 1 398 ? 47.687 -10.311 -36.770 1.00 30.86 398 ALA A CA 1
ATOM 3053 C C . ALA A 1 398 ? 46.152 -10.252 -36.519 1.00 30.86 398 ALA A C 1
ATOM 3055 O O . ALA A 1 398 ? 45.533 -11.266 -36.240 1.00 30.86 398 ALA A O 1
ATOM 3056 N N . ALA A 1 399 ? 45.501 -9.081 -36.405 1.00 34.53 399 ALA A N 1
ATOM 3057 C CA . ALA A 1 399 ? 45.220 -7.983 -37.359 1.00 34.53 399 ALA A CA 1
ATOM 3058 C C . ALA A 1 399 ? 43.869 -8.149 -38.090 1.00 34.53 399 ALA A C 1
ATOM 3060 O O . ALA A 1 399 ? 43.770 -9.002 -38.957 1.00 34.53 399 ALA A O 1
ATOM 3061 N N . THR A 1 400 ? 42.873 -7.317 -37.746 1.00 32.88 400 THR A N 1
ATOM 3062 C CA . THR A 1 400 ? 42.149 -6.362 -38.627 1.00 32.88 400 THR A CA 1
ATOM 3063 C C . THR A 1 400 ? 41.004 -5.711 -37.847 1.00 32.88 400 THR A C 1
ATOM 3065 O O . THR A 1 400 ? 40.239 -6.393 -37.170 1.00 32.88 400 THR A O 1
ATOM 3068 N N . ALA A 1 401 ? 40.924 -4.386 -37.940 1.00 38.97 401 ALA A N 1
ATOM 3069 C CA . ALA A 1 401 ? 39.876 -3.545 -37.384 1.00 38.97 401 ALA A CA 1
ATOM 3070 C C . ALA A 1 401 ? 38.808 -3.272 -38.450 1.00 38.97 401 ALA A C 1
ATOM 3072 O O . ALA A 1 401 ? 39.177 -2.978 -39.582 1.00 38.97 401 ALA A O 1
ATOM 3073 N N . ASP A 1 402 ? 37.531 -3.357 -38.074 1.00 36.78 402 ASP A N 1
ATOM 3074 C CA . ASP A 1 402 ? 36.461 -2.437 -38.491 1.00 36.78 402 ASP A CA 1
ATOM 3075 C C . ASP A 1 402 ? 35.136 -2.872 -37.846 1.00 36.78 402 ASP A C 1
ATOM 3077 O O . ASP A 1 402 ? 34.693 -3.995 -38.074 1.00 36.78 402 ASP A O 1
ATOM 3081 N N . ALA A 1 403 ? 34.535 -1.995 -37.028 1.00 34.38 403 ALA A N 1
ATOM 3082 C CA . ALA A 1 403 ? 33.085 -1.762 -36.882 1.00 34.38 403 ALA A CA 1
ATOM 3083 C C . ALA A 1 403 ? 32.739 -1.083 -35.533 1.00 34.38 403 ALA A C 1
ATOM 3085 O O . ALA A 1 403 ? 33.442 -1.283 -34.541 1.00 34.38 403 ALA A O 1
ATOM 3086 N N . PRO A 1 404 ? 31.683 -0.245 -35.498 1.00 46.84 404 PRO A N 1
ATOM 3087 C CA . PRO A 1 404 ? 31.590 0.891 -34.585 1.00 46.84 404 PRO A CA 1
ATOM 3088 C C . PRO A 1 404 ? 30.904 0.601 -33.244 1.00 46.84 404 PRO A C 1
ATOM 3090 O O . PRO A 1 404 ? 30.049 -0.274 -33.113 1.00 46.84 404 PRO A O 1
ATOM 3093 N N . ALA A 1 405 ? 31.273 1.431 -32.268 1.00 34.84 405 ALA A N 1
ATOM 3094 C CA . ALA A 1 405 ? 30.719 1.505 -30.927 1.00 34.84 405 ALA A CA 1
ATOM 3095 C C . ALA A 1 405 ? 29.251 1.962 -30.923 1.00 34.84 405 ALA A C 1
ATOM 3097 O O . ALA A 1 405 ? 28.908 3.001 -31.489 1.00 34.84 405 ALA A O 1
ATOM 3098 N N . VAL A 1 406 ? 28.410 1.209 -30.213 1.00 36.56 406 VAL A N 1
ATOM 3099 C CA . VAL A 1 406 ? 27.104 1.655 -29.721 1.00 36.56 406 VAL A CA 1
ATOM 3100 C C . VAL A 1 406 ? 27.198 1.641 -28.198 1.00 36.56 406 VAL A C 1
ATOM 3102 O O . VAL A 1 406 ? 27.073 0.591 -27.571 1.00 36.56 406 VAL A O 1
ATOM 3105 N N . ASP A 1 407 ? 27.481 2.806 -27.618 1.00 34.59 407 ASP A N 1
ATOM 3106 C CA . ASP A 1 407 ? 27.394 3.038 -26.177 1.00 34.59 407 ASP A CA 1
ATOM 3107 C C . ASP A 1 407 ? 25.934 3.288 -25.794 1.00 34.59 407 ASP A C 1
ATOM 3109 O O . ASP A 1 407 ? 25.272 4.183 -26.323 1.00 34.59 407 ASP A O 1
ATOM 3113 N N . GLY A 1 408 ? 25.430 2.492 -24.856 1.00 37.06 408 GLY A N 1
ATOM 3114 C CA . GLY A 1 408 ? 24.073 2.619 -24.339 1.00 37.06 408 GLY A CA 1
ATOM 3115 C C . GLY A 1 408 ? 23.806 1.657 -23.189 1.00 37.06 408 GLY A C 1
ATOM 3116 O O . GLY A 1 408 ? 23.009 0.735 -23.331 1.00 37.06 408 GLY A O 1
ATOM 3117 N N . ALA A 1 409 ? 24.472 1.853 -22.049 1.00 35.72 409 ALA A N 1
ATOM 3118 C CA . ALA A 1 409 ? 24.184 1.113 -20.822 1.00 35.72 409 ALA A CA 1
ATOM 3119 C C . ALA A 1 409 ? 24.233 2.041 -19.601 1.00 35.72 409 ALA A C 1
ATOM 3121 O O . ALA A 1 409 ? 25.293 2.492 -19.179 1.00 35.72 409 ALA A O 1
ATOM 3122 N N . GLY A 1 410 ? 23.060 2.308 -19.030 1.00 29.25 410 GLY A N 1
ATOM 3123 C CA . GLY A 1 410 ? 22.891 3.081 -17.803 1.00 29.25 410 GLY A CA 1
ATOM 3124 C C . GLY A 1 410 ? 21.496 2.879 -17.222 1.00 29.25 410 GLY A C 1
ATOM 3125 O O . GLY A 1 410 ? 20.752 3.837 -17.066 1.00 29.25 410 GLY A O 1
ATOM 3126 N N . GLY A 1 411 ? 21.112 1.620 -16.989 1.00 28.73 411 GLY A N 1
ATOM 3127 C CA . GLY A 1 411 ? 19.870 1.252 -16.309 1.00 28.73 411 GLY A CA 1
ATOM 3128 C C . GLY A 1 411 ? 20.157 0.827 -14.873 1.00 28.73 411 GLY A C 1
ATOM 3129 O O . GLY A 1 411 ? 20.713 -0.245 -14.644 1.00 28.73 411 GLY A O 1
ATOM 3130 N N . SER A 1 412 ? 19.790 1.682 -13.925 1.00 38.66 412 SER A N 1
ATOM 3131 C CA . SER A 1 412 ? 19.716 1.414 -12.489 1.00 38.66 412 SER A CA 1
ATOM 3132 C C . SER A 1 412 ? 18.275 1.090 -12.094 1.00 38.66 412 SER A C 1
ATOM 3134 O O . SER A 1 412 ? 17.405 1.867 -12.462 1.00 38.66 412 SER A O 1
ATOM 3136 N N . GLU A 1 413 ? 18.048 0.015 -11.335 1.00 35.12 413 GLU A N 1
ATOM 3137 C CA . GLU A 1 413 ? 16.960 -0.198 -10.346 1.00 35.12 413 GLU A CA 1
ATOM 3138 C C . GLU A 1 413 ? 17.090 -1.650 -9.842 1.00 35.12 413 GLU A C 1
ATOM 3140 O O . GLU A 1 413 ? 17.195 -2.566 -10.650 1.00 35.12 413 GLU A O 1
ATOM 3145 N N . ILE A 1 414 ? 17.430 -1.925 -8.576 1.00 33.91 414 ILE A N 1
ATOM 3146 C CA . ILE A 1 414 ? 16.662 -1.818 -7.316 1.00 33.91 414 ILE A CA 1
ATOM 3147 C C . ILE A 1 414 ? 15.459 -2.773 -7.298 1.00 33.91 414 ILE A C 1
ATOM 3149 O O . ILE A 1 414 ? 14.385 -2.440 -7.781 1.00 33.91 414 ILE A O 1
ATOM 3153 N N . GLU A 1 415 ? 15.632 -3.915 -6.627 1.00 32.47 415 GLU A N 1
ATOM 3154 C CA . GLU A 1 415 ? 14.531 -4.702 -6.069 1.00 32.47 415 GLU A CA 1
ATOM 3155 C C . GLU A 1 415 ? 14.637 -4.739 -4.539 1.00 32.47 415 GLU A C 1
ATOM 3157 O O . GLU A 1 415 ? 15.713 -4.892 -3.953 1.00 32.47 415 GLU A O 1
ATOM 3162 N N . VAL A 1 416 ? 13.481 -4.523 -3.915 1.00 36.53 416 VAL A N 1
ATOM 3163 C CA . VAL A 1 416 ? 13.223 -4.431 -2.480 1.00 36.53 416 VAL A CA 1
ATOM 3164 C C . VAL A 1 416 ? 12.449 -5.681 -2.080 1.00 36.53 416 VAL A C 1
ATOM 3166 O O . VAL A 1 416 ? 11.306 -5.835 -2.498 1.00 36.53 416 VAL A O 1
ATOM 3169 N N . ASP A 1 417 ? 13.021 -6.515 -1.211 1.00 33.72 417 ASP A N 1
ATOM 3170 C CA . ASP A 1 417 ? 12.288 -7.592 -0.542 1.00 33.72 417 ASP A CA 1
ATOM 3171 C C . ASP A 1 417 ? 12.068 -7.253 0.936 1.00 33.72 417 ASP A C 1
ATOM 3173 O O . ASP A 1 417 ? 12.988 -7.226 1.758 1.00 33.72 417 ASP A O 1
ATOM 3177 N N . GLY A 1 418 ? 10.806 -6.975 1.270 1.00 31.55 418 GLY A N 1
ATOM 3178 C CA . GLY A 1 418 ? 10.329 -6.746 2.628 1.00 31.55 418 GLY A CA 1
ATOM 3179 C C . GLY A 1 418 ? 10.021 -8.056 3.353 1.00 31.55 418 GLY A C 1
ATOM 3180 O O . GLY A 1 418 ? 9.035 -8.730 3.055 1.00 31.55 418 GLY A O 1
ATOM 3181 N N . GLN A 1 419 ? 10.824 -8.385 4.365 1.00 38.06 419 GLN A N 1
ATOM 3182 C CA . GLN A 1 419 ? 10.520 -9.418 5.357 1.00 38.06 419 GLN A CA 1
ATOM 3183 C C . GLN A 1 419 ? 9.928 -8.774 6.616 1.00 38.06 419 GLN A C 1
ATOM 3185 O O . GLN A 1 419 ? 10.594 -8.026 7.327 1.00 38.06 419 GLN A O 1
ATOM 3190 N N . GLY A 1 420 ? 8.651 -9.071 6.875 1.00 34.00 420 GLY A N 1
ATOM 3191 C CA . GLY A 1 420 ? 7.921 -8.643 8.066 1.00 34.00 420 GLY A CA 1
ATOM 3192 C C . GLY A 1 420 ? 8.470 -9.285 9.341 1.00 34.00 420 GLY A C 1
ATOM 3193 O O . GLY A 1 420 ? 8.429 -10.507 9.494 1.00 34.00 420 GLY A O 1
ATOM 3194 N N . GLY A 1 421 ? 8.963 -8.446 10.252 1.00 33.88 421 GLY A N 1
ATOM 3195 C CA . GLY A 1 421 ? 9.284 -8.810 11.629 1.00 33.88 421 GLY A CA 1
ATOM 3196 C C . GLY A 1 421 ? 8.024 -8.793 12.491 1.00 33.88 421 GLY A C 1
ATOM 3197 O O . GLY A 1 421 ? 7.239 -7.852 12.424 1.00 33.88 421 GLY A O 1
ATOM 3198 N N . GLY A 1 422 ? 7.819 -9.865 13.255 1.00 33.22 422 GLY A N 1
ATOM 3199 C CA . GLY A 1 422 ? 6.740 -9.979 14.227 1.00 33.22 422 GLY A CA 1
ATOM 3200 C C . GLY A 1 422 ? 7.044 -9.181 15.492 1.00 33.22 422 GLY A C 1
ATOM 3201 O O . GLY A 1 422 ? 8.126 -9.310 16.064 1.00 33.22 422 GLY A O 1
ATOM 3202 N N . ASP A 1 423 ? 6.066 -8.394 15.925 1.00 32.94 423 ASP A N 1
ATOM 3203 C CA . ASP A 1 423 ? 6.088 -7.682 17.196 1.00 32.94 423 ASP A CA 1
ATOM 3204 C C . ASP A 1 423 ? 5.923 -8.676 18.353 1.00 32.94 423 ASP A C 1
ATOM 3206 O O . ASP A 1 423 ? 4.894 -9.341 18.499 1.00 32.94 423 ASP A O 1
ATOM 3210 N N . MET A 1 424 ? 6.971 -8.788 19.168 1.00 35.59 424 MET A N 1
ATOM 3211 C CA . MET A 1 424 ? 6.954 -9.460 20.463 1.00 35.59 424 MET A CA 1
ATOM 3212 C C . MET A 1 424 ? 6.786 -8.363 21.522 1.00 35.59 424 MET A C 1
ATOM 3214 O O . MET A 1 424 ? 7.720 -7.607 21.790 1.00 35.59 424 MET A O 1
ATOM 3218 N N . GLU A 1 425 ? 5.577 -8.231 22.072 1.00 37.62 425 GLU A N 1
ATOM 3219 C CA . GLU A 1 425 ? 5.292 -7.332 23.194 1.00 37.62 425 GLU A CA 1
ATOM 3220 C C . GLU A 1 425 ? 6.039 -7.825 24.445 1.00 37.62 425 GLU A C 1
ATOM 3222 O O . GLU A 1 425 ? 5.879 -8.967 24.875 1.00 37.62 425 GLU A O 1
ATOM 3227 N N . VAL A 1 426 ? 6.885 -6.958 25.006 1.00 36.78 426 VAL A N 1
ATOM 3228 C CA . VAL A 1 426 ? 7.557 -7.151 26.296 1.00 36.78 426 VAL A CA 1
ATOM 3229 C C . VAL A 1 426 ? 6.843 -6.282 27.325 1.00 36.78 426 VAL A C 1
ATOM 3231 O O . VAL A 1 426 ? 6.793 -5.059 27.186 1.00 36.78 426 VAL A O 1
ATOM 3234 N N . ASP A 1 427 ? 6.302 -6.926 28.357 1.00 33.91 427 ASP A N 1
ATOM 3235 C CA . ASP A 1 427 ? 5.657 -6.295 29.505 1.00 33.91 427 ASP A CA 1
ATOM 3236 C C . ASP A 1 427 ? 6.645 -5.413 30.291 1.00 33.91 427 ASP A C 1
ATOM 3238 O O . ASP A 1 427 ? 7.621 -5.892 30.869 1.00 33.91 427 ASP A O 1
ATOM 3242 N N . GLY A 1 428 ? 6.376 -4.106 30.331 1.00 33.00 428 GLY A N 1
ATOM 3243 C CA . GLY A 1 428 ? 7.095 -3.138 31.159 1.00 33.00 428 GLY A CA 1
ATOM 3244 C C . GLY A 1 428 ? 6.373 -2.881 32.482 1.00 33.00 428 GLY A C 1
ATOM 3245 O O . GLY A 1 428 ? 5.432 -2.091 32.534 1.00 33.00 428 GLY A O 1
ATOM 3246 N N . GLN A 1 429 ? 6.834 -3.521 33.559 1.00 37.75 429 GLN A N 1
ATOM 3247 C CA . GLN A 1 429 ? 6.511 -3.166 34.944 1.00 37.75 429 GLN A CA 1
ATOM 3248 C C . GLN A 1 429 ? 7.581 -2.230 35.531 1.00 37.75 429 GLN A C 1
ATOM 3250 O O . GLN A 1 429 ? 8.764 -2.543 35.486 1.00 37.75 429 GLN A O 1
ATOM 3255 N N . GLY A 1 430 ? 7.123 -1.145 36.168 1.00 33.62 430 GLY A N 1
ATOM 3256 C CA . GLY A 1 430 ? 7.717 -0.581 37.388 1.00 33.62 430 GLY A CA 1
ATOM 3257 C C . GLY A 1 430 ? 8.984 0.267 37.248 1.00 33.62 430 GLY A C 1
ATOM 3258 O O . GLY A 1 430 ? 10.093 -0.250 37.316 1.00 33.62 430 GLY A O 1
ATOM 3259 N N . GLY A 1 431 ? 8.812 1.590 37.181 1.00 34.09 431 GLY A N 1
ATOM 3260 C CA . GLY A 1 431 ? 9.881 2.554 37.446 1.00 34.09 431 GLY A CA 1
ATOM 3261 C C . GLY A 1 431 ? 10.182 2.635 38.944 1.00 34.09 431 GLY A C 1
ATOM 3262 O O . GLY A 1 431 ? 9.318 3.020 39.730 1.00 34.09 431 GLY A O 1
ATOM 3263 N N . GLY A 1 432 ? 11.399 2.250 39.320 1.00 31.05 432 GLY A N 1
ATOM 3264 C CA . GLY A 1 432 ? 12.010 2.541 40.611 1.00 31.05 432 GLY A CA 1
ATOM 3265 C C . GLY A 1 432 ? 13.340 3.244 40.369 1.00 31.05 432 GLY A C 1
ATOM 3266 O O . GLY A 1 432 ? 14.215 2.695 39.693 1.00 31.05 432 GLY A O 1
ATOM 3267 N N . ASP A 1 433 ? 13.465 4.462 40.889 1.00 39.94 433 ASP A N 1
ATOM 3268 C CA . ASP A 1 433 ? 14.671 5.281 40.818 1.00 39.94 433 ASP A CA 1
ATOM 3269 C C . ASP A 1 433 ? 15.866 4.501 41.372 1.00 39.94 433 ASP A C 1
ATOM 3271 O O . ASP A 1 433 ? 15.932 4.181 42.559 1.00 39.94 433 ASP A O 1
ATOM 3275 N N . THR A 1 434 ? 16.802 4.154 40.490 1.00 37.09 434 THR A N 1
ATOM 3276 C CA . THR A 1 434 ? 18.053 3.498 40.869 1.00 37.09 434 THR A CA 1
ATOM 3277 C C . THR A 1 434 ? 19.208 4.404 40.466 1.00 37.09 434 THR A C 1
ATOM 3279 O O . THR A 1 434 ? 19.507 4.562 39.282 1.00 37.09 434 THR A O 1
ATOM 3282 N N . GLU A 1 435 ? 19.847 5.001 41.471 1.00 40.06 435 GLU A N 1
ATOM 3283 C CA . GLU A 1 435 ? 21.140 5.681 41.373 1.00 40.06 435 GLU A CA 1
ATOM 3284 C C . GLU A 1 435 ? 22.158 4.796 40.637 1.00 40.06 435 GLU A C 1
ATOM 3286 O O . GLU A 1 435 ? 22.480 3.679 41.057 1.00 40.06 435 GLU A O 1
ATOM 3291 N N . VAL A 1 436 ? 22.679 5.297 39.515 1.00 36.41 436 VAL A N 1
ATOM 3292 C CA . VAL A 1 436 ? 23.672 4.593 38.702 1.00 36.41 436 VAL A CA 1
ATOM 3293 C C . VAL A 1 436 ? 25.050 4.762 39.339 1.00 36.41 436 VAL A C 1
ATOM 3295 O O . VAL A 1 436 ? 25.752 5.745 39.122 1.00 36.41 436 VAL A O 1
ATOM 3298 N N . SER A 1 437 ? 25.438 3.761 40.126 1.00 37.53 437 SER A N 1
ATOM 3299 C CA . SER A 1 437 ? 26.812 3.553 40.583 1.00 37.53 437 SER A CA 1
ATOM 3300 C C . SER A 1 437 ? 27.734 3.263 39.389 1.00 37.53 437 SER A C 1
ATOM 3302 O O . SER A 1 437 ? 27.445 2.391 38.562 1.00 37.53 437 SER A O 1
ATOM 3304 N N . ALA A 1 438 ? 28.844 4.000 39.295 1.00 44.59 438 ALA A N 1
ATOM 3305 C CA . ALA A 1 438 ? 29.870 3.864 38.265 1.00 44.59 438 ALA A CA 1
ATOM 3306 C C . ALA A 1 438 ? 30.532 2.473 38.313 1.00 44.59 438 ALA A C 1
ATOM 3308 O O . ALA A 1 438 ? 31.498 2.247 39.038 1.00 44.59 438 ALA A O 1
ATOM 3309 N N . ARG A 1 439 ? 30.007 1.525 37.529 1.00 40.66 439 ARG A N 1
ATOM 3310 C CA . ARG A 1 439 ? 30.688 0.260 37.234 1.00 40.66 439 ARG A CA 1
ATOM 3311 C C . ARG A 1 439 ? 31.730 0.483 36.143 1.00 40.66 439 ARG A C 1
ATOM 3313 O O . ARG A 1 439 ? 31.409 1.009 35.078 1.00 40.66 439 ARG A O 1
ATOM 3320 N N . GLU A 1 440 ? 32.955 0.041 36.412 1.00 43.22 440 GLU A N 1
ATOM 3321 C CA . GLU A 1 440 ? 34.051 -0.037 35.444 1.00 43.22 440 GLU A CA 1
ATOM 3322 C C . GLU A 1 440 ? 33.587 -0.773 34.179 1.00 43.22 440 GLU A C 1
ATOM 3324 O O . GLU A 1 440 ? 33.220 -1.950 34.207 1.00 43.22 440 GLU A O 1
ATOM 3329 N N . THR A 1 441 ? 33.553 -0.055 33.058 1.00 41.72 441 THR A N 1
ATOM 3330 C CA . THR A 1 441 ? 33.156 -0.598 31.761 1.00 41.72 441 THR A CA 1
ATOM 3331 C C . THR A 1 441 ? 34.263 -1.486 31.215 1.00 41.72 441 THR A C 1
ATOM 3333 O O . THR A 1 441 ? 35.349 -1.002 30.890 1.00 41.72 441 THR A O 1
ATOM 3336 N N . THR A 1 442 ? 33.975 -2.776 31.066 1.00 51.94 442 THR A N 1
ATOM 3337 C CA . THR A 1 442 ? 34.791 -3.689 30.266 1.00 51.94 442 THR A CA 1
ATOM 3338 C C . THR A 1 442 ? 34.910 -3.173 28.822 1.00 51.94 442 THR A C 1
ATOM 3340 O O . THR A 1 442 ? 33.969 -2.560 28.305 1.00 51.94 442 THR A O 1
ATOM 3343 N N . PRO A 1 443 ? 36.059 -3.380 28.151 1.00 61.31 443 PRO A N 1
ATOM 3344 C CA . PRO A 1 443 ? 36.243 -2.969 26.764 1.00 61.31 443 PRO A CA 1
ATOM 3345 C C . PRO A 1 443 ? 35.192 -3.645 25.876 1.00 61.31 443 PRO A C 1
ATOM 3347 O O . PRO A 1 443 ? 35.075 -4.867 25.839 1.00 61.31 443 PRO A O 1
ATOM 3350 N N . VAL A 1 444 ? 34.398 -2.826 25.189 1.00 69.50 444 VAL A N 1
ATOM 3351 C CA . VAL A 1 444 ? 33.324 -3.287 24.306 1.00 69.50 444 VAL A CA 1
ATOM 3352 C C . VAL A 1 444 ? 33.951 -3.904 23.058 1.00 69.50 444 VAL A C 1
ATOM 3354 O O . VAL A 1 444 ? 34.512 -3.192 22.225 1.00 69.50 444 VAL A O 1
ATOM 3357 N N . GLU A 1 445 ? 33.867 -5.226 22.919 1.00 79.50 445 GLU A N 1
ATOM 3358 C CA . GLU A 1 445 ? 34.242 -5.901 21.679 1.00 79.50 445 GLU A CA 1
ATOM 3359 C C . GLU A 1 445 ? 33.144 -5.709 20.622 1.00 79.50 445 GLU A C 1
ATOM 3361 O O . GLU A 1 445 ? 32.003 -6.115 20.810 1.00 79.50 445 GLU A O 1
ATOM 3366 N N . PHE A 1 446 ? 33.493 -5.137 19.466 1.00 86.00 446 PHE A N 1
ATOM 3367 C CA . PHE A 1 446 ? 32.588 -5.004 18.310 1.00 86.00 446 PHE A CA 1
ATOM 3368 C C . PHE A 1 446 ? 32.455 -6.305 17.486 1.00 86.00 446 PHE A C 1
ATOM 3370 O O . PHE A 1 446 ? 31.888 -6.300 16.386 1.00 86.00 446 PHE A O 1
ATOM 3377 N N . ARG A 1 447 ? 33.014 -7.424 17.972 1.00 79.19 447 ARG A N 1
ATOM 3378 C CA . ARG A 1 447 ? 33.002 -8.714 17.268 1.00 79.19 447 ARG A CA 1
ATOM 3379 C C . ARG A 1 447 ? 31.567 -9.228 17.151 1.00 79.19 447 ARG A C 1
ATOM 3381 O O . ARG A 1 447 ? 30.905 -9.461 18.150 1.00 79.19 447 ARG A O 1
ATOM 3388 N N . GLY A 1 448 ? 31.113 -9.431 15.914 1.00 87.81 448 GLY A N 1
ATOM 3389 C CA . GLY A 1 448 ? 29.798 -10.006 15.600 1.00 87.81 448 GLY A CA 1
ATOM 3390 C C . GLY A 1 448 ? 28.839 -9.063 14.872 1.00 87.81 448 GLY A C 1
ATOM 3391 O O . GLY A 1 448 ? 27.897 -9.535 14.246 1.00 87.81 448 GLY A O 1
ATOM 3392 N N . LEU A 1 449 ? 29.102 -7.751 14.861 1.00 90.75 449 LEU A N 1
ATOM 3393 C CA . LEU A 1 449 ? 28.227 -6.787 14.177 1.00 90.75 449 LEU A CA 1
ATOM 3394 C C . LEU A 1 449 ? 28.459 -6.705 12.660 1.00 90.75 449 LEU A C 1
ATOM 3396 O O . LEU A 1 449 ? 27.628 -6.149 11.949 1.00 90.75 449 LEU A O 1
ATOM 3400 N N . GLY A 1 450 ? 29.579 -7.230 12.150 1.00 93.88 450 GLY A N 1
ATOM 3401 C CA . GLY A 1 450 ? 29.923 -7.136 10.724 1.00 93.88 450 GLY A CA 1
ATOM 3402 C C . GLY A 1 450 ? 30.137 -5.697 10.232 1.00 93.88 450 GLY A C 1
ATOM 3403 O O . GLY A 1 450 ? 29.917 -5.421 9.058 1.00 93.88 450 GLY A O 1
ATOM 3404 N N . ILE A 1 451 ? 30.520 -4.778 11.127 1.00 96.00 451 ILE A N 1
ATOM 3405 C CA . ILE A 1 451 ? 30.775 -3.363 10.814 1.00 96.00 451 ILE A CA 1
ATOM 3406 C C . ILE A 1 451 ? 32.252 -3.125 10.481 1.00 96.00 451 ILE A C 1
ATOM 3408 O O . ILE A 1 451 ? 33.139 -3.687 11.135 1.00 96.00 451 ILE A O 1
ATOM 3412 N N . GLY A 1 452 ? 32.515 -2.286 9.481 1.00 95.88 452 GLY A N 1
ATOM 3413 C CA . GLY A 1 452 ? 33.859 -1.950 9.030 1.00 95.88 452 GLY A CA 1
ATOM 3414 C C . GLY A 1 452 ? 34.600 -0.986 9.971 1.00 95.88 452 GLY A C 1
ATOM 3415 O O . GLY A 1 452 ? 34.010 -0.401 10.887 1.00 95.88 452 GLY A O 1
ATOM 3416 N N . PRO A 1 453 ? 35.921 -0.804 9.771 1.00 97.12 453 PRO A N 1
ATOM 3417 C CA . PRO A 1 453 ? 36.738 0.100 10.584 1.00 97.12 453 PRO A CA 1
ATOM 3418 C C . PRO A 1 453 ? 36.240 1.560 10.672 1.00 97.12 453 PRO A C 1
ATOM 3420 O O . PRO A 1 453 ? 36.330 2.124 11.766 1.00 97.12 453 PRO A O 1
ATOM 3423 N N . PRO A 1 454 ? 35.698 2.187 9.602 1.00 96.25 454 PRO A N 1
ATOM 3424 C CA . PRO A 1 454 ? 35.198 3.563 9.672 1.00 96.25 454 PRO A CA 1
ATOM 3425 C C . PRO A 1 454 ? 34.063 3.729 10.686 1.00 96.25 454 PRO A C 1
ATOM 3427 O O . PRO A 1 454 ? 34.092 4.626 11.531 1.00 96.25 454 PRO A O 1
ATOM 3430 N N . LEU A 1 455 ? 33.082 2.820 10.671 1.00 97.06 455 LEU A N 1
ATOM 3431 C CA . LEU A 1 455 ? 31.976 2.872 11.622 1.00 97.06 455 LEU A CA 1
ATOM 3432 C C . LEU A 1 455 ? 32.434 2.556 13.052 1.00 97.06 455 LEU A C 1
ATOM 3434 O O . LEU A 1 455 ? 31.935 3.165 13.996 1.00 97.06 455 LEU A O 1
ATOM 3438 N N . GLN A 1 456 ? 33.422 1.673 13.234 1.00 97.31 456 GLN A N 1
ATOM 3439 C CA . GLN A 1 456 ? 34.011 1.410 14.554 1.00 97.31 456 GLN A CA 1
ATOM 3440 C C . GLN A 1 456 ? 34.668 2.663 15.149 1.00 97.31 456 GLN A C 1
ATOM 3442 O O . GLN A 1 456 ? 34.426 2.983 16.313 1.00 97.31 456 GLN A O 1
ATOM 3447 N N . ARG A 1 457 ? 35.445 3.415 14.356 1.00 96.69 457 ARG A N 1
ATOM 3448 C CA . ARG A 1 457 ? 36.037 4.689 14.802 1.00 96.69 457 ARG A CA 1
ATOM 3449 C C . ARG A 1 457 ? 34.969 5.722 15.150 1.00 96.69 457 ARG A C 1
ATOM 3451 O O . ARG A 1 457 ? 35.059 6.346 16.204 1.00 96.69 457 ARG A O 1
ATOM 3458 N N . ALA A 1 458 ? 33.923 5.837 14.330 1.00 96.38 458 ALA A N 1
ATOM 3459 C CA . ALA A 1 458 ? 32.797 6.727 14.609 1.00 96.38 458 ALA A CA 1
ATOM 3460 C C . ALA A 1 458 ? 32.079 6.368 15.927 1.00 96.38 458 ALA A C 1
ATOM 3462 O O . ALA A 1 458 ? 31.732 7.255 16.702 1.00 96.38 458 ALA A O 1
ATOM 3463 N N . LEU A 1 459 ? 31.901 5.076 16.230 1.00 96.62 459 LEU A N 1
ATOM 3464 C CA . LEU A 1 459 ? 31.330 4.622 17.504 1.00 96.62 459 LEU A CA 1
ATOM 3465 C C . LEU A 1 459 ? 32.246 4.926 18.696 1.00 96.62 459 LEU A C 1
ATOM 3467 O O . LEU A 1 459 ? 31.761 5.300 19.765 1.00 96.62 459 LEU A O 1
ATOM 3471 N N . LEU A 1 460 ? 33.561 4.782 18.523 1.00 96.19 460 LEU A N 1
ATOM 3472 C CA . LEU A 1 460 ? 34.549 5.106 19.553 1.00 96.19 460 LEU A CA 1
ATOM 3473 C C . LEU A 1 460 ? 34.642 6.610 19.845 1.00 96.19 460 LEU A C 1
ATOM 3475 O O . LEU A 1 460 ? 34.993 6.975 20.964 1.00 96.19 460 LEU A O 1
ATOM 3479 N N . ALA A 1 461 ? 34.279 7.471 18.894 1.00 95.25 461 ALA A N 1
ATOM 3480 C CA . ALA A 1 461 ? 34.207 8.916 19.108 1.00 95.25 461 ALA A CA 1
ATOM 3481 C C . ALA A 1 461 ? 32.984 9.353 19.945 1.00 95.25 461 ALA A C 1
ATOM 3483 O O . ALA A 1 461 ? 32.985 10.445 20.508 1.00 95.25 461 ALA A O 1
ATOM 3484 N N . LEU A 1 462 ? 31.947 8.512 20.063 1.00 93.75 462 LEU A N 1
ATOM 3485 C CA . LEU A 1 462 ? 30.767 8.804 20.884 1.00 93.75 462 LEU A CA 1
ATOM 3486 C C . LEU A 1 462 ? 31.042 8.600 22.380 1.00 93.75 462 LEU A C 1
ATOM 3488 O O . LEU A 1 462 ? 31.832 7.731 22.774 1.00 93.75 462 LEU A O 1
ATOM 3492 N N . THR A 1 463 ? 30.302 9.338 23.216 1.00 92.81 463 THR A N 1
ATOM 3493 C CA . THR A 1 463 ? 30.246 9.112 24.669 1.00 92.81 463 THR A CA 1
ATOM 3494 C C . THR A 1 463 ? 29.759 7.687 24.979 1.00 92.81 463 THR A C 1
ATOM 3496 O O . THR A 1 463 ? 29.025 7.103 24.174 1.00 92.81 463 THR A O 1
ATOM 3499 N N . PRO A 1 464 ? 30.125 7.090 26.131 1.00 92.06 464 PRO A N 1
ATOM 3500 C CA . PRO A 1 464 ? 29.785 5.697 26.438 1.00 92.06 464 PRO A CA 1
ATOM 3501 C C . PRO A 1 464 ? 28.285 5.371 26.332 1.00 92.06 464 PRO A C 1
ATOM 3503 O O . PRO A 1 464 ? 27.928 4.340 25.762 1.00 92.06 464 PRO A O 1
ATOM 3506 N N . GLY A 1 465 ? 27.408 6.265 26.808 1.00 86.56 465 GLY A N 1
ATOM 3507 C CA . GLY A 1 465 ? 25.952 6.094 26.723 1.00 86.56 465 GLY A CA 1
ATOM 3508 C C . GLY A 1 465 ? 25.438 6.094 25.280 1.00 86.56 465 GLY A C 1
ATOM 3509 O O . GLY A 1 465 ? 24.781 5.144 24.850 1.00 86.56 465 GLY A O 1
ATOM 3510 N N . SER A 1 466 ? 25.815 7.105 24.491 1.00 87.62 466 SER A N 1
ATOM 3511 C CA . SER A 1 466 ? 25.434 7.207 23.075 1.00 87.62 466 SER A CA 1
ATOM 3512 C C . SER A 1 466 ? 26.011 6.063 22.239 1.00 87.62 466 SER A C 1
ATOM 3514 O O . SER A 1 466 ? 25.342 5.550 21.342 1.00 87.62 466 SER A O 1
ATOM 3516 N N . ARG A 1 467 ? 27.226 5.603 22.566 1.00 95.38 467 ARG A N 1
ATOM 3517 C CA . ARG A 1 467 ? 27.861 4.437 21.943 1.00 95.38 467 ARG A CA 1
ATOM 3518 C C . ARG A 1 467 ? 27.054 3.165 22.188 1.00 95.38 467 ARG A C 1
ATOM 3520 O O . ARG A 1 467 ? 26.753 2.463 21.228 1.00 95.38 467 ARG A O 1
ATOM 3527 N N . GLN A 1 468 ? 26.674 2.876 23.435 1.00 91.81 468 GLN A N 1
ATOM 3528 C CA . GLN A 1 468 ? 25.869 1.691 23.760 1.00 91.81 468 GLN A CA 1
ATOM 3529 C C . GLN A 1 468 ? 24.499 1.723 23.076 1.00 91.81 468 GLN A C 1
ATOM 3531 O O . GLN A 1 468 ? 24.072 0.717 22.507 1.00 91.81 468 GLN A O 1
ATOM 3536 N N . LEU A 1 469 ? 23.829 2.879 23.072 1.00 88.69 469 LEU A N 1
ATOM 3537 C CA . LEU A 1 469 ? 22.550 3.043 22.380 1.00 88.69 469 LEU A CA 1
ATOM 3538 C C . LEU A 1 469 ? 22.698 2.798 20.871 1.00 88.69 469 LEU A C 1
ATOM 3540 O O . LEU A 1 469 ? 21.881 2.100 20.265 1.00 88.69 469 LEU A O 1
ATOM 3544 N N . ARG A 1 470 ? 23.769 3.327 20.266 1.00 96.06 470 ARG A N 1
ATOM 3545 C CA . ARG A 1 470 ? 24.059 3.144 18.842 1.00 96.06 470 ARG A CA 1
ATOM 3546 C C . ARG A 1 470 ? 24.397 1.691 18.503 1.00 96.06 470 ARG A C 1
ATOM 3548 O O . ARG A 1 470 ? 23.916 1.204 17.484 1.00 96.06 470 ARG A O 1
ATOM 3555 N N . ILE A 1 471 ? 25.131 0.983 19.362 1.00 95.56 471 ILE A N 1
ATOM 3556 C CA . ILE A 1 471 ? 25.405 -0.456 19.213 1.00 95.56 471 ILE A CA 1
ATOM 3557 C C . ILE A 1 471 ? 24.101 -1.263 19.256 1.00 95.56 471 ILE A C 1
ATOM 3559 O O . ILE A 1 471 ? 23.821 -1.990 18.307 1.00 95.56 471 ILE A O 1
ATOM 3563 N N . ARG A 1 472 ? 23.236 -1.050 20.260 1.00 93.25 472 ARG A N 1
ATOM 3564 C CA . ARG A 1 472 ? 21.921 -1.725 20.351 1.00 93.25 472 ARG A CA 1
ATOM 3565 C C . ARG A 1 472 ? 21.007 -1.440 19.159 1.00 93.25 472 ARG A C 1
ATOM 3567 O O . ARG A 1 472 ? 20.089 -2.209 18.870 1.00 93.25 472 ARG A O 1
ATOM 3574 N N . ARG A 1 473 ? 21.185 -0.293 18.497 1.00 95.19 473 ARG A N 1
ATOM 3575 C CA . ARG A 1 473 ? 20.486 0.024 17.246 1.00 95.19 473 ARG A CA 1
ATOM 3576 C C . ARG A 1 473 ? 21.062 -0.785 16.083 1.00 95.19 473 ARG A C 1
ATOM 3578 O O . ARG A 1 473 ? 20.285 -1.400 15.365 1.00 95.19 473 ARG A O 1
ATOM 3585 N N . LEU A 1 474 ? 22.388 -0.841 15.937 1.00 96.19 474 LEU A N 1
ATOM 3586 C CA . LEU A 1 474 ? 23.064 -1.629 14.895 1.00 96.19 474 LEU A CA 1
ATOM 3587 C C . LEU A 1 474 ? 22.793 -3.139 15.021 1.00 96.19 474 LEU A C 1
ATOM 3589 O O . LEU A 1 474 ? 22.660 -3.821 14.006 1.00 96.19 474 LEU A O 1
ATOM 3593 N N . GLU A 1 475 ? 22.654 -3.658 16.242 1.00 95.75 475 GLU A N 1
ATOM 3594 C CA . GLU A 1 475 ? 22.267 -5.055 16.506 1.00 95.75 475 GLU A CA 1
ATOM 3595 C C . GLU A 1 475 ? 20.880 -5.399 15.950 1.00 95.75 475 GLU A C 1
ATOM 3597 O O . GLU A 1 475 ? 20.672 -6.504 15.455 1.00 95.75 475 GLU A O 1
ATOM 3602 N N . ARG A 1 476 ? 19.945 -4.441 15.983 1.00 93.81 476 ARG A N 1
ATOM 3603 C CA . ARG A 1 476 ? 18.569 -4.604 15.485 1.00 93.81 476 ARG A CA 1
ATOM 3604 C C . ARG A 1 476 ? 18.416 -4.350 13.984 1.00 93.81 476 ARG A C 1
ATOM 3606 O O . ARG A 1 476 ? 17.374 -4.671 13.427 1.00 93.81 476 ARG A O 1
ATOM 3613 N N . MET A 1 477 ? 19.426 -3.766 13.341 1.00 95.88 477 MET A N 1
ATOM 3614 C CA . MET A 1 477 ? 19.408 -3.473 11.907 1.00 95.88 477 MET A CA 1
ATOM 3615 C C . MET A 1 477 ? 19.674 -4.734 11.079 1.00 95.88 477 MET A C 1
ATOM 3617 O O . MET A 1 477 ? 20.344 -5.673 11.518 1.00 95.88 477 MET A O 1
ATOM 3621 N N . SER A 1 478 ? 19.169 -4.751 9.851 1.00 95.25 478 SER A N 1
ATOM 3622 C CA . SER A 1 478 ? 19.515 -5.782 8.871 1.00 95.25 478 SER A CA 1
ATOM 3623 C C . SER A 1 478 ? 20.989 -5.679 8.445 1.00 95.25 478 SER A C 1
ATOM 3625 O O . SER A 1 478 ? 21.653 -4.658 8.649 1.00 95.25 478 SER A O 1
ATOM 3627 N N . ALA A 1 479 ? 21.528 -6.735 7.824 1.00 93.88 479 ALA A N 1
ATOM 3628 C CA . ALA A 1 479 ? 22.901 -6.719 7.308 1.00 93.88 479 ALA A CA 1
ATOM 3629 C C . ALA A 1 479 ? 23.118 -5.594 6.278 1.00 93.88 479 ALA A C 1
ATOM 3631 O O . ALA A 1 479 ? 24.113 -4.879 6.361 1.00 93.88 479 ALA A O 1
ATOM 3632 N N . TYR A 1 480 ? 22.149 -5.386 5.379 1.00 93.81 480 TYR A N 1
ATOM 3633 C CA . TYR A 1 480 ? 22.176 -4.309 4.387 1.00 93.81 480 TYR A CA 1
ATOM 3634 C C . TYR A 1 480 ? 22.259 -2.924 5.039 1.00 93.81 480 TYR A C 1
ATOM 3636 O O . TYR A 1 480 ? 23.098 -2.103 4.671 1.00 93.81 480 TYR A O 1
ATOM 3644 N N . GLU A 1 481 ? 21.421 -2.663 6.041 1.00 94.69 481 GLU A N 1
ATOM 3645 C CA . GLU A 1 481 ? 21.406 -1.373 6.728 1.00 94.69 481 GLU A CA 1
ATOM 3646 C C . GLU A 1 481 ? 22.706 -1.107 7.498 1.00 94.69 481 GLU A C 1
ATOM 3648 O O . GLU A 1 481 ? 23.187 0.027 7.510 1.00 94.69 481 GLU A O 1
ATOM 3653 N N . ARG A 1 482 ? 23.320 -2.142 8.089 1.00 96.75 482 ARG A N 1
ATOM 3654 C CA . ARG A 1 482 ? 24.653 -2.024 8.700 1.00 96.75 482 ARG A CA 1
ATOM 3655 C C . ARG A 1 482 ? 25.727 -1.679 7.667 1.00 96.75 482 ARG A C 1
ATOM 3657 O O . ARG A 1 482 ? 26.535 -0.790 7.921 1.00 96.75 482 ARG A O 1
ATOM 3664 N N . THR A 1 483 ? 25.712 -2.317 6.494 1.00 95.62 483 THR A N 1
ATOM 3665 C CA . THR A 1 483 ? 26.621 -1.978 5.383 1.00 95.62 483 THR A CA 1
ATOM 3666 C C . THR A 1 483 ? 26.397 -0.550 4.883 1.00 95.62 483 THR A C 1
ATOM 3668 O O . THR A 1 483 ? 27.355 0.164 4.594 1.00 95.62 483 THR A O 1
ATOM 3671 N N . ARG A 1 484 ? 25.141 -0.093 4.815 1.00 96.88 484 ARG A N 1
ATOM 3672 C CA . ARG A 1 484 ? 24.808 1.290 4.448 1.00 96.88 484 ARG A CA 1
ATOM 3673 C C . ARG A 1 484 ? 25.383 2.296 5.449 1.00 96.88 484 ARG A C 1
ATOM 3675 O O . ARG A 1 484 ? 25.997 3.271 5.026 1.00 96.88 484 ARG A O 1
ATOM 3682 N N . GLU A 1 485 ? 25.218 2.061 6.749 1.00 97.31 485 GLU A N 1
ATOM 3683 C CA . GLU A 1 485 ? 25.794 2.907 7.807 1.00 97.31 485 GLU A CA 1
ATOM 3684 C C . GLU A 1 485 ? 27.329 2.925 7.765 1.00 97.31 485 GLU A C 1
ATOM 3686 O O . GLU A 1 485 ? 27.942 3.981 7.930 1.00 97.31 485 GLU A O 1
ATOM 3691 N N . ASP A 1 486 ? 27.957 1.783 7.476 1.00 96.44 486 ASP A N 1
ATOM 3692 C CA . ASP A 1 486 ? 29.409 1.695 7.307 1.00 96.44 486 ASP A CA 1
ATOM 3693 C C . ASP A 1 486 ? 29.901 2.507 6.100 1.00 96.44 486 ASP A C 1
ATOM 3695 O O . ASP A 1 486 ? 30.844 3.290 6.215 1.00 96.44 486 ASP A O 1
ATOM 3699 N N . ASN A 1 487 ? 29.195 2.425 4.968 1.00 95.69 487 ASN A N 1
ATOM 3700 C CA . ASN A 1 487 ? 29.475 3.248 3.790 1.00 95.69 487 ASN A CA 1
ATOM 3701 C C . ASN A 1 487 ? 29.304 4.747 4.076 1.00 95.69 487 ASN A C 1
ATOM 3703 O O . ASN A 1 487 ? 30.112 5.552 3.616 1.00 95.69 487 ASN A O 1
ATOM 3707 N N . MET A 1 488 ? 28.292 5.137 4.857 1.00 95.56 488 MET A N 1
ATOM 3708 C CA . MET A 1 488 ? 28.115 6.532 5.273 1.00 95.56 488 MET A CA 1
ATOM 3709 C C . MET A 1 488 ? 29.271 7.011 6.156 1.00 95.56 488 MET A C 1
ATOM 3711 O O . MET A 1 488 ? 29.782 8.110 5.941 1.00 95.56 488 MET A O 1
ATOM 3715 N N . ALA A 1 489 ? 29.717 6.196 7.118 1.00 96.56 489 ALA A N 1
ATOM 3716 C CA . ALA A 1 489 ? 30.879 6.512 7.948 1.00 96.56 489 ALA A CA 1
ATOM 3717 C C . ALA A 1 489 ? 32.160 6.636 7.105 1.00 96.56 489 ALA A C 1
ATOM 3719 O O . ALA A 1 489 ? 32.896 7.610 7.251 1.00 96.56 489 ALA A O 1
ATOM 3720 N N . ARG A 1 490 ? 32.378 5.712 6.160 1.00 96.94 490 ARG A N 1
ATOM 3721 C CA . ARG A 1 490 ? 33.501 5.756 5.213 1.00 96.94 490 ARG A CA 1
ATOM 3722 C C . ARG A 1 490 ? 33.483 7.022 4.358 1.00 96.94 490 ARG A C 1
ATOM 3724 O O . ARG A 1 490 ? 34.512 7.668 4.208 1.00 96.94 490 ARG A O 1
ATOM 3731 N N . ASN A 1 491 ? 32.325 7.400 3.820 1.00 93.56 491 ASN A N 1
ATOM 3732 C CA . ASN A 1 491 ? 32.202 8.599 2.992 1.00 93.56 491 ASN A CA 1
ATOM 3733 C C . ASN A 1 491 ? 32.469 9.876 3.799 1.00 93.56 491 ASN A C 1
ATOM 3735 O O . ASN A 1 491 ? 33.110 10.781 3.278 1.00 93.56 491 ASN A O 1
ATOM 3739 N N . ARG A 1 492 ? 32.053 9.939 5.073 1.00 94.56 492 ARG A N 1
ATOM 3740 C CA . ARG A 1 492 ? 32.411 11.060 5.960 1.00 94.56 492 ARG A CA 1
ATOM 3741 C C . ARG A 1 492 ? 33.917 11.157 6.185 1.00 94.56 492 ARG A C 1
ATOM 3743 O O . ARG A 1 492 ? 34.452 12.256 6.127 1.00 94.56 492 ARG A O 1
ATOM 3750 N N . GLU A 1 493 ? 34.601 10.033 6.407 1.00 94.62 493 GLU A N 1
ATOM 3751 C CA . GLU A 1 493 ? 36.067 10.025 6.529 1.00 94.62 493 GLU A CA 1
ATOM 3752 C C . GLU A 1 493 ? 36.750 10.479 5.230 1.00 94.62 493 GLU A C 1
ATOM 3754 O O . GLU A 1 493 ? 37.689 11.269 5.285 1.00 94.62 493 GLU A O 1
ATOM 3759 N N . ILE A 1 494 ? 36.255 10.039 4.066 1.00 93.12 494 ILE A N 1
ATOM 3760 C CA . ILE A 1 494 ? 36.767 10.479 2.760 1.00 93.12 494 ILE A CA 1
ATOM 3761 C C . ILE A 1 494 ? 36.578 11.992 2.601 1.00 93.12 494 ILE A C 1
ATOM 3763 O O . ILE A 1 494 ? 37.548 12.687 2.314 1.00 93.12 494 ILE A O 1
ATOM 3767 N N . LEU A 1 495 ? 35.376 12.518 2.853 1.00 90.62 495 LEU A N 1
ATOM 3768 C CA . LEU A 1 495 ? 35.096 13.955 2.760 1.00 90.62 495 LEU A CA 1
ATOM 3769 C C . LEU A 1 495 ? 35.980 14.773 3.711 1.00 90.62 495 LEU A C 1
ATOM 3771 O O . LEU A 1 495 ? 36.578 15.761 3.285 1.00 90.62 495 LEU A O 1
ATOM 3775 N N . ALA A 1 496 ? 36.148 14.313 4.955 1.00 90.19 496 ALA A N 1
ATOM 3776 C CA . ALA A 1 496 ? 37.053 14.937 5.917 1.00 90.19 496 ALA A CA 1
ATOM 3777 C C . ALA A 1 496 ? 38.517 14.917 5.437 1.00 90.19 496 ALA A C 1
ATOM 3779 O O . ALA A 1 496 ? 39.240 15.895 5.615 1.00 90.19 496 ALA A O 1
ATOM 3780 N N . SER A 1 497 ? 38.957 13.830 4.789 1.00 92.19 497 SER A N 1
ATOM 3781 C CA . SER A 1 497 ? 40.316 13.717 4.237 1.00 92.19 497 SER A CA 1
ATOM 3782 C C . SER A 1 497 ? 40.550 14.602 3.010 1.00 92.19 497 SER A C 1
ATOM 3784 O O . SER A 1 497 ? 41.668 15.059 2.786 1.00 92.19 497 SER A O 1
ATOM 3786 N N . CYS A 1 498 ? 39.498 14.884 2.240 1.00 90.06 498 CYS A N 1
ATOM 3787 C CA . CYS A 1 498 ? 39.567 15.730 1.055 1.00 90.06 498 CYS A CA 1
ATOM 3788 C C . CYS A 1 498 ? 39.593 17.231 1.379 1.00 90.06 498 CYS A C 1
ATOM 3790 O O . CYS A 1 498 ? 39.608 18.025 0.444 1.00 90.06 498 CYS A O 1
ATOM 3792 N N . GLN A 1 499 ? 39.580 17.623 2.663 1.00 86.25 499 GLN A N 1
ATOM 3793 C CA . GLN A 1 499 ? 39.462 19.024 3.093 1.00 86.25 499 GLN A CA 1
ATOM 3794 C C . GLN A 1 499 ? 38.279 19.747 2.431 1.00 86.25 499 GLN A C 1
ATOM 3796 O O . GLN A 1 499 ? 38.298 20.964 2.276 1.00 86.25 499 GLN A O 1
ATOM 3801 N N . VAL A 1 500 ? 37.233 19.001 2.056 1.00 74.94 500 VAL A N 1
ATOM 3802 C CA . VAL A 1 500 ? 35.945 19.588 1.693 1.00 74.94 500 VAL A CA 1
ATOM 3803 C C . VAL A 1 500 ? 35.299 19.960 3.020 1.00 74.94 500 VAL A C 1
ATOM 3805 O O . VAL A 1 500 ? 34.497 19.213 3.579 1.00 74.94 500 VAL A O 1
ATOM 3808 N N . THR A 1 501 ? 35.768 21.062 3.600 1.00 63.56 501 THR A N 1
ATOM 3809 C CA . THR A 1 501 ? 35.086 21.725 4.698 1.00 63.56 501 THR A CA 1
ATOM 3810 C C . THR A 1 501 ? 33.728 22.151 4.165 1.00 63.56 501 THR A C 1
ATOM 3812 O O . THR A 1 501 ? 33.609 22.709 3.074 1.00 63.56 501 THR A O 1
ATOM 3815 N N . ASP A 1 502 ? 32.682 21.801 4.903 1.00 58.38 502 ASP A N 1
ATOM 3816 C CA . ASP A 1 502 ? 31.306 22.180 4.611 1.00 58.38 502 ASP A CA 1
ATOM 3817 C C . ASP A 1 502 ? 31.169 23.691 4.891 1.00 58.38 502 ASP A C 1
ATOM 3819 O O . ASP A 1 502 ? 30.610 24.120 5.895 1.00 58.38 502 ASP A O 1
ATOM 3823 N N . GLU A 1 503 ? 31.791 24.530 4.058 1.00 52.84 503 GLU A N 1
ATOM 3824 C CA . GLU A 1 503 ? 31.873 25.988 4.249 1.00 52.84 503 GLU A CA 1
ATOM 3825 C C . GLU A 1 503 ? 30.536 26.704 3.969 1.00 52.84 503 GLU A C 1
ATOM 3827 O O . GLU A 1 503 ? 30.474 27.928 3.920 1.00 52.84 503 GLU A O 1
ATOM 3832 N N . GLY A 1 504 ? 29.438 25.959 3.810 1.00 51.09 504 GLY A N 1
ATOM 3833 C CA . GLY A 1 504 ? 28.125 26.488 3.440 1.00 51.09 504 GLY A CA 1
ATOM 3834 C C . GLY A 1 504 ? 27.125 26.714 4.579 1.00 51.09 504 GLY A C 1
ATOM 3835 O O . GLY A 1 504 ? 25.999 27.110 4.292 1.00 51.09 504 GLY A O 1
ATOM 3836 N N . GLY A 1 505 ? 27.473 26.461 5.847 1.00 47.66 505 GLY A N 1
ATOM 3837 C CA . GLY A 1 505 ? 26.481 26.397 6.932 1.00 47.66 505 GLY A CA 1
ATOM 3838 C C . GLY A 1 505 ? 26.934 26.948 8.281 1.00 47.66 505 GLY A C 1
ATOM 3839 O O . GLY A 1 505 ? 26.726 26.299 9.300 1.00 47.66 505 GLY A O 1
ATOM 3840 N N . GLY A 1 506 ? 27.557 28.127 8.309 1.00 39.22 506 GLY A N 1
ATOM 3841 C CA . GLY A 1 506 ? 27.797 28.856 9.556 1.00 39.22 506 GLY A CA 1
ATOM 3842 C C . GLY A 1 506 ? 26.498 29.448 10.106 1.00 39.22 506 GLY A C 1
ATOM 3843 O O . GLY A 1 506 ? 26.130 30.563 9.748 1.00 39.22 506 GLY A O 1
ATOM 3844 N N . VAL A 1 507 ? 25.799 28.710 10.970 1.00 42.62 507 VAL A N 1
ATOM 3845 C CA . VAL A 1 507 ? 24.878 29.319 11.936 1.00 42.62 507 VAL A CA 1
ATOM 3846 C C . VAL A 1 507 ? 25.721 29.673 13.158 1.00 42.62 507 VAL A C 1
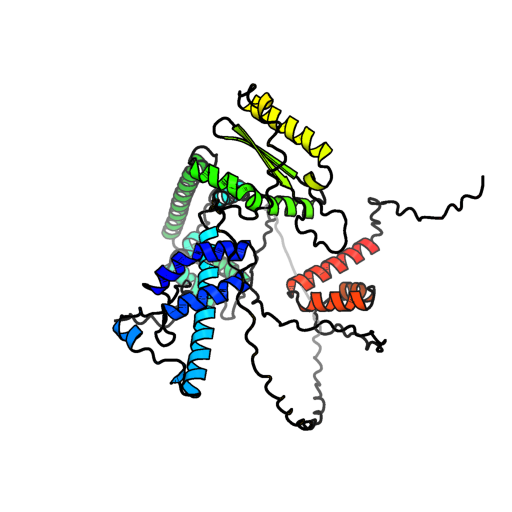ATOM 3848 O O . VAL A 1 507 ? 26.237 28.787 13.834 1.00 42.62 507 VAL A O 1
ATOM 3851 N N . ASP A 1 508 ? 25.908 30.973 13.377 1.00 39.31 508 ASP A N 1
ATOM 3852 C CA . ASP A 1 508 ? 26.578 31.553 14.542 1.00 39.31 508 ASP A CA 1
ATOM 3853 C C . ASP A 1 508 ? 25.915 31.066 15.845 1.00 39.31 508 ASP A C 1
ATOM 3855 O O . ASP A 1 508 ? 24.865 31.566 16.255 1.00 39.31 508 ASP A O 1
ATOM 3859 N N . GLU A 1 509 ? 26.550 30.126 16.548 1.00 48.62 509 GLU A N 1
ATOM 3860 C CA . GLU A 1 509 ? 26.325 29.925 17.982 1.00 48.62 509 GLU A CA 1
ATOM 3861 C C . GLU A 1 509 ? 27.070 31.026 18.750 1.00 48.62 509 GLU A C 1
ATOM 3863 O O . GLU A 1 509 ? 28.186 30.869 19.253 1.00 48.62 509 GLU A O 1
ATOM 3868 N N . GLY A 1 510 ? 26.424 32.192 18.806 1.00 39.75 510 GLY A N 1
ATOM 3869 C CA . GLY A 1 510 ? 26.814 33.330 19.626 1.00 39.75 510 GLY A CA 1
ATOM 3870 C C . GLY A 1 510 ? 26.752 32.993 21.115 1.00 39.75 510 GLY A C 1
ATOM 3871 O O . GLY A 1 510 ? 25.704 33.041 21.752 1.00 39.75 510 GLY A O 1
ATOM 3872 N N . CYS A 1 511 ? 27.923 32.674 21.654 1.00 38.28 511 CYS A N 1
ATOM 3873 C CA . CYS A 1 511 ? 28.251 32.510 23.062 1.00 38.28 511 CYS A CA 1
ATOM 3874 C C . CYS A 1 511 ? 27.762 33.700 23.916 1.00 38.28 511 CYS A C 1
ATOM 3876 O O . CYS A 1 511 ? 28.253 34.824 23.787 1.00 38.28 511 CYS A O 1
ATOM 3878 N N . ALA A 1 512 ? 26.815 33.437 24.822 1.00 40.12 512 ALA A N 1
ATOM 3879 C CA . ALA A 1 512 ? 26.358 34.372 25.842 1.00 40.12 512 ALA A CA 1
ATOM 3880 C C . ALA A 1 512 ? 27.488 34.657 26.848 1.00 40.12 512 ALA A C 1
ATOM 3882 O O . ALA A 1 512 ? 27.718 33.899 27.792 1.00 40.12 512 ALA A O 1
ATOM 3883 N N . LYS A 1 513 ? 28.200 35.769 26.646 1.00 40.28 513 LYS A N 1
ATOM 3884 C CA . LYS A 1 513 ? 29.001 36.415 27.688 1.00 40.28 513 LYS A CA 1
ATOM 3885 C C . LYS A 1 513 ? 28.172 37.514 28.338 1.00 40.28 513 LYS A C 1
ATOM 3887 O O . LYS A 1 513 ? 27.586 38.346 27.653 1.00 40.28 513 LYS A O 1
ATOM 3892 N N . GLY A 1 514 ? 28.121 37.444 29.664 1.00 44.81 514 GLY A N 1
ATOM 3893 C CA . GLY A 1 514 ? 27.326 38.300 30.525 1.00 44.81 514 GLY A CA 1
ATOM 3894 C C . GLY A 1 514 ? 27.602 39.790 30.360 1.00 44.81 514 GLY A C 1
ATOM 3895 O O . GLY A 1 514 ? 28.734 40.220 30.146 1.00 44.81 514 GLY A O 1
ATOM 3896 N N . HIS A 1 515 ? 26.531 40.552 30.539 1.00 37.66 515 HIS A N 1
ATOM 3897 C CA . HIS A 1 515 ? 26.579 41.928 30.990 1.00 37.66 515 HIS A CA 1
ATOM 3898 C C . HIS A 1 515 ? 25.909 41.959 32.367 1.00 37.66 515 HIS A C 1
ATOM 3900 O O . HIS A 1 515 ? 24.690 41.853 32.479 1.00 37.66 515 HIS A O 1
ATOM 3906 N N . GLU A 1 516 ? 26.734 42.028 33.412 1.00 49.56 516 GLU A N 1
ATOM 3907 C CA . GLU A 1 516 ? 26.340 42.658 34.669 1.00 49.56 516 GLU A CA 1
ATOM 3908 C C . GLU A 1 516 ? 26.183 44.153 34.372 1.00 49.56 516 GLU A C 1
ATOM 3910 O O . GLU A 1 516 ? 27.121 44.797 33.899 1.00 49.56 516 GLU A O 1
ATOM 3915 N N . GLU A 1 517 ? 24.984 44.685 34.594 1.00 50.53 517 GLU A N 1
ATOM 3916 C CA . GLU A 1 517 ? 24.729 46.120 34.581 1.00 50.53 517 GLU A CA 1
ATOM 3917 C C . GLU A 1 517 ? 24.541 46.579 36.029 1.00 50.53 517 GLU A C 1
ATOM 3919 O O . GLU A 1 517 ? 23.585 46.217 36.718 1.00 50.53 517 GLU A O 1
ATOM 3924 N N . GLU A 1 518 ? 25.540 47.328 36.488 1.00 55.44 518 GLU A N 1
ATOM 3925 C CA . GLU A 1 518 ? 25.504 48.166 37.673 1.00 55.44 518 GLU A CA 1
ATOM 3926 C C . GLU A 1 518 ? 24.625 49.405 37.445 1.00 55.44 518 GLU A C 1
ATOM 3928 O O . GLU A 1 518 ? 24.744 50.089 36.433 1.00 55.44 518 GLU A O 1
ATOM 3933 N N . ALA A 1 519 ? 23.912 49.742 38.523 1.00 52.25 519 ALA A N 1
ATOM 3934 C CA . ALA A 1 519 ? 23.612 51.083 39.027 1.00 52.25 519 ALA A CA 1
ATOM 3935 C C . ALA A 1 519 ? 22.468 51.908 38.412 1.00 52.25 519 ALA A C 1
ATOM 3937 O O . ALA A 1 519 ? 22.399 52.156 37.213 1.00 52.25 519 ALA A O 1
ATOM 3938 N N . GLY A 1 520 ? 21.697 52.509 39.329 1.00 48.38 520 GLY A N 1
ATOM 3939 C CA . GLY A 1 520 ? 21.146 53.856 39.154 1.00 48.38 520 GLY A CA 1
ATOM 3940 C C . GLY A 1 520 ? 19.674 53.990 39.449 1.00 48.38 520 GLY A C 1
ATOM 3941 O O . GLY A 1 520 ? 18.919 54.072 38.461 1.00 48.38 520 GLY A O 1
#